Protein 7EPQ (pdb70)

Organism: Porphyromonas gingivalis (strain ATCC 33277 / DSM 20709 / CIP 103683 / JCM 12257 / NCTC 11834 / 2561) (NCBI:txid431947)

Radius of gyration: 23.93 Å; Cα contacts (8 Å, |Δi|>4): 1260; chains: 2; bounding box: 56×59×71 Å

Nearest PDB structures (foldseek):
  7epq-assembly1_A  TM=1.003E+00  e=8.100E-66  Porphyromonas gingivalis A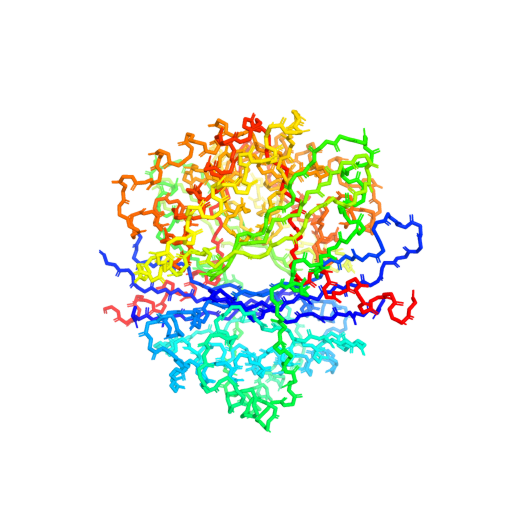TCC 33277
  7epq-assembly1_B  TM=1.002E+00  e=3.591E-61  Porphyromonas gingivalis ATCC 33277
  3mdq-assembly1_A  TM=8.499E-01  e=3.749E-24  Cytophaga hutchinsonii ATCC 33406
  3hi0-assembly1_B  TM=7.910E-01  e=6.590E-21  Agrobacterium fabrum str. C58
  3hi0-assembly1_A  TM=7.784E-01  e=2.455E-20  Agrobacterium fabrum str. C58

Structure (mmCIF, N/CA/C/O backbone):
data_7EPQ
#
_entry.id   7EPQ
#
_cell.length_a   64.430
_cell.length_b   86.610
_cell.length_c   122.920
_cell.angle_alpha   90.000
_cell.angle_beta   90.000
_cell.angle_gamma   90.000
#
_symmetry.space_group_name_H-M   'P 21 21 21'
#
loop_
_entity.id
_entity.type
_entity.pdbx_description
1 polymer 'Putative exopolyphosphatase'
2 non-polymer 'SULFATE ION'
3 non-polymer 'MAGNESIUM ION'
4 water water
#
loop_
_atom_site.group_PDB
_atom_site.id
_atom_site.type_symbol
_atom_site.label_atom_id
_atom_site.label_alt_id
_atom_site.label_comp_id
_atom_site.label_asym_id
_atom_site.label_entity_id
_atom_site.label_seq_id
_atom_site.pdbx_PDB_ins_code
_atom_site.Cartn_x
_atom_site.Cartn_y
_atom_site.Cartn_z
_atom_site.occupancy
_atom_site.B_iso_or_equiv
_atom_site.auth_seq_id
_atom_site.auth_comp_id
_atom_site.auth_asym_id
_atom_site.auth_atom_id
_atom_site.pdbx_PDB_model_num
ATOM 1 N N . LYS A 1 8 ? 27.897 44.271 45.363 1.00 58.12 3 LYS A N 1
ATOM 2 C CA . LYS A 1 8 ? 29.019 43.438 45.767 1.00 51.85 3 LYS A CA 1
ATOM 3 C C . LYS A 1 8 ? 29.461 42.510 44.650 1.00 44.49 3 LYS A C 1
ATOM 4 O O . LYS A 1 8 ? 30.398 41.742 44.851 1.00 49.31 3 LYS A O 1
ATOM 10 N N . VAL A 1 9 ? 28.792 42.546 43.492 1.00 36.50 4 VAL A N 1
ATOM 11 C CA . VAL A 1 9 ? 29.192 41.713 42.358 1.00 35.92 4 VAL A CA 1
ATOM 12 C C . VAL A 1 9 ? 30.236 42.453 41.529 1.00 33.98 4 VAL A C 1
ATOM 13 O O . VAL A 1 9 ? 30.010 43.586 41.087 1.00 37.05 4 VAL A O 1
ATOM 17 N N . HIS A 1 10 ? 31.373 41.807 41.298 1.00 35.57 5 HIS A N 1
ATOM 18 C CA . HIS A 1 10 ? 32.439 42.386 40.494 1.00 35.56 5 HIS A CA 1
ATOM 19 C C . HIS A 1 10 ? 32.764 41.502 39.301 1.00 30.73 5 HIS A C 1
ATOM 20 O O . HIS A 1 10 ? 32.799 40.270 39.412 1.00 31.69 5 HIS A O 1
ATOM 27 N N . TYR A 1 11 ? 33.016 42.156 38.168 1.00 29.16 6 TYR A N 1
ATOM 28 C CA . TYR A 1 11 ? 33.521 41.534 36.952 1.00 28.92 6 TYR A CA 1
ATOM 29 C C . TYR A 1 11 ? 34.846 42.187 36.584 1.00 29.55 6 TYR A C 1
ATOM 30 O O . TYR A 1 11 ? 35.078 43.366 36.885 1.00 30.33 6 TYR A O 1
ATOM 39 N N . ALA A 1 12 ? 35.708 41.430 35.919 1.00 24.47 7 ALA A N 1
ATOM 40 C CA . ALA A 1 12 ? 37.005 41.945 35.510 1.00 28.12 7 ALA A CA 1
ATOM 41 C C . ALA A 1 12 ? 37.277 41.644 34.043 1.00 27.76 7 ALA A C 1
ATOM 42 O O . ALA A 1 12 ? 36.792 40.657 33.487 1.00 29.16 7 ALA A O 1
ATOM 44 N N . ALA A 1 13 ? 38.076 42.517 33.429 1.00 24.69 8 ALA A N 1
ATOM 45 C CA . ALA A 1 13 ? 38.557 42.358 32.070 1.00 22.86 8 ALA A CA 1
ATOM 46 C C . ALA A 1 13 ? 40.062 42.565 32.051 1.00 26.22 8 ALA A C 1
ATOM 47 O O . ALA A 1 13 ? 40.583 43.476 32.709 1.00 26.92 8 ALA A O 1
ATOM 49 N N . ILE A 1 14 ? 40.765 41.737 31.286 1.00 27.68 9 ILE A N 1
ATOM 50 C CA . ILE A 1 14 ? 42.194 41.931 31.062 1.00 25.07 9 ILE A CA 1
ATOM 51 C C . ILE A 1 14 ? 42.383 42.172 29.577 1.00 28.03 9 ILE A C 1
ATOM 52 O O . ILE A 1 14 ? 42.007 41.328 28.754 1.00 28.32 9 ILE A O 1
ATOM 57 N N . ASP A 1 15 ? 42.927 43.338 29.236 1.00 24.84 10 ASP A N 1
ATOM 58 C CA . ASP A 1 15 ? 43.079 43.789 27.853 1.00 26.62 10 ASP A CA 1
ATOM 59 C C . ASP A 1 15 ? 44.567 43.753 27.539 1.00 27.79 10 ASP A C 1
ATOM 60 O O . ASP A 1 15 ? 45.335 44.595 28.015 1.00 27.79 10 ASP A O 1
ATOM 65 N N . VAL A 1 16 ? 44.967 42.764 26.749 1.00 25.69 11 VAL A N 1
ATOM 66 C CA . VAL A 1 16 ? 46.360 42.566 26.388 1.00 21.84 11 VAL A CA 1
ATOM 67 C C . VAL A 1 16 ? 46.572 43.207 25.030 1.00 28.06 11 VAL A C 1
ATOM 68 O O . VAL A 1 16 ? 46.492 42.528 23.999 1.00 28.34 11 VAL A O 1
ATOM 72 N N . GLY A 1 17 ? 46.827 44.512 25.015 1.00 28.90 12 GLY A N 1
ATOM 73 C CA . GLY A 1 17 ? 47.059 45.251 23.790 1.00 23.08 12 GLY A CA 1
ATOM 74 C C . GLY A 1 17 ? 48.518 45.245 23.398 1.00 30.86 12 GLY A C 1
ATOM 75 O O . GLY A 1 17 ? 49.318 44.430 23.866 1.00 28.42 12 GLY A O 1
ATOM 76 N N . SER A 1 18 ? 48.874 46.186 22.527 1.00 27.96 13 SER A N 1
ATOM 77 C CA . SER A 1 18 ? 50.202 46.204 21.939 1.00 28.08 13 SER A CA 1
ATOM 78 C C . SER A 1 18 ? 51.134 47.215 22.589 1.00 32.44 13 SER A C 1
ATOM 79 O O . SER A 1 18 ? 52.342 47.162 22.326 1.00 31.50 13 SER A O 1
ATOM 82 N N . ASN A 1 19 ? 50.604 48.130 23.418 1.00 31.78 14 ASN A N 1
ATOM 83 C CA . ASN A 1 19 ? 51.427 48.975 24.274 1.00 29.94 14 ASN A CA 1
ATOM 84 C C . ASN A 1 19 ? 51.160 48.545 25.719 1.00 30.95 14 ASN A C 1
ATOM 85 O O . ASN A 1 19 ? 51.801 47.602 26.209 1.00 33.43 14 ASN A O 1
ATOM 90 N N . ALA A 1 20 ? 50.228 49.167 26.421 1.00 29.03 15 ALA A N 1
ATOM 91 C CA . ALA A 1 20 ? 49.986 48.724 27.786 1.00 32.05 15 ALA A CA 1
ATOM 92 C C . ALA A 1 20 ? 49.057 47.503 27.830 1.00 28.49 15 ALA A C 1
ATOM 93 O O . ALA A 1 20 ? 48.301 47.216 26.897 1.00 29.59 15 ALA A O 1
ATOM 95 N N . VAL A 1 21 ? 49.137 46.778 28.944 1.00 27.71 16 VAL A N 1
ATOM 96 C CA . VAL A 1 21 ? 48.263 45.646 29.245 1.00 27.43 16 VAL A CA 1
ATOM 97 C C . VAL A 1 21 ? 47.447 46.031 30.486 1.00 27.18 16 VAL A C 1
ATOM 98 O O . VAL A 1 21 ? 48.013 46.390 31.527 1.00 26.06 16 VAL A O 1
ATOM 102 N N . ARG A 1 22 ? 46.125 45.982 30.370 1.00 23.11 17 ARG A N 1
ATOM 103 C CA . ARG A 1 22 ? 45.227 46.550 31.363 1.00 27.19 17 ARG A CA 1
ATOM 104 C C . ARG A 1 22 ? 44.425 45.495 32.103 1.00 23.46 17 ARG A C 1
ATOM 105 O O . ARG A 1 22 ? 44.045 44.466 31.546 1.00 23.64 17 ARG A O 1
ATOM 113 N N . LEU A 1 23 ? 44.141 45.802 33.358 1.00 24.56 18 LEU A N 1
ATOM 114 C CA . LEU A 1 23 ? 43.125 45.129 34.147 1.00 22.93 18 LEU A CA 1
ATOM 115 C C . LEU A 1 23 ? 42.049 46.147 34.483 1.00 25.34 18 LEU A C 1
ATOM 116 O O . LEU A 1 23 ? 42.361 47.262 34.927 1.00 28.41 18 LEU A O 1
ATOM 121 N N . LEU A 1 24 ? 40.788 45.775 34.272 1.00 25.13 19 LEU A N 1
ATOM 122 C CA . LEU A 1 24 ? 39.671 46.620 34.675 1.00 21.34 19 LEU A CA 1
ATOM 123 C C . LEU A 1 24 ? 38.685 45.808 35.496 1.00 29.38 19 LEU A C 1
ATOM 124 O O . LEU A 1 24 ? 38.256 44.726 35.072 1.00 26.44 19 LEU A O 1
ATOM 129 N N . ILE A 1 25 ? 38.305 46.342 36.653 1.00 24.52 20 ILE A N 1
ATOM 130 C CA . ILE A 1 25 ? 37.280 45.743 37.494 1.00 22.32 20 ILE A CA 1
ATOM 131 C C . ILE A 1 25 ? 36.159 46.754 37.685 1.00 28.28 20 ILE A C 1
ATOM 132 O O . ILE A 1 25 ? 36.403 47.948 37.910 1.00 26.28 20 ILE A O 1
ATOM 137 N N . LYS A 1 26 ? 34.929 46.264 37.577 1.00 26.89 21 LYS A N 1
ATOM 138 C CA . LYS A 1 26 ? 33.728 47.060 37.696 1.00 27.30 21 LYS A CA 1
ATOM 139 C C . LYS A 1 26 ? 32.797 46.366 38.674 1.00 32.56 21 LYS A C 1
ATOM 140 O O . LYS A 1 26 ? 32.843 45.140 38.828 1.00 33.95 21 LYS A O 1
ATOM 146 N N . CYS A 1 27 ? 31.964 47.156 39.355 1.00 26.62 22 CYS A N 1
ATOM 147 C CA . CYS A 1 27 ? 30.940 46.601 40.224 1.00 31.52 22 CYS A CA 1
ATOM 148 C C . CYS A 1 27 ? 29.570 46.784 39.587 1.00 33.51 22 CYS A C 1
ATOM 149 O O . CYS A 1 27 ? 29.336 47.739 38.838 1.00 32.29 22 CYS A O 1
ATOM 152 N N . VAL A 1 28 ? 28.669 45.848 39.882 1.00 37.90 23 VAL A N 1
ATOM 153 C CA . VAL A 1 28 ? 27.268 46.003 39.503 1.00 41.94 23 VAL A CA 1
ATOM 154 C C . VAL A 1 28 ? 26.607 46.951 40.492 1.00 40.14 23 VAL A C 1
ATOM 155 O O . VAL A 1 28 ? 26.656 46.728 41.708 1.00 37.51 23 VAL A O 1
ATOM 159 N N . ASN A 1 29 ? 25.993 48.013 39.974 1.00 36.70 24 ASN A N 1
ATOM 160 C CA . ASN A 1 29 ? 25.376 49.028 40.810 1.00 44.16 24 ASN A CA 1
ATOM 161 C C . ASN A 1 29 ? 23.956 48.618 41.217 1.00 53.52 24 ASN A C 1
ATOM 162 O O . ASN A 1 29 ? 23.427 47.590 40.788 1.00 52.24 24 ASN A O 1
ATOM 167 N N . SER A 1 30 ? 23.332 49.438 42.061 1.00 52.71 25 SER A N 1
ATOM 168 C CA . SER A 1 30 ? 21.919 49.278 42.377 1.00 63.29 25 SER A CA 1
ATOM 169 C C . SER A 1 30 ? 21.051 49.616 41.165 1.00 67.22 25 SER A C 1
ATOM 170 O O . SER A 1 30 ? 21.484 50.290 40.222 1.00 61.51 25 SER A O 1
ATOM 173 N N . GLU A 1 31 ? 19.793 49.162 41.222 1.00 73.97 26 GLU A N 1
ATOM 174 C CA . GLU A 1 31 ? 18.896 49.251 40.068 1.00 75.78 26 GLU A CA 1
ATOM 175 C C . GLU A 1 31 ? 18.616 50.700 39.675 1.00 76.87 26 GLU A C 1
ATOM 176 O O . GLU A 1 31 ? 18.679 51.056 38.491 1.00 77.89 26 GLU A O 1
ATOM 182 N N . GLY A 1 32 ? 18.304 51.552 40.655 1.00 69.23 27 GLY A N 1
ATOM 183 C CA . GLY A 1 32 ? 17.926 52.925 40.358 1.00 66.77 27 GLY A CA 1
ATOM 184 C C . GLY A 1 32 ? 19.007 53.745 39.681 1.00 78.43 27 GLY A C 1
ATOM 185 O O . GLY A 1 32 ? 18.697 54.771 39.061 1.00 69.85 27 GLY A O 1
ATOM 186 N N . MET A 1 33 ? 20.266 53.318 39.780 1.00 76.88 28 MET A N 1
ATOM 187 C CA . MET A 1 33 ? 21.378 54.071 39.220 1.00 69.66 28 MET A CA 1
ATOM 188 C C . MET A 1 33 ? 21.277 54.097 37.694 1.00 67.50 28 MET A C 1
ATOM 189 O O . MET A 1 33 ? 20.552 53.307 37.080 1.00 61.15 28 MET A O 1
ATOM 194 N N . GLU A 1 34 ? 22.016 55.023 37.075 1.00 65.57 29 GLU A N 1
ATOM 195 C CA . GLU A 1 34 ? 21.990 55.099 35.619 1.00 70.18 29 GLU A CA 1
ATOM 196 C C . GLU A 1 34 ? 22.785 53.963 34.990 1.00 71.53 29 GLU A C 1
ATOM 197 O O . GLU A 1 34 ? 22.192 52.962 34.564 1.00 70.97 29 GLU A O 1
ATOM 203 N N . GLU A 1 35 ? 24.111 54.101 34.908 1.00 62.13 30 GLU A N 1
ATOM 204 C CA . GLU A 1 35 ? 24.911 52.998 34.400 1.00 60.13 30 GLU A CA 1
ATOM 205 C C . GLU A 1 35 ? 24.717 51.777 35.294 1.00 47.55 30 GLU A C 1
ATOM 206 O O . GLU A 1 35 ? 24.717 51.902 36.524 1.00 48.59 30 GLU A O 1
ATOM 212 N N . PRO A 1 36 ? 24.510 50.593 34.716 1.00 49.72 31 PRO A N 1
ATOM 213 C CA . PRO A 1 36 ? 24.485 49.382 35.547 1.00 49.27 31 PRO A CA 1
ATOM 214 C C . PRO A 1 36 ? 25.831 49.067 36.179 1.00 41.94 31 PRO A C 1
ATOM 215 O O . PRO A 1 36 ? 25.873 48.305 37.155 1.00 38.93 31 PRO A O 1
ATOM 219 N N . LEU A 1 37 ? 26.926 49.641 35.671 1.00 38.44 32 LEU A N 1
ATOM 220 C CA . LEU A 1 37 ? 28.269 49.192 36.020 1.00 36.21 32 LEU A CA 1
ATOM 221 C C . LEU A 1 37 ? 29.182 50.376 36.299 1.00 36.47 32 LEU A C 1
ATOM 222 O O . LEU A 1 37 ? 29.222 51.334 35.518 1.00 37.87 32 LEU A O 1
ATOM 227 N N . SER A 1 38 ? 29.946 50.289 37.389 1.00 33.76 33 SER A N 1
ATOM 228 C CA . SER A 1 38 ? 30.898 51.334 37.741 1.00 31.92 33 SER A CA 1
ATOM 229 C C . SER A 1 38 ? 32.301 50.763 37.902 1.00 28.89 33 SER A C 1
ATOM 230 O O . SER A 1 38 ? 32.494 49.710 38.520 1.00 28.22 33 SER A O 1
ATOM 233 N N . LYS A 1 39 ? 33.274 51.492 37.362 1.00 32.24 34 LYS A N 1
ATOM 234 C CA . LYS A 1 39 ? 34.684 51.149 37.497 1.00 34.25 34 LYS A CA 1
ATOM 235 C C . LYS A 1 39 ? 35.143 51.270 38.950 1.00 32.06 34 LYS A C 1
ATOM 236 O O . LYS A 1 39 ? 34.894 52.282 39.610 1.00 30.22 34 LYS A O 1
ATOM 242 N N . VAL A 1 40 ? 35.804 50.234 39.466 1.00 27.38 35 VAL A N 1
ATOM 243 C CA . VAL A 1 40 ? 36.338 50.298 40.820 1.00 28.26 35 VAL A CA 1
ATOM 244 C C . VAL A 1 40 ? 37.855 50.233 40.847 1.00 32.11 35 VAL A C 1
ATOM 245 O O . VAL A 1 40 ? 38.457 50.682 41.832 1.00 32.26 35 VAL A O 1
ATOM 249 N N . LEU A 1 41 ? 38.496 49.691 39.811 1.00 32.81 36 LEU A N 1
ATOM 250 C CA . LEU A 1 41 ? 39.938 49.516 39.787 1.00 30.54 36 LEU A CA 1
ATOM 251 C C . LEU A 1 41 ? 40.387 49.470 38.336 1.00 31.91 36 LEU A C 1
ATOM 252 O O . LEU A 1 41 ? 39.734 48.821 37.516 1.00 28.59 36 LEU A O 1
ATOM 257 N N . ILE A 1 42 ? 41.488 50.165 38.022 1.00 24.41 37 ILE A N 1
ATOM 258 C CA . ILE A 1 42 ? 42.080 50.139 36.687 1.00 24.25 37 ILE A CA 1
ATOM 259 C C . ILE A 1 42 ? 43.602 50.088 36.827 1.00 29.75 37 ILE A C 1
ATOM 260 O O . ILE A 1 42 ? 44.199 50.867 37.581 1.00 28.76 37 ILE A O 1
ATOM 265 N N . MET A 1 43 ? 44.225 49.141 36.132 1.00 26.22 38 MET A N 1
ATOM 266 C CA . MET A 1 43 ? 45.675 49.010 36.074 1.00 28.37 38 MET A CA 1
ATOM 267 C C . MET A 1 43 ? 46.138 49.022 34.628 1.00 26.65 38 MET A C 1
ATOM 268 O O . MET A 1 43 ? 45.480 48.461 33.744 1.00 26.70 38 MET A O 1
ATOM 273 N N . ARG A 1 44 ? 47.293 49.629 34.413 1.00 27.03 39 ARG A N 1
ATOM 274 C CA . ARG A 1 44 ? 47.834 49.852 33.083 1.00 29.92 39 ARG A CA 1
ATOM 275 C C . ARG A 1 44 ? 49.343 49.641 33.161 1.00 32.13 39 ARG A C 1
ATOM 276 O O . ARG A 1 44 ? 50.047 50.469 33.743 1.00 35.80 39 ARG A O 1
ATOM 284 N N . VAL A 1 45 ? 49.848 48.546 32.601 1.00 31.53 40 VAL A N 1
ATOM 285 C CA . VAL A 1 45 ? 51.266 48.208 32.678 1.00 26.57 40 VAL A CA 1
ATOM 286 C C . VAL A 1 45 ? 51.830 48.117 31.264 1.00 31.00 40 VAL A C 1
ATOM 287 O O . VAL A 1 45 ? 51.357 47.306 30.463 1.00 30.52 40 VAL A O 1
ATOM 291 N N . PRO A 1 46 ? 52.850 48.914 30.918 1.00 30.74 41 PRO A N 1
ATOM 292 C CA . PRO A 1 46 ? 53.368 49.055 29.530 1.00 36.34 41 PRO A CA 1
ATOM 293 C C . PRO A 1 46 ? 54.320 47.959 29.062 1.00 30.81 41 PRO A C 1
ATOM 294 O O . PRO A 1 46 ? 55.506 48.191 28.807 1.00 41.12 41 PRO A O 1
ATOM 298 N N . ILE A 1 47 ? 53.807 46.742 28.882 1.00 31.84 42 ILE A N 1
ATOM 299 C CA . ILE A 1 47 ? 54.654 45.652 28.396 1.00 30.24 42 ILE A CA 1
ATOM 300 C C . ILE A 1 47 ? 55.181 45.927 26.989 1.00 29.46 42 ILE A C 1
ATOM 301 O O . ILE A 1 47 ? 56.304 45.529 26.652 1.00 34.39 42 ILE A O 1
ATOM 306 N N . ARG A 1 48 ? 54.405 46.640 26.171 1.00 27.03 43 ARG A N 1
ATOM 307 C CA . ARG A 1 48 ? 54.691 46.894 24.756 1.00 29.24 43 ARG A CA 1
ATOM 308 C C . ARG A 1 48 ? 55.106 45.611 24.022 1.00 27.78 43 ARG A C 1
ATOM 309 O O . ARG A 1 48 ? 56.202 45.495 23.476 1.00 30.68 43 ARG A O 1
ATOM 317 N N . LEU A 1 49 ? 54.181 44.652 23.999 1.00 27.45 44 LEU A N 1
ATOM 318 C CA . LEU A 1 49 ? 54.375 43.439 23.205 1.00 34.11 44 LEU A CA 1
ATOM 319 C C . LEU A 1 49 ? 54.585 43.742 21.725 1.00 29.53 44 LEU A C 1
ATOM 320 O O . LEU A 1 49 ? 55.252 42.971 21.030 1.00 29.86 44 LEU A O 1
ATOM 325 N N . GLY A 1 50 ? 53.995 44.829 21.219 1.00 32.46 45 GLY A N 1
ATOM 326 C CA . GLY A 1 50 ? 54.070 45.109 19.793 1.00 32.30 45 GLY A CA 1
ATOM 327 C C . GLY A 1 50 ? 55.470 45.453 19.340 1.00 30.21 45 GLY A C 1
ATOM 328 O O . GLY A 1 50 ? 55.825 45.227 18.184 1.00 32.43 45 GLY A O 1
ATOM 329 N N . GLU A 1 51 ? 56.274 46.009 20.240 1.00 32.22 46 GLU A N 1
ATOM 330 C CA . GLU A 1 51 ? 57.674 46.305 19.955 1.00 36.08 46 GLU A CA 1
ATOM 331 C C . GLU A 1 51 ? 58.420 45.041 19.542 1.00 38.15 46 GLU A C 1
ATOM 332 O O . GLU A 1 51 ? 59.270 45.074 18.646 1.00 39.08 46 GLU A O 1
ATOM 338 N N . ASP A 1 52 ? 58.107 43.912 20.184 1.00 34.09 47 ASP A N 1
ATOM 339 C CA . ASP A 1 52 ? 58.644 42.618 19.765 1.00 31.42 47 ASP A CA 1
ATOM 340 C C . ASP A 1 52 ? 57.922 42.103 18.529 1.00 33.19 47 ASP A C 1
ATOM 341 O O . ASP A 1 52 ? 58.547 41.758 17.523 1.00 30.83 47 ASP A O 1
ATOM 346 N N . SER A 1 53 ? 56.592 42.058 18.604 1.00 33.09 48 SER A N 1
ATOM 347 C CA . SER A 1 53 ? 55.785 41.419 17.576 1.00 34.14 48 SER A CA 1
ATOM 348 C C . SER A 1 53 ? 56.005 42.056 16.209 1.00 36.66 48 SER A C 1
ATOM 349 O O . SER A 1 53 ? 56.178 41.355 15.204 1.00 31.57 48 SER A O 1
ATOM 352 N N . PHE A 1 54 ? 56.000 43.389 16.150 1.00 30.25 49 PHE A N 1
ATOM 353 C CA . PHE A 1 54 ? 55.970 44.050 14.855 1.00 27.78 49 PHE A CA 1
ATOM 354 C C . PHE A 1 54 ? 57.353 44.159 14.237 1.00 36.33 49 PHE A C 1
ATOM 355 O O . PHE A 1 54 ? 57.459 44.400 13.027 1.00 35.79 49 PHE A O 1
ATOM 363 N N . THR A 1 55 ? 58.410 43.973 15.029 1.00 34.15 50 THR A N 1
ATOM 364 C CA . THR A 1 55 ? 59.775 44.011 14.523 1.00 31.20 50 THR A CA 1
ATOM 365 C C . THR A 1 55 ? 60.458 42.653 14.505 1.00 34.28 50 THR A C 1
ATOM 366 O O . THR A 1 55 ? 61.268 42.404 13.618 1.00 34.27 50 THR A O 1
ATOM 370 N N . LYS A 1 56 ? 60.162 41.770 15.458 1.00 35.67 51 LYS A N 1
ATOM 371 C CA . LYS A 1 56 ? 60.742 40.434 15.462 1.00 35.55 51 LYS A CA 1
ATOM 372 C C . LYS A 1 56 ? 59.830 39.383 14.839 1.00 39.14 51 LYS A C 1
ATOM 373 O O . LYS A 1 56 ? 60.325 38.347 14.379 1.00 41.77 51 LYS A O 1
ATOM 379 N N . GLY A 1 57 ? 58.522 39.612 14.828 1.00 36.26 52 GLY A N 1
ATOM 380 C CA . GLY A 1 57 ? 57.579 38.610 14.392 1.00 31.64 52 GLY A CA 1
ATOM 381 C C . GLY A 1 57 ? 57.076 37.685 15.482 1.00 35.28 52 GLY A C 1
ATOM 382 O O . GLY A 1 57 ? 56.201 36.856 15.202 1.00 37.48 52 GLY A O 1
ATOM 383 N N . TYR A 1 58 ? 57.598 37.802 16.707 1.00 33.43 53 TYR A N 1
ATOM 384 C CA . TYR A 1 58 ? 57.239 36.937 17.829 1.00 34.23 53 TYR A CA 1
ATOM 385 C C . TYR A 1 58 ? 57.412 37.724 19.129 1.00 37.13 53 TYR A C 1
ATOM 386 O O . TYR A 1 58 ? 57.985 38.817 19.149 1.00 33.80 53 TYR A O 1
ATOM 395 N N . ILE A 1 59 ? 56.894 37.165 20.219 1.00 36.68 54 ILE A N 1
ATOM 396 C CA . ILE A 1 59 ? 57.112 37.722 21.553 1.00 37.18 54 ILE A CA 1
ATOM 397 C C . ILE A 1 59 ? 58.414 37.144 22.109 1.00 32.80 54 ILE A C 1
ATOM 398 O O . ILE A 1 59 ? 58.549 35.925 22.246 1.00 31.47 54 ILE A O 1
ATOM 403 N N . GLY A 1 60 ? 59.363 38.012 22.439 1.00 30.42 55 GLY A N 1
ATOM 404 C CA . GLY A 1 60 ? 60.604 37.572 23.036 1.00 28.26 55 GLY A CA 1
ATOM 405 C C . GLY A 1 60 ? 60.427 37.051 24.458 1.00 34.53 55 GLY A C 1
ATOM 406 O O . GLY A 1 60 ? 59.378 37.186 25.092 1.00 30.80 55 GLY A O 1
ATOM 407 N N . GLU A 1 61 ? 61.500 36.448 24.981 1.00 36.65 56 GLU A N 1
ATOM 408 C CA . GLU A 1 61 ? 61.391 35.732 26.252 1.00 40.51 56 GLU A CA 1
ATOM 409 C C . GLU A 1 61 ? 61.181 36.693 27.424 1.00 33.95 56 GLU A C 1
ATOM 410 O O . GLU A 1 61 ? 60.431 36.388 28.357 1.00 29.79 56 GLU A O 1
ATOM 416 N N . GLU A 1 62 ? 61.825 37.856 27.381 1.00 25.86 57 GLU A N 1
ATOM 417 C CA . GLU A 1 62 ? 61.715 38.844 28.486 1.00 30.99 57 GLU A CA 1
ATOM 418 C C . GLU A 1 62 ? 60.259 39.305 28.637 1.00 30.53 57 GLU A C 1
ATOM 419 O O . GLU A 1 62 ? 59.768 39.302 29.762 1.00 30.18 57 GLU A O 1
ATOM 425 N N . LYS A 1 63 ? 59.600 39.639 27.525 1.00 29.76 58 LYS A N 1
ATOM 426 C CA . LYS A 1 63 ? 58.212 40.090 27.602 1.00 29.05 58 LYS A CA 1
ATOM 427 C C . LYS A 1 63 ? 57.259 38.943 27.925 1.00 27.73 58 LYS A C 1
ATOM 428 O O . LYS A 1 63 ? 56.271 39.140 28.643 1.00 27.16 58 LYS A O 1
ATOM 434 N N . ALA A 1 64 ? 57.546 37.737 27.429 1.00 31.78 59 ALA A N 1
ATOM 435 C CA . ALA A 1 64 ? 56.732 36.581 27.786 1.00 26.53 59 ALA A CA 1
ATOM 436 C C . ALA A 1 64 ? 56.785 36.339 29.287 1.00 24.51 59 ALA A C 1
ATOM 437 O O . ALA A 1 64 ? 55.753 36.152 29.932 1.00 26.14 59 ALA A O 1
ATOM 439 N N . ASP A 1 65 ? 57.988 36.375 29.864 1.00 26.35 60 ASP A N 1
ATOM 440 C CA . ASP A 1 65 ? 58.140 36.190 31.303 1.00 28.18 60 ASP A CA 1
ATOM 441 C C . ASP A 1 65 ? 57.476 37.328 32.082 1.00 30.50 60 ASP A C 1
ATOM 442 O O . ASP A 1 65 ? 56.775 37.086 33.068 1.00 30.93 60 ASP A O 1
ATOM 447 N N . ASN A 1 66 ? 57.652 38.574 31.634 1.00 31.44 61 ASN A N 1
ATOM 448 C CA . ASN A 1 66 ? 56.967 39.690 32.284 1.00 28.92 61 ASN A CA 1
ATOM 449 C C . ASN A 1 66 ? 55.452 39.528 32.208 1.00 23.84 61 ASN A C 1
ATOM 450 O O . ASN A 1 66 ? 54.747 39.820 33.175 1.00 27.44 61 ASN A O 1
ATOM 455 N N . MET A 1 67 ? 54.937 39.017 31.088 1.00 27.29 62 MET A N 1
ATOM 456 C CA . MET A 1 67 ? 53.501 38.756 30.970 1.00 24.57 62 MET A CA 1
ATOM 457 C C . MET A 1 67 ? 53.028 37.734 32.004 1.00 26.75 62 MET A C 1
ATOM 458 O O . MET A 1 67 ? 51.930 37.856 32.566 1.00 26.63 62 MET A O 1
ATOM 463 N N . VAL A 1 68 ? 53.830 36.704 32.255 1.00 25.15 63 VAL A N 1
ATOM 464 C CA . VAL A 1 68 ? 53.489 35.764 33.318 1.00 27.18 63 VAL A CA 1
ATOM 465 C C . VAL A 1 68 ? 53.434 36.483 34.662 1.00 22.86 63 VAL A C 1
ATOM 466 O O . VAL A 1 68 ? 52.459 36.353 35.413 1.00 25.32 63 VAL A O 1
ATOM 470 N N . ARG A 1 69 ? 54.472 37.266 34.978 1.00 25.16 64 ARG A N 1
ATOM 471 C CA . ARG A 1 69 ? 54.469 38.011 36.235 1.00 27.29 64 ARG A CA 1
ATOM 472 C C . ARG A 1 69 ? 53.234 38.903 36.326 1.00 25.24 64 ARG A C 1
ATOM 473 O O . ARG A 1 69 ? 52.535 38.921 37.346 1.00 25.67 64 ARG A O 1
ATOM 481 N N . LEU A 1 70 ? 52.935 39.626 35.245 1.00 24.66 65 LEU A N 1
ATOM 482 C CA . LEU A 1 70 ? 51.788 40.522 35.240 1.00 24.61 65 LEU A CA 1
ATOM 483 C C . LEU A 1 70 ? 50.499 39.752 35.452 1.00 28.16 65 LEU A C 1
ATOM 484 O O . LEU A 1 70 ? 49.625 40.184 36.218 1.00 26.31 65 LEU A O 1
ATOM 489 N N . MET A 1 71 ? 50.359 38.605 34.783 1.00 24.27 66 MET A N 1
ATOM 490 C CA . MET A 1 71 ? 49.115 37.858 34.923 1.00 26.07 66 MET A CA 1
ATOM 491 C C . MET A 1 71 ? 48.959 37.328 36.335 1.00 23.29 66 MET A C 1
ATOM 492 O O . MET A 1 71 ? 47.840 37.258 36.842 1.00 29.45 66 MET A O 1
ATOM 497 N N . ARG A 1 72 ? 50.065 37.005 37.009 1.00 28.01 67 ARG A N 1
ATOM 498 C CA . ARG A 1 72 ? 49.970 36.660 38.423 1.00 28.92 67 ARG A CA 1
ATOM 499 C C . ARG A 1 72 ? 49.461 37.845 39.223 1.00 27.59 67 ARG A C 1
ATOM 500 O O . ARG A 1 72 ? 48.547 37.711 40.049 1.00 25.31 67 ARG A O 1
ATOM 508 N N . ALA A 1 73 ? 50.052 39.022 38.993 1.00 26.31 68 ALA A N 1
ATOM 509 C CA . ALA A 1 73 ? 49.627 40.205 39.733 1.00 24.36 68 ALA A CA 1
ATOM 510 C C . ALA A 1 73 ? 48.140 40.471 39.517 1.00 23.35 68 ALA A C 1
ATOM 511 O O . ALA A 1 73 ? 47.384 40.646 40.479 1.00 26.89 68 ALA A O 1
ATOM 513 N N . TYR A 1 74 ? 47.695 40.465 38.261 1.00 24.03 69 TYR A N 1
ATOM 514 C CA . TYR A 1 74 ? 46.277 40.698 37.978 1.00 28.75 69 TYR A CA 1
ATOM 515 C C . TYR A 1 74 ? 45.408 39.592 38.557 1.00 28.83 69 TYR A C 1
ATOM 516 O O . TYR A 1 74 ? 44.241 39.823 38.907 1.00 26.26 69 TYR A O 1
ATOM 525 N N . ASN A 1 75 ? 45.948 38.379 38.660 1.00 28.23 70 ASN A N 1
ATOM 526 C CA . ASN A 1 75 ? 45.178 37.317 39.284 1.00 27.91 70 ASN A CA 1
ATOM 527 C C . ASN A 1 75 ? 44.950 37.607 40.765 1.00 28.02 70 ASN A C 1
ATOM 528 O O . ASN A 1 75 ? 43.829 37.453 41.267 1.00 31.20 70 ASN A O 1
ATOM 533 N N . GLU A 1 76 ? 46.006 38.027 41.480 1.00 25.64 71 GLU A N 1
ATOM 534 C CA . GLU A 1 76 ? 45.855 38.406 42.888 1.00 26.20 71 GLU A CA 1
ATOM 535 C C . GLU A 1 76 ? 44.803 39.498 43.052 1.00 26.91 71 GLU A C 1
ATOM 536 O O . GLU A 1 76 ? 43.981 39.450 43.972 1.00 29.18 71 GLU A O 1
ATOM 542 N N . MET A 1 77 ? 44.823 40.496 42.171 1.00 24.85 72 MET A N 1
ATOM 543 C CA . MET A 1 77 ? 43.859 41.582 42.261 1.00 22.81 72 MET A CA 1
ATOM 544 C C . MET A 1 77 ? 42.440 41.083 42.002 1.00 30.05 72 MET A C 1
ATOM 545 O O . MET A 1 77 ? 41.495 41.496 42.683 1.00 27.02 72 MET A O 1
ATOM 550 N N . MET A 1 78 ? 42.270 40.168 41.047 1.00 28.89 73 MET A N 1
ATOM 551 C CA . MET A 1 78 ? 40.941 39.611 40.818 1.00 30.81 73 MET A CA 1
ATOM 552 C C . MET A 1 78 ? 40.480 38.793 42.018 1.00 30.56 73 MET A C 1
ATOM 553 O O . MET A 1 78 ? 39.294 38.808 42.369 1.00 27.21 73 MET A O 1
ATOM 558 N N . GLN A 1 79 ? 41.413 38.083 42.666 1.00 28.08 74 GLN A N 1
ATOM 559 C CA . GLN A 1 79 ? 41.087 37.357 43.892 1.00 33.70 74 GLN A CA 1
ATOM 560 C C . GLN A 1 79 ? 40.681 38.312 45.015 1.00 35.48 74 GLN A C 1
ATOM 561 O O . GLN A 1 79 ? 39.732 38.034 45.753 1.00 31.31 74 GLN A O 1
ATOM 567 N N . ILE A 1 80 ? 41.401 39.435 45.172 1.00 31.72 75 ILE A N 1
ATOM 568 C CA . ILE A 1 80 ? 41.059 40.409 46.211 1.00 28.06 75 ILE A CA 1
ATOM 569 C C . ILE A 1 80 ? 39.612 40.870 46.066 1.00 32.90 75 ILE A C 1
ATOM 570 O O . ILE A 1 80 ? 38.878 40.990 47.054 1.00 30.48 75 ILE A O 1
ATOM 575 N N . TYR A 1 81 ? 39.177 41.131 44.836 1.00 28.87 76 TYR A N 1
ATOM 576 C CA . TYR A 1 81 ? 37.816 41.591 44.603 1.00 29.80 76 TYR A CA 1
ATOM 577 C C . TYR A 1 81 ? 36.813 40.453 44.432 1.00 29.29 76 TYR A C 1
ATOM 578 O O . TYR A 1 81 ? 35.638 40.726 44.167 1.00 33.59 76 TYR A O 1
ATOM 587 N N . ARG A 1 82 ? 37.244 39.202 44.578 1.00 31.89 77 ARG A N 1
ATOM 588 C CA . ARG A 1 82 ? 36.360 38.032 44.521 1.00 37.73 77 ARG A CA 1
ATOM 589 C C . ARG A 1 82 ? 35.460 38.101 43.284 1.00 33.00 77 ARG A C 1
ATOM 590 O O . ARG A 1 82 ? 34.248 37.894 43.350 1.00 36.52 77 ARG A O 1
ATOM 598 N N . VAL A 1 83 ? 36.081 38.405 42.133 1.00 31.20 78 VAL A N 1
ATOM 599 C CA . VAL A 1 83 ? 35.299 38.683 40.931 1.00 32.84 78 VAL A CA 1
ATOM 600 C C . VAL A 1 83 ? 34.495 37.454 40.537 1.00 30.49 78 VAL A C 1
ATOM 601 O O . VAL A 1 83 ? 34.956 36.312 40.646 1.00 29.82 78 VAL A O 1
ATOM 605 N N . LYS A 1 84 ? 33.274 37.696 40.064 1.00 34.89 79 LYS A N 1
ATOM 606 C CA . LYS A 1 84 ? 32.393 36.598 39.691 1.00 37.69 79 LYS A CA 1
ATOM 607 C C . LYS A 1 84 ? 32.858 35.936 38.404 1.00 37.48 79 LYS A C 1
ATOM 608 O O . LYS A 1 84 ? 32.780 34.709 38.267 1.00 39.33 79 LYS A O 1
ATOM 614 N N . ASP A 1 85 ? 33.355 36.726 37.457 1.00 33.74 80 ASP A N 1
ATOM 615 C CA . ASP A 1 85 ? 33.735 36.206 36.152 1.00 33.35 80 ASP A CA 1
ATOM 616 C C . ASP A 1 85 ? 34.713 37.193 35.539 1.00 29.87 80 ASP A C 1
ATOM 617 O O . ASP A 1 85 ? 34.778 38.356 35.938 1.00 28.91 80 ASP A O 1
ATOM 622 N N . TYR A 1 86 ? 35.478 36.718 34.567 1.00 25.95 81 TYR A N 1
ATOM 623 C CA . TYR A 1 86 ? 36.389 37.590 33.848 1.00 28.76 81 TYR A CA 1
ATOM 624 C C . TYR A 1 86 ? 36.617 37.013 32.457 1.00 30.14 81 TYR A C 1
ATOM 625 O O . TYR A 1 86 ? 36.276 35.866 32.166 1.00 34.07 81 TYR A O 1
ATOM 634 N N . ARG A 1 87 ? 37.176 37.843 31.594 1.00 26.05 82 ARG A N 1
ATOM 635 C CA . ARG A 1 87 ? 37.709 37.439 30.309 1.00 28.49 82 ARG A CA 1
ATOM 636 C C . ARG A 1 87 ? 38.969 38.248 30.065 1.00 27.21 82 ARG A C 1
ATOM 637 O O . ARG A 1 87 ? 39.045 39.421 30.444 1.00 27.39 82 ARG A O 1
ATOM 645 N N . ALA A 1 88 ? 39.957 37.603 29.461 1.00 23.60 83 ALA A N 1
ATOM 646 C CA . ALA A 1 88 ? 41.202 38.229 29.046 1.00 28.47 83 ALA A CA 1
ATOM 647 C C . ALA A 1 88 ? 41.316 38.095 27.534 1.00 36.64 83 ALA A C 1
ATOM 648 O O . ALA A 1 88 ? 41.305 36.972 27.011 1.00 31.33 83 ALA A O 1
ATOM 650 N N . CYS A 1 89 ? 41.441 39.229 26.837 1.00 33.76 84 CYS A N 1
ATOM 651 C CA . CYS A 1 89 ? 41.582 39.248 25.386 1.00 32.20 84 CYS A CA 1
ATOM 652 C C . CYS A 1 89 ? 42.904 39.886 24.983 1.00 27.77 84 CYS A C 1
ATOM 653 O O . CYS A 1 89 ? 43.371 40.840 25.616 1.00 32.79 84 CYS A O 1
ATOM 656 N N . ALA A 1 90 ? 43.509 39.351 23.926 1.00 32.21 85 ALA A N 1
ATOM 657 C CA . ALA A 1 90 ? 44.698 39.932 23.324 1.00 27.40 85 ALA A CA 1
ATOM 658 C C . ALA A 1 90 ? 44.392 40.275 21.876 1.00 30.87 85 ALA A C 1
ATOM 659 O O . ALA A 1 90 ? 43.568 39.617 21.227 1.00 34.07 85 ALA A O 1
ATOM 661 N N . THR A 1 91 ? 45.054 41.317 21.377 1.00 26.67 86 THR A N 1
ATOM 662 C CA . THR A 1 91 ? 44.731 41.853 20.062 1.00 32.46 86 THR A CA 1
ATOM 663 C C . THR A 1 91 ? 45.969 41.851 19.161 1.00 35.27 86 THR A C 1
ATOM 664 O O . THR A 1 91 ? 46.653 40.823 19.084 1.00 32.83 86 THR A O 1
ATOM 668 N N . SER A 1 92 ? 46.278 42.986 18.507 1.00 29.76 87 SER A N 1
ATOM 669 C CA . SER A 1 92 ? 47.206 42.994 17.365 1.00 30.85 87 SER A CA 1
ATOM 670 C C . SER A 1 92 ? 48.524 42.305 17.662 1.00 30.33 87 SER A C 1
ATOM 671 O O . SER A 1 92 ? 48.983 41.476 16.876 1.00 31.44 87 SER A O 1
ATOM 674 N N . ALA A 1 93 ? 49.181 42.671 18.760 1.00 31.21 88 ALA A N 1
ATOM 675 C CA . ALA A 1 93 ? 50.548 42.196 18.959 1.00 32.26 88 ALA A CA 1
ATOM 676 C C . ALA A 1 93 ? 50.597 40.677 19.161 1.00 36.79 88 ALA A C 1
ATOM 677 O O . ALA A 1 93 ? 51.575 40.026 18.775 1.00 33.05 88 ALA A O 1
ATOM 679 N N . MET A 1 94 ? 49.566 40.099 19.772 1.00 31.25 89 MET A N 1
ATOM 680 C CA . MET A 1 94 ? 49.450 38.649 19.880 1.00 38.57 89 MET A CA 1
ATOM 681 C C . MET A 1 94 ? 48.954 38.000 18.594 1.00 34.67 89 MET A C 1
ATOM 682 O O . MET A 1 94 ? 49.434 36.927 18.227 1.00 35.09 89 MET A O 1
ATOM 687 N N . ARG A 1 95 ? 47.997 38.627 17.909 1.00 32.25 90 ARG A N 1
ATOM 688 C CA . ARG A 1 95 ? 47.618 38.174 16.572 1.00 33.47 90 ARG A CA 1
ATOM 689 C C . ARG A 1 95 ? 48.833 37.988 15.674 1.00 39.09 90 ARG A C 1
ATOM 690 O O . ARG A 1 95 ? 48.957 36.970 14.986 1.00 39.08 90 ARG A O 1
ATOM 698 N N . ASP A 1 96 ? 49.737 38.973 15.664 1.00 27.99 91 ASP A N 1
ATOM 699 C CA . ASP A 1 96 ? 50.851 39.023 14.722 1.00 35.05 91 ASP A CA 1
ATOM 700 C C . ASP A 1 96 ? 52.076 38.259 15.186 1.00 31.46 91 ASP A C 1
ATOM 701 O O . ASP A 1 96 ? 53.024 38.121 14.409 1.00 44.48 91 ASP A O 1
ATOM 706 N N . ALA A 1 97 ? 52.108 37.796 16.431 1.00 34.30 92 ALA A N 1
ATOM 707 C CA . ALA A 1 97 ? 53.257 37.045 16.920 1.00 42.73 92 ALA A CA 1
ATOM 708 C C . ALA A 1 97 ? 53.159 35.587 16.485 1.00 41.90 92 ALA A C 1
ATOM 709 O O . ALA A 1 97 ? 52.105 34.956 16.613 1.00 42.21 92 ALA A O 1
ATOM 711 N N . SER A 1 98 ? 54.275 35.048 15.986 1.00 41.85 93 SER A N 1
ATOM 712 C CA . SER A 1 98 ? 54.283 33.662 15.536 1.00 40.11 93 SER A CA 1
ATOM 713 C C . SER A 1 98 ? 54.190 32.684 16.709 1.00 45.56 93 SER A C 1
ATOM 714 O O . SER A 1 98 ? 53.575 31.619 16.576 1.00 44.48 93 SER A O 1
ATOM 717 N N . ASN A 1 99 ? 54.756 33.032 17.870 1.00 43.45 94 ASN A N 1
ATOM 718 C CA . ASN A 1 99 ? 54.707 32.176 19.054 1.00 42.16 94 ASN A CA 1
ATOM 719 C C . ASN A 1 99 ? 53.553 32.533 20.001 1.00 39.75 94 ASN A C 1
ATOM 720 O O . ASN A 1 99 ? 53.622 32.247 21.201 1.00 44.38 94 ASN A O 1
ATOM 725 N N . ALA A 1 100 ? 52.478 33.121 19.480 1.00 38.14 95 ALA A N 1
ATOM 726 C CA . ALA A 1 100 ? 51.369 33.546 20.331 1.00 38.90 95 ALA A CA 1
ATOM 727 C C . ALA A 1 100 ? 50.794 32.384 21.141 1.00 46.18 95 ALA A C 1
ATOM 728 O O . ALA A 1 100 ? 50.567 32.511 22.352 1.00 41.64 95 ALA A O 1
ATOM 730 N N . GLU A 1 101 ? 50.543 31.247 20.501 1.00 47.82 96 GLU A N 1
ATOM 731 C CA . GLU A 1 101 ? 49.911 30.116 21.226 1.00 49.24 96 GLU A CA 1
ATOM 732 C C . GLU A 1 101 ? 50.842 29.624 22.341 1.00 40.95 96 GLU A C 1
ATOM 733 O O . GLU A 1 101 ? 50.354 29.384 23.434 1.00 43.14 96 GLU A O 1
ATOM 739 N N . ALA A 1 102 ? 52.134 29.505 22.063 1.00 33.81 97 ALA A N 1
ATOM 740 C CA . ALA A 1 102 ? 53.055 29.072 23.106 1.00 40.99 97 ALA A CA 1
ATOM 741 C C . ALA A 1 102 ? 53.056 30.037 24.289 1.00 46.98 97 ALA A C 1
ATOM 742 O O . ALA A 1 102 ? 53.041 29.606 25.451 1.00 43.52 97 ALA A O 1
ATOM 744 N N . VAL A 1 103 ? 53.091 31.347 24.011 1.00 41.91 98 VAL A N 1
ATOM 745 C CA . VAL A 1 103 ? 53.108 32.349 25.075 1.00 35.34 98 VAL A CA 1
ATOM 746 C C . VAL A 1 103 ? 51.848 32.249 25.927 1.00 35.20 98 VAL A C 1
ATOM 747 O O . VAL A 1 103 ? 51.903 32.318 27.160 1.00 33.09 98 VAL A O 1
ATOM 751 N N . ILE A 1 104 ? 50.693 32.080 25.284 1.00 35.94 99 ILE A N 1
ATOM 752 C CA . ILE A 1 104 ? 49.441 31.992 26.022 1.00 32.43 99 ILE A CA 1
ATOM 753 C C . ILE A 1 104 ? 49.391 30.720 26.862 1.00 40.85 99 ILE A C 1
ATOM 754 O O . ILE A 1 104 ? 48.903 30.724 28.002 1.00 40.36 99 ILE A O 1
ATOM 759 N N . ALA A 1 105 ? 49.892 29.613 26.316 1.00 39.43 100 ALA A N 1
ATOM 760 C CA . ALA A 1 105 ? 49.861 28.356 27.047 1.00 38.12 100 ALA A CA 1
ATOM 761 C C . ALA A 1 105 ? 50.780 28.409 28.258 1.00 35.76 100 ALA A C 1
ATOM 762 O O . ALA A 1 105 ? 50.434 27.885 29.326 1.00 42.89 100 ALA A O 1
ATOM 764 N N . GLN A 1 106 ? 51.954 29.032 28.118 1.00 33.10 101 GLN A N 1
ATOM 765 C CA . GLN A 1 106 ? 52.807 29.229 29.289 1.00 33.74 101 GLN A CA 1
ATOM 766 C C . GLN A 1 106 ? 52.073 30.027 30.369 1.00 41.25 101 GLN A C 1
ATOM 767 O O . GLN A 1 106 ? 52.172 29.710 31.561 1.00 38.34 101 GLN A O 1
ATOM 773 N N . ILE A 1 107 ? 51.265 31.016 29.964 1.00 36.77 102 ILE A N 1
ATOM 774 C CA . ILE A 1 107 ? 50.577 31.860 30.937 1.00 35.85 102 ILE A CA 1
ATOM 775 C C . ILE A 1 107 ? 49.501 31.076 31.689 1.00 33.79 102 ILE A C 1
ATOM 776 O O . ILE A 1 107 ? 49.412 31.178 32.916 1.00 32.86 102 ILE A O 1
ATOM 781 N N . ARG A 1 108 ? 48.658 30.293 30.986 1.00 39.70 103 ARG A N 1
ATOM 782 C CA . ARG A 1 108 ? 47.783 29.370 31.722 1.00 40.90 103 ARG A CA 1
ATOM 783 C C . ARG A 1 108 ? 48.553 28.490 32.668 1.00 37.51 103 ARG A C 1
ATOM 784 O O . ARG A 1 108 ? 48.199 28.379 33.844 1.00 49.20 103 ARG A O 1
ATOM 792 N N . GLU A 1 109 ? 49.562 27.792 32.154 1.00 38.82 104 GLU A N 1
ATOM 793 C CA . GLU A 1 109 ? 50.232 26.813 32.996 1.00 49.43 104 GLU A CA 1
ATOM 794 C C . GLU A 1 109 ? 50.730 27.474 34.270 1.00 42.98 104 GLU A C 1
ATOM 795 O O . GLU A 1 109 ? 50.492 26.968 35.366 1.00 41.54 104 GLU A O 1
ATOM 801 N N . LYS A 1 110 ? 51.323 28.662 34.147 1.00 41.32 105 LYS A N 1
ATOM 802 C CA . LYS A 1 110 ? 51.988 29.309 35.269 1.00 35.85 105 LYS A CA 1
ATOM 803 C C . LYS A 1 110 ? 51.069 30.167 36.133 1.00 35.74 105 LYS A C 1
ATOM 804 O O . LYS A 1 110 ? 51.434 30.464 37.276 1.00 37.24 105 LYS A O 1
ATOM 810 N N . THR A 1 111 ? 49.895 30.575 35.643 1.00 32.99 106 THR A N 1
ATOM 811 C CA . THR A 1 111 ? 49.065 31.529 36.385 1.00 33.63 106 THR A CA 1
ATOM 812 C C . THR A 1 111 ? 47.587 31.181 36.450 1.00 31.19 106 THR A C 1
ATOM 813 O O . THR A 1 111 ? 46.879 31.756 37.284 1.00 31.16 106 THR A O 1
ATOM 817 N N . GLY A 1 112 ? 47.084 30.298 35.594 1.00 33.24 107 GLY A N 1
ATOM 818 C CA . GLY A 1 112 ? 45.671 30.007 35.548 1.00 31.90 107 GLY A CA 1
ATOM 819 C C . GLY A 1 112 ? 44.867 30.926 34.659 1.00 27.43 107 GLY A C 1
ATOM 820 O O . GLY A 1 112 ? 43.710 30.614 34.350 1.00 33.78 107 GLY A O 1
ATOM 821 N N . ILE A 1 113 ? 45.438 32.050 34.236 1.00 35.58 108 ILE A N 1
ATOM 822 C CA . ILE A 1 113 ? 44.715 33.011 33.408 1.00 33.30 108 ILE A CA 1
ATOM 823 C C . ILE A 1 113 ? 44.672 32.496 31.977 1.00 25.91 108 ILE A C 1
ATOM 824 O O . ILE A 1 113 ? 45.709 32.172 31.396 1.00 30.41 108 ILE A O 1
ATOM 829 N N . HIS A 1 114 ? 43.475 32.433 31.400 1.00 33.60 109 HIS A N 1
ATOM 830 C CA . HIS A 1 114 ? 43.293 32.061 29.999 1.00 36.34 109 HIS A CA 1
ATOM 831 C C . HIS A 1 114 ? 43.067 33.315 29.153 1.00 33.93 109 HIS A C 1
ATOM 832 O O . HIS A 1 114 ? 42.079 34.030 29.354 1.00 30.66 109 HIS A O 1
ATOM 839 N N . ILE A 1 115 ? 43.968 33.566 28.197 1.00 28.21 110 ILE A N 1
ATOM 840 C CA . ILE A 1 115 ? 43.842 34.683 27.257 1.00 36.65 110 ILE A CA 1
ATOM 841 C C . ILE A 1 115 ? 43.293 34.173 25.926 1.00 37.81 110 ILE A C 1
ATOM 842 O O . ILE A 1 115 ? 43.842 33.232 25.343 1.00 32.29 110 ILE A O 1
ATOM 847 N N . ASP A 1 116 ? 42.221 34.802 25.443 1.00 33.09 111 ASP A N 1
ATOM 848 C CA . ASP A 1 116 ? 41.701 34.584 24.091 1.00 34.22 111 ASP A CA 1
ATOM 849 C C . ASP A 1 116 ? 42.319 35.579 23.115 1.00 35.00 111 ASP A C 1
ATOM 850 O O . ASP A 1 116 ? 42.335 36.786 23.386 1.00 31.67 111 ASP A O 1
ATOM 855 N N . ILE A 1 117 ? 42.815 35.080 21.985 1.00 32.77 112 ILE A N 1
ATOM 856 C CA . ILE A 1 117 ? 43.194 35.932 20.863 1.00 33.25 112 ILE A CA 1
ATOM 857 C C . ILE A 1 117 ? 41.959 36.168 20.015 1.00 35.62 112 ILE A C 1
ATOM 858 O O . ILE A 1 117 ? 41.290 35.214 19.597 1.00 39.71 112 ILE A O 1
ATOM 863 N N . ILE A 1 118 ? 41.654 37.432 19.766 1.00 33.10 113 ILE A N 1
ATOM 864 C CA . ILE A 1 118 ? 40.463 37.819 19.027 1.00 36.41 113 ILE A CA 1
ATOM 865 C C . ILE A 1 118 ? 40.894 38.536 17.755 1.00 39.90 113 ILE A C 1
ATOM 866 O O . ILE A 1 118 ? 41.945 39.189 17.717 1.00 31.10 113 ILE A O 1
ATOM 871 N N . ASP A 1 119 ? 40.095 38.383 16.697 1.00 34.79 114 ASP A N 1
ATOM 872 C CA . ASP A 1 119 ? 40.477 39.010 15.443 1.00 37.87 114 ASP A CA 1
ATOM 873 C C . ASP A 1 119 ? 40.016 40.467 15.431 1.00 32.76 114 ASP A C 1
ATOM 874 O O . ASP A 1 119 ? 39.341 40.936 16.349 1.00 32.17 114 ASP A O 1
ATOM 879 N N . GLY A 1 120 ? 40.393 41.181 14.366 1.00 30.29 115 GLY A N 1
ATOM 880 C CA . GLY A 1 120 ? 40.034 42.591 14.257 1.00 33.33 115 GLY A CA 1
ATOM 881 C C . GLY A 1 120 ? 38.537 42.838 14.334 1.00 38.81 115 GLY A C 1
ATOM 882 O O . GLY A 1 120 ? 38.084 43.779 14.997 1.00 34.75 115 GLY A O 1
ATOM 883 N N . ASP A 1 121 ? 37.747 41.990 13.671 1.00 34.48 116 ASP A N 1
ATOM 884 C CA . ASP A 1 121 ? 36.297 42.173 13.671 1.00 32.37 116 ASP A CA 1
ATOM 885 C C . ASP A 1 121 ? 35.712 42.044 15.075 1.00 33.22 116 ASP A C 1
ATOM 886 O O . ASP A 1 121 ? 34.896 42.871 15.497 1.00 32.73 116 ASP A O 1
ATOM 891 N N . GLU A 1 122 ? 36.090 40.994 15.806 1.00 29.34 117 GLU A N 1
ATOM 892 C CA . GLU A 1 122 ? 35.598 40.860 17.171 1.00 36.15 117 GLU A CA 1
ATOM 893 C C . GLU A 1 122 ? 36.071 42.032 18.020 1.00 32.56 117 GLU A C 1
ATOM 894 O O . GLU A 1 122 ? 35.296 42.605 18.796 1.00 30.57 117 GLU A O 1
ATOM 900 N N . GLU A 1 123 ? 37.333 42.427 17.842 1.00 29.99 118 GLU A N 1
ATOM 901 C CA . GLU A 1 123 ? 37.876 43.584 18.543 1.00 28.21 118 GLU A CA 1
ATOM 902 C C . GLU A 1 123 ? 37.027 44.834 18.308 1.00 30.12 118 GLU A C 1
ATOM 903 O O . GLU A 1 123 ? 36.652 45.533 19.261 1.00 26.33 118 GLU A O 1
ATOM 909 N N . ALA A 1 124 ? 36.687 45.116 17.044 1.00 30.72 119 ALA A N 1
ATOM 910 C CA . ALA A 1 124 ? 35.939 46.335 16.736 1.00 34.05 119 ALA A CA 1
ATOM 911 C C . ALA A 1 124 ? 34.580 46.374 17.432 1.00 34.50 119 ALA A C 1
ATOM 912 O O . ALA A 1 124 ? 34.101 47.450 17.802 1.00 32.46 119 ALA A O 1
ATOM 914 N N . ARG A 1 125 ? 33.956 45.224 17.650 1.00 32.36 120 ARG A N 1
ATOM 915 C CA . ARG A 1 125 ? 32.640 45.183 18.272 1.00 26.77 120 ARG A CA 1
ATOM 916 C C . ARG A 1 125 ? 32.695 44.929 19.770 1.00 30.79 120 ARG A C 1
ATOM 917 O O . ARG A 1 125 ? 31.644 44.931 20.426 1.00 31.26 120 ARG A O 1
ATOM 925 N N . LEU A 1 126 ? 33.890 44.735 20.332 1.00 27.43 121 LEU A N 1
ATOM 926 C CA . LEU A 1 126 ? 34.049 44.510 21.769 1.00 28.22 121 LEU A CA 1
ATOM 927 C C . LEU A 1 126 ? 34.091 45.860 22.497 1.00 33.16 121 LEU A C 1
ATOM 928 O O . LEU A 1 126 ? 35.117 46.291 23.027 1.00 35.00 121 LEU A O 1
ATOM 933 N N . VAL A 1 127 ? 32.930 46.529 22.526 1.00 29.77 122 VAL A N 1
ATOM 934 C CA . VAL A 1 127 ? 32.787 47.886 23.045 1.00 31.58 122 VAL A CA 1
ATOM 935 C C . VAL A 1 127 ? 31.615 47.943 24.024 1.00 36.40 122 VAL A C 1
ATOM 936 O O . VAL A 1 127 ? 30.809 47.013 24.136 1.00 35.69 122 VAL A O 1
ATOM 940 N N . SER A 1 128 ? 31.517 49.074 24.720 1.00 29.84 123 SER A N 1
ATOM 941 C CA . SER A 1 128 ? 30.405 49.338 25.632 1.00 33.78 123 SER A CA 1
ATOM 942 C C . SER A 1 128 ? 29.256 49.919 24.823 1.00 38.27 123 SER A C 1
ATOM 943 O O . SER A 1 128 ? 29.086 51.137 24.718 1.00 37.00 123 SER A O 1
ATOM 946 N N . ASP A 1 129 ? 28.448 49.033 24.239 1.00 41.60 124 ASP A N 1
ATOM 947 C CA . ASP A 1 129 ? 27.328 49.503 23.435 1.00 38.38 124 ASP A CA 1
ATOM 948 C C . ASP A 1 129 ? 26.401 50.386 24.251 1.00 38.14 124 ASP A C 1
ATOM 949 O O . ASP A 1 129 ? 25.782 51.308 23.705 1.00 39.96 124 ASP A O 1
ATOM 954 N N . ASN A 1 130 ? 26.341 50.149 25.566 1.00 40.19 125 ASN A N 1
ATOM 955 C CA . ASN A 1 130 ? 25.505 50.952 26.451 1.00 44.70 125 ASN A CA 1
ATOM 956 C C . ASN A 1 130 ? 25.933 52.416 26.470 1.00 43.82 125 ASN A C 1
ATOM 957 O O . ASN A 1 130 ? 25.089 53.319 26.516 1.00 45.27 125 ASN A O 1
ATOM 962 N N . HIS A 1 131 ? 27.239 52.674 26.467 1.00 41.35 126 HIS A N 1
ATOM 963 C CA . HIS A 1 131 ? 27.707 54.057 26.436 1.00 41.39 126 HIS A CA 1
ATOM 964 C C . HIS A 1 131 ? 27.529 54.677 25.056 1.00 43.27 126 HIS A C 1
ATOM 965 O O . HIS A 1 131 ? 27.075 55.824 24.943 1.00 45.24 126 HIS A O 1
ATOM 972 N N . ILE A 1 132 ? 27.891 53.936 24.002 1.00 36.23 127 ILE A N 1
ATOM 973 C CA . ILE A 1 132 ? 27.705 54.423 22.637 1.00 40.72 127 ILE A CA 1
ATOM 974 C C . ILE A 1 132 ? 26.229 54.707 22.359 1.00 41.95 127 ILE A C 1
ATOM 975 O O . ILE A 1 132 ? 25.891 55.754 21.788 1.00 38.94 127 ILE A O 1
ATOM 980 N N . GLU A 1 133 ? 25.324 53.808 22.749 1.00 37.78 128 GLU A N 1
ATOM 981 C CA . GLU A 1 133 ? 23.875 53.961 22.433 1.00 45.08 128 GLU A CA 1
ATOM 982 C C . GLU A 1 133 ? 23.388 55.318 22.921 1.00 48.14 128 GLU A C 1
ATOM 983 O O . GLU A 1 133 ? 22.679 56.010 22.195 1.00 48.13 128 GLU A O 1
ATOM 989 N N . GLN A 1 134 ? 23.839 55.698 24.094 1.00 46.55 129 GLN A N 1
ATOM 990 C CA . GLN A 1 134 ? 23.354 56.960 24.726 1.00 50.66 129 GLN A CA 1
ATOM 991 C C . GLN A 1 134 ? 23.985 58.182 24.060 1.00 50.77 129 GLN A C 1
ATOM 992 O O . GLN A 1 134 ? 23.326 59.224 23.971 1.00 53.42 129 GLN A O 1
ATOM 998 N N . ILE A 1 135 ? 25.209 58.028 23.579 1.00 45.64 130 ILE A N 1
ATOM 999 C CA . ILE A 1 135 ? 25.898 59.138 22.908 1.00 44.04 130 ILE A CA 1
ATOM 1000 C C . ILE A 1 135 ? 25.306 59.398 21.519 1.00 42.43 130 ILE A C 1
ATOM 1001 O O . ILE A 1 135 ? 25.223 60.548 21.056 1.00 35.94 130 ILE A O 1
ATOM 1006 N N . ILE A 1 136 ? 24.888 58.346 20.818 1.00 38.88 131 ILE A N 1
ATOM 1007 C CA . ILE A 1 136 ? 24.485 58.497 19.427 1.00 42.32 131 ILE A CA 1
ATOM 1008 C C . ILE A 1 136 ? 22.970 58.591 19.268 1.00 46.10 131 ILE A C 1
ATOM 1009 O O . ILE A 1 136 ? 22.473 58.590 18.140 1.00 42.74 131 ILE A O 1
ATOM 1014 N N . SER A 1 137 ? 22.224 58.694 20.371 1.00 41.97 132 SER A N 1
ATOM 1015 C CA . SER A 1 137 ? 20.768 58.619 20.303 1.00 46.87 132 SER A CA 1
ATOM 1016 C C . SER A 1 137 ? 20.121 59.806 19.594 1.00 46.68 132 SER A C 1
ATOM 1017 O O . SER A 1 137 ? 18.928 59.738 19.293 1.00 55.63 132 SER A O 1
ATOM 1020 N N . ASP A 1 138 ? 20.854 60.884 19.316 1.00 49.17 133 ASP A N 1
ATOM 1021 C CA . ASP A 1 138 ? 20.274 61.983 18.552 1.00 47.75 133 ASP A CA 1
ATOM 1022 C C . ASP A 1 138 ? 20.197 61.680 17.057 1.00 53.26 133 ASP A C 1
ATOM 1023 O O . ASP A 1 138 ? 19.898 62.588 16.273 1.00 51.42 133 ASP A O 1
ATOM 1028 N N . GLY A 1 139 ? 20.478 60.434 16.658 1.00 48.82 134 GLY A N 1
ATOM 1029 C CA . GLY A 1 139 ? 20.410 59.999 15.276 1.00 50.85 134 GLY A CA 1
ATOM 1030 C C . GLY A 1 139 ? 21.510 60.504 14.365 1.00 46.96 134 GLY A C 1
ATOM 1031 O O . GLY A 1 139 ? 21.508 60.160 13.178 1.00 50.37 134 GLY A O 1
ATOM 1032 N N . GLY A 1 140 ? 22.447 61.299 14.870 1.00 43.51 135 GLY A N 1
ATOM 1033 C CA . GLY A 1 140 ? 23.483 61.880 14.047 1.00 39.66 135 GLY A CA 1
ATOM 1034 C C . GLY A 1 140 ? 24.492 60.851 13.563 1.00 39.62 135 GLY A C 1
ATOM 1035 O O . GLY A 1 140 ? 24.355 59.640 13.747 1.00 39.90 135 GLY A O 1
ATOM 1036 N N . ASN A 1 141 ? 25.528 61.365 12.905 1.00 39.80 136 ASN A N 1
ATOM 1037 C CA . ASN A 1 141 ? 26.579 60.539 12.321 1.00 41.88 136 ASN A CA 1
ATOM 1038 C C . ASN A 1 141 ? 27.810 60.583 13.219 1.00 43.46 136 ASN A C 1
ATOM 1039 O O . ASN A 1 141 ? 28.365 61.663 13.473 1.00 37.39 136 ASN A O 1
ATOM 1044 N N . TYR A 1 142 ? 28.236 59.409 13.684 1.00 40.32 137 TYR A N 1
ATOM 1045 C CA . TYR A 1 142 ? 29.375 59.279 14.582 1.00 39.79 137 TYR A CA 1
ATOM 1046 C C . TYR A 1 142 ? 30.358 58.252 14.039 1.00 37.65 137 TYR A C 1
ATOM 1047 O O . TYR A 1 142 ? 29.955 57.254 13.436 1.00 35.81 137 TYR A O 1
ATOM 1056 N N . ILE A 1 143 ? 31.646 58.505 14.259 1.00 34.40 138 ILE A N 1
ATOM 1057 C CA . ILE A 1 143 ? 32.706 57.526 14.034 1.00 37.07 138 ILE A CA 1
ATOM 1058 C C . ILE A 1 143 ? 33.326 57.214 15.387 1.00 34.03 138 ILE A C 1
ATOM 1059 O O . ILE A 1 143 ? 33.990 58.073 15.990 1.00 30.09 138 ILE A O 1
ATOM 1064 N N . TYR A 1 144 ? 33.082 55.999 15.879 1.00 30.51 139 TYR A N 1
ATOM 1065 C CA . TYR A 1 144 ? 33.769 55.487 17.060 1.00 29.07 139 TYR A CA 1
ATOM 1066 C C . TYR A 1 144 ? 35.128 54.972 16.616 1.00 29.56 139 TYR A C 1
ATOM 1067 O O . TYR A 1 144 ? 35.202 54.056 15.794 1.00 31.25 139 TYR A O 1
ATOM 1076 N N . LEU A 1 145 ? 36.195 55.598 17.112 1.00 26.43 140 LEU A N 1
ATOM 1077 C CA . LEU A 1 145 ? 37.565 55.330 16.677 1.00 24.81 140 LEU A CA 1
ATOM 1078 C C . LEU A 1 145 ? 38.403 54.906 17.877 1.00 33.24 140 LEU A C 1
ATOM 1079 O O . LEU A 1 145 ? 38.639 55.710 18.791 1.00 30.82 140 LEU A O 1
ATOM 1084 N N . ASP A 1 146 ? 38.860 53.646 17.870 1.00 29.66 141 ASP A N 1
ATOM 1085 C CA . ASP A 1 146 ? 39.764 53.118 18.890 1.00 28.01 141 ASP A CA 1
ATOM 1086 C C . ASP A 1 146 ? 41.166 53.034 18.293 1.00 29.72 141 ASP A C 1
ATOM 1087 O O . ASP A 1 146 ? 41.430 52.177 17.444 1.00 30.59 141 ASP A O 1
ATOM 1092 N N . VAL A 1 147 ? 42.060 53.920 18.729 1.00 27.93 142 VAL A N 1
ATOM 1093 C CA . VAL A 1 147 ? 43.458 53.892 18.298 1.00 25.02 142 VAL A CA 1
ATOM 1094 C C . VAL A 1 147 ? 44.273 53.097 19.313 1.00 31.03 142 VAL A C 1
ATOM 1095 O O . VAL A 1 147 ? 44.382 53.494 20.478 1.00 29.36 142 VAL A O 1
ATOM 1099 N N . GLY A 1 148 ? 44.839 51.969 18.881 1.00 25.96 143 GLY A N 1
ATOM 1100 C CA . GLY A 1 148 ? 45.703 51.174 19.718 1.00 28.02 143 GLY A CA 1
ATOM 1101 C C . GLY A 1 148 ? 47.152 51.245 19.281 1.00 26.17 143 GLY A C 1
ATOM 1102 O O . GLY A 1 148 ? 47.539 52.059 18.441 1.00 28.12 143 GLY A O 1
ATOM 1103 N N . GLY A 1 149 ? 47.962 50.351 19.865 1.00 24.96 144 GLY A N 1
ATOM 1104 C CA . GLY A 1 149 ? 49.365 50.264 19.492 1.00 29.59 144 GLY A CA 1
ATOM 1105 C C . GLY A 1 149 ? 49.640 49.546 18.182 1.00 27.45 144 GLY A C 1
ATOM 1106 O O . GLY A 1 149 ? 50.696 49.764 17.578 1.00 27.38 144 GLY A O 1
ATOM 1107 N N . GLY A 1 150 ? 48.721 48.696 17.723 1.00 27.86 145 GLY A N 1
ATOM 1108 C CA . GLY A 1 150 ? 48.969 47.952 16.496 1.00 27.47 145 GLY A CA 1
ATOM 1109 C C . GLY A 1 150 ? 47.885 48.099 15.441 1.00 31.26 145 GLY A C 1
ATOM 1110 O O . GLY A 1 150 ? 48.131 47.884 14.247 1.00 29.70 145 GLY A O 1
ATOM 1111 N N . SER A 1 151 ? 46.677 48.467 15.863 1.00 24.51 146 SER A N 1
ATOM 1112 C CA . SER A 1 151 ? 45.582 48.605 14.924 1.00 30.36 146 SER A CA 1
ATOM 1113 C C . SER A 1 151 ? 44.668 49.739 15.372 1.00 29.50 146 SER A C 1
ATOM 1114 O O . SER A 1 151 ? 44.761 50.242 16.493 1.00 31.65 146 SER A O 1
ATOM 1117 N N . THR A 1 152 ? 43.789 50.146 14.464 1.00 32.63 147 THR A N 1
ATOM 1118 C CA . THR A 1 152 ? 42.791 51.173 14.715 1.00 26.23 147 THR A CA 1
ATOM 1119 C C . THR A 1 152 ? 41.446 50.671 14.208 1.00 31.92 147 THR A C 1
ATOM 1120 O O . THR A 1 152 ? 41.327 50.250 13.050 1.00 29.98 147 THR A O 1
ATOM 1124 N N . GLU A 1 153 ? 40.441 50.704 15.074 1.00 30.80 148 GLU A N 1
ATOM 1125 C CA . GLU A 1 153 ? 39.111 50.228 14.734 1.00 28.03 148 GLU A CA 1
ATOM 1126 C C . GLU A 1 153 ? 38.204 51.422 14.494 1.00 29.41 148 GLU A C 1
ATOM 1127 O O . GLU A 1 153 ? 38.143 52.345 15.313 1.00 32.26 148 GLU A O 1
ATOM 1133 N N . LEU A 1 154 ? 37.507 51.405 13.368 1.00 25.50 149 LEU A N 1
ATOM 1134 C CA . LEU A 1 154 ? 36.585 52.470 13.011 1.00 31.99 149 LEU A CA 1
ATOM 1135 C C . LEU A 1 154 ? 35.199 51.868 12.885 1.00 33.43 149 LEU A C 1
ATOM 1136 O O . LEU A 1 154 ? 35.012 50.901 12.139 1.00 33.77 149 LEU A O 1
ATOM 1141 N N . THR A 1 155 ? 34.236 52.428 13.619 1.00 31.82 150 THR A N 1
ATOM 1142 C CA . THR A 1 155 ? 32.842 52.015 13.519 1.00 33.43 150 THR A CA 1
ATOM 1143 C C . THR A 1 155 ? 31.966 53.231 13.250 1.00 38.01 150 THR A C 1
ATOM 1144 O O . THR A 1 155 ? 32.008 54.209 14.003 1.00 35.37 150 THR A O 1
ATOM 1148 N N . LEU A 1 156 ? 31.164 53.157 12.191 1.00 33.04 151 LEU A N 1
ATOM 1149 C CA . LEU A 1 156 ? 30.337 54.270 11.746 1.00 42.00 151 LEU A CA 1
ATOM 1150 C C . LEU A 1 156 ? 28.919 54.100 12.276 1.00 35.44 151 LEU A C 1
ATOM 1151 O O . LEU A 1 156 ? 28.320 53.029 12.151 1.00 41.02 151 LEU A O 1
ATOM 1156 N N . PHE A 1 157 ? 28.401 55.146 12.890 1.00 39.14 152 PHE A N 1
ATOM 1157 C CA . PHE A 1 157 ? 27.048 55.145 13.416 1.00 40.61 152 PHE A CA 1
ATOM 1158 C C . PHE A 1 157 ? 26.257 56.238 12.726 1.00 44.44 152 PHE A C 1
ATOM 1159 O O . PHE A 1 157 ? 26.748 57.357 12.545 1.00 37.82 152 PHE A O 1
ATOM 1167 N N . SER A 1 158 ? 25.037 55.892 12.332 1.00 46.82 153 SER A N 1
ATOM 1168 C CA . SER A 1 158 ? 24.123 56.847 11.728 1.00 54.16 153 SER A CA 1
ATOM 1169 C C . SER A 1 158 ? 22.711 56.432 12.100 1.00 49.51 153 SER A C 1
ATOM 1170 O O . SER A 1 158 ? 22.341 55.268 11.912 1.00 51.97 153 SER A O 1
ATOM 1173 N N . ASP A 1 159 ? 21.948 57.372 12.667 1.00 53.35 154 ASP A N 1
ATOM 1174 C CA . ASP A 1 159 ? 20.533 57.153 12.964 1.00 51.76 154 ASP A CA 1
ATOM 1175 C C . ASP A 1 159 ? 20.351 56.036 13.993 1.00 58.44 154 ASP A C 1
ATOM 1176 O O . ASP A 1 159 ? 19.448 55.200 13.879 1.00 54.45 154 ASP A O 1
ATOM 1181 N N . THR A 1 160 ? 21.222 56.030 15.012 1.00 52.22 155 THR A N 1
ATOM 1182 C CA . THR A 1 160 ? 21.290 55.048 16.098 1.00 46.82 155 THR A CA 1
ATOM 1183 C C . THR A 1 160 ? 21.671 53.652 15.622 1.00 47.36 155 THR A C 1
ATOM 1184 O O . THR A 1 160 ? 21.612 52.703 16.411 1.00 49.69 155 THR A O 1
ATOM 1188 N N . HIS A 1 161 ? 22.058 53.491 14.364 1.00 53.28 156 HIS A N 1
ATOM 1189 C CA . HIS A 1 161 ? 22.316 52.178 13.795 1.00 53.37 156 HIS A CA 1
ATOM 1190 C C . HIS A 1 161 ? 23.760 52.086 13.321 1.00 48.15 156 HIS A C 1
ATOM 1191 O O . HIS A 1 161 ? 24.347 53.064 12.839 1.00 48.02 156 HIS A O 1
ATOM 1198 N N . ILE A 1 162 ? 24.316 50.890 13.456 1.00 47.57 157 ILE A N 1
ATOM 1199 C CA . ILE A 1 162 ? 25.678 50.607 13.025 1.00 46.83 157 ILE A CA 1
ATOM 1200 C C . ILE A 1 162 ? 25.692 50.455 11.503 1.00 52.89 157 ILE A C 1
ATOM 1201 O O . ILE A 1 162 ? 24.822 49.794 10.923 1.00 49.96 157 ILE A O 1
ATOM 1206 N N . LYS A 1 163 ? 26.645 51.120 10.841 1.00 49.20 158 LYS A N 1
ATOM 1207 C CA . LYS A 1 163 ? 26.707 51.177 9.378 1.00 48.14 158 LYS A CA 1
ATOM 1208 C C . LYS A 1 163 ? 27.933 50.497 8.775 1.00 54.61 158 LYS A C 1
ATOM 1209 O O . LYS A 1 163 ? 27.823 49.849 7.730 1.00 54.27 158 LYS A O 1
ATOM 1215 N N . HIS A 1 164 ? 29.107 50.650 9.384 1.00 47.09 159 HIS A N 1
ATOM 1216 C CA . HIS A 1 164 ? 30.343 50.065 8.875 1.00 46.74 159 HIS A CA 1
ATOM 1217 C C . HIS A 1 164 ? 31.295 49.893 10.051 1.00 42.19 159 HIS A C 1
ATOM 1218 O O . HIS A 1 164 ? 31.400 50.772 10.908 1.00 40.28 159 HIS A O 1
ATOM 1225 N N . SER A 1 165 ? 31.985 48.762 10.095 1.00 45.37 160 SER A N 1
ATOM 1226 C CA . SER A 1 165 ? 32.896 48.478 11.194 1.00 38.60 160 SER A CA 1
ATOM 1227 C C . SER A 1 165 ? 34.108 47.755 10.626 1.00 35.93 160 SER A C 1
ATOM 1228 O O . SER A 1 165 ? 33.963 46.714 9.981 1.00 35.66 160 SER A O 1
ATOM 1231 N N . GLN A 1 166 ? 35.298 48.296 10.860 1.00 30.40 161 GLN A N 1
ATOM 1232 C CA . GLN A 1 166 ? 36.484 47.725 10.253 1.00 33.13 161 GLN A CA 1
ATOM 1233 C C . GLN A 1 166 ? 37.686 47.997 11.135 1.00 30.84 161 GLN A C 1
ATOM 1234 O O . GLN A 1 166 ? 37.781 49.046 11.773 1.00 32.86 161 GLN A O 1
ATOM 1240 N N . SER A 1 167 ? 38.619 47.050 11.126 1.00 38.25 162 SER A N 1
ATOM 1241 C CA . SER A 1 167 ? 39.900 47.162 11.804 1.00 32.15 162 SER A CA 1
ATOM 1242 C C . SER A 1 167 ? 41.003 47.398 10.779 1.00 30.91 162 SER A C 1
ATOM 1243 O O . SER A 1 167 ? 41.022 46.755 9.724 1.00 29.16 162 SER A O 1
ATOM 1246 N N . PHE A 1 168 ? 41.909 48.338 11.084 1.00 26.45 163 PHE A N 1
ATOM 1247 C CA . PHE A 1 168 ? 43.022 48.711 10.214 1.00 24.63 163 PHE A CA 1
ATOM 1248 C C . PHE A 1 168 ? 44.338 48.561 10.969 1.00 31.51 163 PHE A C 1
ATOM 1249 O O . PHE A 1 168 ? 44.446 48.964 12.131 1.00 27.88 163 PHE A O 1
ATOM 1257 N N . ASP A 1 169 ? 45.350 48.013 10.298 1.00 30.32 164 ASP A N 1
ATOM 1258 C CA . ASP A 1 169 ? 46.630 47.711 10.939 1.00 29.77 164 ASP A CA 1
ATOM 1259 C C . ASP A 1 169 ? 47.532 48.947 10.941 1.00 30.02 164 ASP A C 1
ATOM 1260 O O . ASP A 1 169 ? 48.669 48.945 10.463 1.00 31.14 164 ASP A O 1
ATOM 1265 N N . ILE A 1 170 ? 46.981 50.025 11.495 1.00 31.30 165 ILE A N 1
ATOM 1266 C CA . ILE A 1 170 ? 47.713 51.248 11.800 1.00 28.09 165 ILE A CA 1
ATOM 1267 C C . ILE A 1 170 ? 47.579 51.487 13.298 1.00 31.03 165 ILE A C 1
ATOM 1268 O O . ILE A 1 170 ? 46.465 51.664 13.806 1.00 28.03 165 ILE A O 1
ATOM 1273 N N . GLY A 1 171 ? 48.707 51.482 14.007 1.00 29.46 166 GLY A N 1
ATOM 1274 C CA . GLY A 1 171 ? 48.701 51.747 15.427 1.00 26.54 166 GLY A CA 1
ATOM 1275 C C . GLY A 1 171 ? 49.948 52.517 15.808 1.00 28.51 166 GLY A C 1
ATOM 1276 O O . GLY A 1 171 ? 50.884 52.665 15.009 1.00 27.56 166 GLY A O 1
ATOM 1277 N N . THR A 1 172 ? 49.961 52.976 17.061 1.00 28.08 167 THR A N 1
ATOM 1278 C CA . THR A 1 172 ? 51.032 53.860 17.518 1.00 24.73 167 THR A CA 1
ATOM 1279 C C . THR A 1 172 ? 52.389 53.164 17.508 1.00 28.68 167 THR A C 1
ATOM 1280 O O . THR A 1 172 ? 53.374 53.720 17.009 1.00 30.80 167 THR A O 1
ATOM 1284 N N . VAL A 1 173 ? 52.470 51.950 18.068 1.00 25.89 168 VAL A N 1
ATOM 1285 C CA . VAL A 1 173 ? 53.764 51.284 18.166 1.00 27.58 168 VAL A CA 1
ATOM 1286 C C . VAL A 1 173 ? 54.193 50.757 16.798 1.00 27.99 168 VAL A C 1
ATOM 1287 O O . VAL A 1 173 ? 55.374 50.837 16.425 1.00 26.92 168 VAL A O 1
ATOM 1291 N N . ARG A 1 174 ? 53.238 50.264 16.007 1.00 29.15 169 ARG A N 1
ATOM 1292 C CA . ARG A 1 174 ? 53.558 49.844 14.642 1.00 30.83 169 ARG A CA 1
ATOM 1293 C C . ARG A 1 174 ? 54.095 51.008 13.812 1.00 27.58 169 ARG A C 1
ATOM 1294 O O . ARG A 1 174 ? 54.981 50.818 12.971 1.00 28.19 169 ARG A O 1
ATOM 1302 N N . LEU A 1 175 ? 53.570 52.220 14.031 1.00 29.18 170 LEU A N 1
ATOM 1303 C CA . LEU A 1 175 ? 54.073 53.391 13.307 1.00 27.94 170 LEU A CA 1
ATOM 1304 C C . LEU A 1 175 ? 55.458 53.795 13.801 1.00 27.56 170 LEU A C 1
ATOM 1305 O O . LEU A 1 175 ? 56.332 54.122 12.994 1.00 29.63 170 LEU A O 1
ATOM 1310 N N . LEU A 1 176 ? 55.671 53.799 15.124 1.00 27.95 171 LEU A N 1
ATOM 1311 C CA . LEU A 1 176 ? 56.988 54.140 15.661 1.00 31.69 171 LEU A CA 1
ATOM 1312 C C . LEU A 1 176 ? 58.040 53.171 15.166 1.00 34.01 171 LEU A C 1
ATOM 1313 O O . LEU A 1 176 ? 59.168 53.572 14.863 1.00 34.75 171 LEU A O 1
ATOM 1318 N N . SER A 1 177 ? 57.695 51.884 15.102 1.00 29.90 172 SER A N 1
ATOM 1319 C CA . SER A 1 177 ? 58.598 50.877 14.567 1.00 28.09 172 SER A CA 1
ATOM 1320 C C . SER A 1 177 ? 58.761 50.977 13.062 1.00 27.15 172 SER A C 1
ATOM 1321 O O . SER A 1 177 ? 59.584 50.244 12.499 1.00 35.04 172 SER A O 1
ATOM 1324 N N . GLU A 1 178 ? 57.993 51.848 12.407 1.00 28.06 173 GLU A N 1
ATOM 1325 C CA . GLU A 1 178 ? 58.026 52.009 10.955 1.00 33.86 173 GLU A CA 1
ATOM 1326 C C . GLU A 1 178 ? 57.711 50.696 10.243 1.00 31.44 173 GLU A C 1
ATOM 1327 O O . GLU A 1 178 ? 58.356 50.329 9.261 1.00 37.67 173 GLU A O 1
ATOM 1333 N N . LYS A 1 179 ? 56.690 49.993 10.738 1.00 29.25 174 LYS A N 1
ATOM 1334 C CA . LYS A 1 179 ? 56.296 48.692 10.216 1.00 30.93 174 LYS A CA 1
ATOM 1335 C C . LYS A 1 179 ? 54.896 48.677 9.622 1.00 30.96 174 LYS A C 1
ATOM 1336 O O . LYS A 1 179 ? 54.367 47.588 9.368 1.00 29.21 174 LYS A O 1
ATOM 1342 N N . VAL A 1 180 ? 54.267 49.836 9.412 1.00 30.66 175 VAL A N 1
ATOM 1343 C CA . VAL A 1 180 ? 52.989 49.854 8.706 1.00 27.03 175 VAL A CA 1
ATOM 1344 C C . VAL A 1 180 ? 53.242 49.518 7.239 1.00 30.85 175 VAL A C 1
ATOM 1345 O O . VAL A 1 180 ? 54.127 50.094 6.594 1.00 29.99 175 VAL A O 1
ATOM 1349 N N . ARG A 1 181 ? 52.480 48.567 6.712 1.00 31.27 176 ARG A N 1
ATOM 1350 C CA . ARG A 1 181 ? 52.831 47.891 5.474 1.00 26.43 176 ARG A CA 1
ATOM 1351 C C . ARG A 1 181 ? 52.255 48.617 4.261 1.00 26.99 176 ARG A C 1
ATOM 1352 O O . ARG A 1 181 ? 51.302 49.390 4.385 1.00 28.36 176 ARG A O 1
ATOM 1360 N N . PRO A 1 182 ? 52.810 48.380 3.067 1.00 32.58 177 PRO A N 1
ATOM 1361 C CA . PRO A 1 182 ? 52.344 49.103 1.874 1.00 28.85 177 PRO A CA 1
ATOM 1362 C C . PRO A 1 182 ? 50.844 48.967 1.670 1.00 26.97 177 PRO A C 1
ATOM 1363 O O . PRO A 1 182 ? 50.263 47.907 1.903 1.00 25.14 177 PRO A O 1
ATOM 1367 N N . TYR A 1 183 ? 50.223 50.069 1.245 1.00 28.66 178 TYR A N 1
ATOM 1368 C CA . TYR A 1 183 ? 48.811 50.196 0.892 1.00 30.10 178 TYR A CA 1
ATOM 1369 C C . TYR A 1 183 ? 47.883 50.219 2.098 1.00 27.86 178 TYR A C 1
ATOM 1370 O O . TYR A 1 183 ? 46.666 50.396 1.914 1.00 27.17 178 TYR A O 1
ATOM 1379 N N . VAL A 1 184 ? 48.397 50.045 3.320 1.00 26.29 179 VAL A N 1
ATOM 1380 C CA . VAL A 1 184 ? 47.524 50.032 4.495 1.00 25.82 179 VAL A CA 1
ATOM 1381 C C . VAL A 1 184 ? 46.996 51.436 4.790 1.00 26.67 179 VAL A C 1
ATOM 1382 O O . VAL A 1 184 ? 45.789 51.628 4.960 1.00 26.79 179 VAL A O 1
ATOM 1386 N N . ARG A 1 185 ? 47.888 52.434 4.850 1.00 27.91 180 ARG A N 1
ATOM 1387 C CA . ARG A 1 185 ? 47.458 53.826 5.015 1.00 37.15 180 ARG A CA 1
ATOM 1388 C C . ARG A 1 185 ? 46.478 54.242 3.914 1.00 35.44 180 ARG A C 1
ATOM 1389 O O . ARG A 1 185 ? 45.451 54.884 4.179 1.00 32.97 180 ARG A O 1
ATOM 1397 N N . GLU A 1 186 ? 46.794 53.887 2.663 1.00 34.53 181 GLU A N 1
ATOM 1398 C CA . GLU A 1 186 ? 45.977 54.299 1.526 1.00 30.85 181 GLU A CA 1
ATOM 1399 C C . GLU A 1 186 ? 44.568 53.727 1.633 1.00 31.56 181 GLU A C 1
ATOM 1400 O O . GLU A 1 186 ? 43.576 54.444 1.457 1.00 33.45 181 GLU A O 1
ATOM 1406 N N . ALA A 1 187 ? 44.467 52.434 1.940 1.00 31.85 182 ALA A N 1
ATOM 1407 C CA . ALA A 1 187 ? 43.168 51.801 2.142 1.00 31.32 182 ALA A CA 1
ATOM 1408 C C . ALA A 1 187 ? 42.387 52.490 3.248 1.00 29.91 182 ALA A C 1
ATOM 1409 O O . ALA A 1 187 ? 41.167 52.680 3.138 1.00 29.34 182 ALA A O 1
ATOM 1411 N N . PHE A 1 188 ? 43.071 52.833 4.339 1.00 28.71 183 PHE A N 1
ATOM 1412 C CA . PHE A 1 188 ? 42.447 53.553 5.447 1.00 30.16 183 PHE A CA 1
ATOM 1413 C C . PHE A 1 188 ? 41.929 54.920 4.997 1.00 27.97 183 PHE A C 1
ATOM 1414 O O . PHE A 1 188 ? 40.777 55.277 5.259 1.00 27.61 183 PHE A O 1
ATOM 1422 N N . ARG A 1 189 ? 42.773 55.702 4.314 1.00 27.16 184 ARG A N 1
ATOM 1423 C CA . ARG A 1 189 ? 42.314 56.976 3.759 1.00 34.04 184 ARG A CA 1
ATOM 1424 C C . ARG A 1 189 ? 41.127 56.774 2.826 1.00 36.04 184 ARG A C 1
ATOM 1425 O O . ARG A 1 189 ? 40.118 57.486 2.931 1.00 30.89 184 ARG A O 1
ATOM 1433 N N . SER A 1 190 ? 41.221 55.792 1.918 1.00 30.86 185 SER A N 1
ATOM 1434 C CA . SER A 1 190 ? 40.130 55.574 0.967 1.00 31.43 185 SER A CA 1
ATOM 1435 C C . SER A 1 190 ? 38.827 55.279 1.690 1.00 33.37 185 SER A C 1
ATOM 1436 O O . SER A 1 190 ? 37.755 55.721 1.261 1.00 38.63 185 SER A O 1
ATOM 1439 N N . GLU A 1 191 ? 38.898 54.552 2.799 1.00 31.47 186 GLU A N 1
ATOM 1440 C CA . GLU A 1 191 ? 37.667 54.204 3.544 1.00 31.22 186 GLU A CA 1
ATOM 1441 C C . GLU A 1 191 ? 37.074 55.481 4.155 1.00 35.74 186 GLU A C 1
ATOM 1442 O O . GLU A 1 191 ? 35.851 55.645 4.110 1.00 34.48 186 GLU A O 1
ATOM 1448 N N . LEU A 1 192 ? 37.931 56.362 4.659 1.00 32.72 187 LEU A N 1
ATOM 1449 C CA . LEU A 1 192 ? 37.432 57.582 5.286 1.00 34.92 187 LEU A CA 1
ATOM 1450 C C . LEU A 1 192 ? 36.762 58.486 4.258 1.00 37.18 187 LEU A C 1
ATOM 1451 O O . LEU A 1 192 ? 35.709 59.070 4.535 1.00 35.63 187 LEU A O 1
ATOM 1456 N N . MET A 1 193 ? 37.353 58.599 3.061 1.00 37.65 188 MET A N 1
ATOM 1457 C CA . MET A 1 193 ? 36.772 59.441 2.014 1.00 39.62 188 MET A CA 1
ATOM 1458 C C . MET A 1 193 ? 35.419 58.912 1.549 1.00 44.88 188 MET A C 1
ATOM 1459 O O . MET A 1 193 ? 34.476 59.691 1.369 1.00 47.48 188 MET A O 1
ATOM 1464 N N . ALA A 1 194 ? 35.297 57.593 1.363 1.00 37.18 189 ALA A N 1
ATOM 1465 C CA . ALA A 1 194 ? 33.995 57.022 1.039 1.00 39.89 189 ALA A CA 1
ATOM 1466 C C . ALA A 1 194 ? 32.973 57.315 2.126 1.00 43.99 189 ALA A C 1
ATOM 1467 O O . ALA A 1 194 ? 31.771 57.419 1.841 1.00 42.20 189 ALA A O 1
ATOM 1469 N N . ILE A 1 195 ? 33.424 57.438 3.378 1.00 44.09 190 ILE A N 1
ATOM 1470 C CA . ILE A 1 195 ? 32.500 57.785 4.454 1.00 42.02 190 ILE A CA 1
ATOM 1471 C C . ILE A 1 195 ? 32.092 59.250 4.354 1.00 40.27 190 ILE A C 1
ATOM 1472 O O . ILE A 1 195 ? 30.919 59.595 4.547 1.00 42.97 190 ILE A O 1
ATOM 1477 N N . THR A 1 196 ? 33.056 60.134 4.064 1.00 36.32 191 THR A N 1
ATOM 1478 C CA . THR A 1 196 ? 32.775 61.564 3.966 1.00 47.03 191 THR A CA 1
ATOM 1479 C C . THR A 1 196 ? 31.881 61.886 2.775 1.00 46.51 191 THR A C 1
ATOM 1480 O O . THR A 1 196 ? 31.046 62.792 2.858 1.00 44.05 191 THR A O 1
ATOM 1484 N N . LYS A 1 197 ? 32.045 61.159 1.667 1.00 52.33 192 LYS A N 1
ATOM 1485 C CA . LYS A 1 197 ? 31.205 61.365 0.491 1.00 46.67 192 LYS A CA 1
ATOM 1486 C C . LYS A 1 197 ? 29.742 61.101 0.803 1.00 43.81 192 LYS A C 1
ATOM 1487 O O . LYS A 1 197 ? 28.852 61.682 0.173 1.00 45.90 192 LYS A O 1
ATOM 1493 N N . GLU A 1 198 ? 29.474 60.261 1.792 1.00 44.24 193 GLU A N 1
ATOM 1494 C CA . GLU A 1 198 ? 28.128 59.801 2.073 1.00 43.30 193 GLU A CA 1
ATOM 1495 C C . GLU A 1 198 ? 27.609 60.227 3.443 1.00 49.74 193 GLU A C 1
ATOM 1496 O O . GLU A 1 198 ? 26.397 60.136 3.677 1.00 44.50 193 GLU A O 1
ATOM 1502 N N . TYR A 1 199 ? 28.464 60.719 4.345 1.00 41.47 194 TYR A N 1
ATOM 1503 C CA . TYR A 1 199 ? 27.988 61.107 5.669 1.00 47.07 194 TYR A CA 1
ATOM 1504 C C . TYR A 1 199 ? 28.586 62.442 6.080 1.00 45.12 194 TYR A C 1
ATOM 1505 O O . TYR A 1 199 ? 29.809 62.620 6.100 1.00 46.36 194 TYR A O 1
ATOM 1514 N N . THR A 1 200 ? 27.707 63.370 6.416 1.00 48.14 195 THR A N 1
ATOM 1515 C CA . THR A 1 200 ? 28.052 64.733 6.776 1.00 45.70 195 THR A CA 1
ATOM 1516 C C . THR A 1 200 ? 27.872 64.927 8.275 1.00 43.96 195 THR A C 1
ATOM 1517 O O . THR A 1 200 ? 27.194 64.139 8.940 1.00 48.17 195 THR A O 1
ATOM 1521 N N . ASP A 1 201 ? 28.496 65.992 8.798 1.00 47.34 196 ASP A N 1
ATOM 1522 C CA . ASP A 1 201 ? 28.353 66.404 10.200 1.00 50.52 196 ASP A CA 1
ATOM 1523 C C . ASP A 1 201 ? 28.762 65.283 11.168 1.00 44.33 196 ASP A C 1
ATOM 1524 O O . ASP A 1 201 ? 28.071 64.986 12.147 1.00 40.46 196 ASP A O 1
ATOM 1529 N N . ILE A 1 202 ? 29.911 64.675 10.892 1.00 42.68 197 ILE A N 1
ATOM 1530 C CA . ILE A 1 202 ? 30.400 63.545 11.677 1.00 43.25 197 ILE A CA 1
ATOM 1531 C C . ILE A 1 202 ? 31.006 64.042 12.986 1.00 37.25 197 ILE A C 1
ATOM 1532 O O . ILE A 1 202 ? 31.833 64.963 12.995 1.00 40.24 197 ILE A O 1
ATOM 1537 N N . THR A 1 203 ? 30.618 63.416 14.090 1.00 34.42 198 THR A N 1
ATOM 1538 C CA . THR A 1 203 ? 31.317 63.560 15.360 1.00 40.90 198 THR A CA 1
ATOM 1539 C C . THR A 1 203 ? 32.153 62.314 15.648 1.00 39.00 198 THR A C 1
ATOM 1540 O O . THR A 1 203 ? 31.681 61.187 15.483 1.00 36.70 198 THR A O 1
ATOM 1544 N N . ILE A 1 204 ? 33.393 62.526 16.086 1.00 35.94 199 ILE A N 1
ATOM 1545 C CA . ILE A 1 204 ? 34.292 61.445 16.469 1.00 36.41 199 ILE A CA 1
ATOM 1546 C C . ILE A 1 204 ? 34.082 61.105 17.942 1.00 34.91 199 ILE A C 1
ATOM 1547 O O . ILE A 1 204 ? 34.079 61.990 18.814 1.00 33.82 199 ILE A O 1
ATOM 1552 N N . ILE A 1 205 ? 33.860 59.826 18.211 1.00 33.46 200 ILE A N 1
ATOM 1553 C CA . ILE A 1 205 ? 33.899 59.262 19.556 1.00 30.54 200 ILE A CA 1
ATOM 1554 C C . ILE A 1 205 ? 35.252 58.578 19.665 1.00 32.95 200 ILE A C 1
ATOM 1555 O O . ILE A 1 205 ? 35.467 57.519 19.072 1.00 32.32 200 ILE A O 1
ATOM 1560 N N . GLY A 1 206 ? 36.185 59.199 20.399 1.00 32.83 201 GLY A N 1
ATOM 1561 C CA . GLY A 1 206 ? 37.559 58.730 20.459 1.00 28.83 201 GLY A CA 1
ATOM 1562 C C . GLY A 1 206 ? 37.834 57.953 21.732 1.00 31.74 201 GLY A C 1
ATOM 1563 O O . GLY A 1 206 ? 37.467 58.377 22.831 1.00 33.38 201 GLY A O 1
ATOM 1564 N N . THR A 1 207 ? 38.478 56.813 21.575 1.00 29.00 202 THR A N 1
ATOM 1565 C CA . THR A 1 207 ? 38.814 55.982 22.711 1.00 30.38 202 THR A CA 1
ATOM 1566 C C . THR A 1 207 ? 40.267 55.555 22.590 1.00 31.51 202 THR A C 1
ATOM 1567 O O . THR A 1 207 ? 40.840 55.544 21.496 1.00 30.12 202 THR A O 1
ATOM 1571 N N . GLY A 1 208 ? 40.860 55.234 23.733 1.00 37.18 203 GLY A N 1
ATOM 1572 C CA . GLY A 1 208 ? 42.247 54.805 23.810 1.00 39.21 203 GLY A CA 1
ATOM 1573 C C . GLY A 1 208 ? 42.989 55.630 24.850 1.00 43.38 203 GLY A C 1
ATOM 1574 O O . GLY A 1 208 ? 42.627 56.772 25.148 1.00 39.79 203 GLY A O 1
ATOM 1575 N N . GLY A 1 209 ? 44.056 55.041 25.407 1.00 40.48 204 GLY A N 1
ATOM 1576 C CA . GLY A 1 209 ? 44.835 55.738 26.417 1.00 39.05 204 GLY A CA 1
ATOM 1577 C C . GLY A 1 209 ? 45.457 57.031 25.919 1.00 43.87 204 GLY A C 1
ATOM 1578 O O . GLY A 1 209 ? 45.671 57.970 26.702 1.00 39.52 204 GLY A O 1
ATOM 1579 N N . ASN A 1 210 ? 45.750 57.112 24.618 1.00 39.50 205 ASN A N 1
ATOM 1580 C CA . ASN A 1 210 ? 46.360 58.332 24.097 1.00 40.27 205 ASN A CA 1
ATOM 1581 C C . ASN A 1 210 ? 45.349 59.470 24.023 1.00 39.78 205 ASN A C 1
ATOM 1582 O O . ASN A 1 210 ? 45.657 60.604 24.415 1.00 35.70 205 ASN A O 1
ATOM 1587 N N . ILE A 1 211 ? 44.133 59.193 23.541 1.00 33.17 206 ILE A N 1
ATOM 1588 C CA . ILE A 1 211 ? 43.161 60.275 23.398 1.00 38.45 206 ILE A CA 1
ATOM 1589 C C . ILE A 1 211 ? 42.763 60.840 24.758 1.00 36.06 206 ILE A C 1
ATOM 1590 O O . ILE A 1 211 ? 42.522 62.045 24.887 1.00 31.50 206 ILE A O 1
ATOM 1595 N N . ASN A 1 212 ? 42.742 60.007 25.798 1.00 35.50 207 ASN A N 1
ATOM 1596 C CA . ASN A 1 212 ? 42.377 60.490 27.124 1.00 37.49 207 ASN A CA 1
ATOM 1597 C C . ASN A 1 212 ? 43.427 61.446 27.671 1.00 35.47 207 ASN A C 1
ATOM 1598 O O . ASN A 1 212 ? 43.090 62.456 28.302 1.00 37.66 207 ASN A O 1
ATOM 1603 N N . ARG A 1 213 ? 44.703 61.158 27.417 1.00 33.55 208 ARG A N 1
ATOM 1604 C CA . ARG A 1 213 ? 45.751 62.077 27.833 1.00 34.83 208 ARG A CA 1
ATOM 1605 C C . ARG A 1 213 ? 45.737 63.343 26.978 1.00 34.68 208 ARG A C 1
ATOM 1606 O O . ARG A 1 213 ? 45.928 64.451 27.493 1.00 33.94 208 ARG A O 1
ATOM 1614 N N . LEU A 1 214 ? 45.494 63.198 25.675 1.00 34.93 209 LEU A N 1
ATOM 1615 C CA . LEU A 1 214 ? 45.402 64.358 24.787 1.00 34.73 209 LEU A CA 1
ATOM 1616 C C . LEU A 1 214 ? 44.284 65.308 25.219 1.00 30.38 209 LEU A C 1
ATOM 1617 O O . LEU A 1 214 ? 44.485 66.525 25.299 1.00 32.22 209 LEU A O 1
ATOM 1622 N N . VAL A 1 215 ? 43.100 64.765 25.505 1.00 32.98 210 VAL A N 1
ATOM 1623 C CA . VAL A 1 215 ? 41.972 65.573 25.968 1.00 28.02 210 VAL A CA 1
ATOM 1624 C C . VAL A 1 215 ? 42.363 66.404 27.193 1.00 36.08 210 VAL A C 1
ATOM 1625 O O . VAL A 1 215 ? 41.973 67.574 27.331 1.00 34.89 210 VAL A O 1
ATOM 1629 N N . ARG A 1 216 ? 43.149 65.816 28.099 1.00 35.68 211 ARG A N 1
ATOM 1630 C CA . ARG A 1 216 ? 43.573 66.546 29.289 1.00 36.23 211 ARG A CA 1
ATOM 1631 C C . ARG A 1 216 ? 44.629 67.601 28.961 1.00 35.96 211 ARG A C 1
ATOM 1632 O O . ARG A 1 216 ? 44.553 68.730 29.456 1.00 33.29 211 ARG A O 1
ATOM 1640 N N . LEU A 1 217 ? 45.612 67.261 28.117 1.00 36.25 212 LEU A N 1
ATOM 1641 C CA . LEU A 1 217 ? 46.627 68.239 27.730 1.00 35.41 212 LEU A CA 1
ATOM 1642 C C . LEU A 1 217 ? 46.022 69.416 26.981 1.00 37.72 212 LEU A C 1
ATOM 1643 O O . LEU A 1 217 ? 46.554 70.529 27.049 1.00 41.86 212 LEU A O 1
ATOM 1648 N N . SER A 1 218 ? 44.905 69.206 26.285 1.00 36.07 213 SER A N 1
ATOM 1649 C CA . SER A 1 218 ? 44.302 70.264 25.485 1.00 40.45 213 SER A CA 1
ATOM 1650 C C . SER A 1 218 ? 43.294 71.086 26.271 1.00 37.32 213 SER A C 1
ATOM 1651 O O . SER A 1 218 ? 42.616 71.933 25.680 1.00 37.75 213 SER A O 1
ATOM 1654 N N . GLY A 1 219 ? 43.166 70.837 27.573 1.00 33.52 214 GLY A N 1
ATOM 1655 C CA . GLY A 1 219 ? 42.278 71.606 28.414 1.00 34.60 214 GLY A CA 1
ATOM 1656 C C . GLY A 1 219 ? 40.822 71.212 28.359 1.00 37.53 214 GLY A C 1
ATOM 1657 O O . GLY A 1 219 ? 39.960 72.033 28.688 1.00 37.83 214 GLY A O 1
ATOM 1658 N N . SER A 1 220 ? 40.514 69.975 27.976 1.00 39.68 215 SER A N 1
ATOM 1659 C CA . SER A 1 220 ? 39.136 69.539 27.793 1.00 35.52 215 SER A CA 1
ATOM 1660 C C . SER A 1 220 ? 38.745 68.453 28.789 1.00 41.57 215 SER A C 1
ATOM 1661 O O . SER A 1 220 ? 37.852 67.648 28.511 1.00 39.80 215 SER A O 1
ATOM 1664 N N . ASP A 1 221 ? 39.398 68.417 29.951 1.00 43.07 216 ASP A N 1
ATOM 1665 C CA . ASP A 1 221 ? 39.137 67.353 30.914 1.00 43.68 216 ASP A CA 1
ATOM 1666 C C . ASP A 1 221 ? 37.673 67.350 31.340 1.00 43.39 216 ASP A C 1
ATOM 1667 O O . ASP A 1 221 ? 37.019 68.394 31.439 1.00 42.21 216 ASP A O 1
ATOM 1672 N N . ARG A 1 222 ? 37.163 66.143 31.578 1.00 47.26 217 ARG A N 1
ATOM 1673 C CA . ARG A 1 222 ? 35.753 65.946 31.897 1.00 50.21 217 ARG A CA 1
ATOM 1674 C C . ARG A 1 222 ? 35.326 66.797 33.085 1.00 52.45 217 ARG A C 1
ATOM 1675 O O . ARG A 1 222 ? 34.453 67.668 32.972 1.00 53.12 217 ARG A O 1
ATOM 1683 N N . GLY A 1 223 ? 35.948 66.555 34.234 1.00 53.08 218 GLY A N 1
ATOM 1684 C CA . GLY A 1 223 ? 35.597 67.301 35.425 1.00 46.13 218 GLY A CA 1
ATOM 1685 C C . GLY A 1 223 ? 34.246 66.845 35.923 1.00 40.71 218 GLY A C 1
ATOM 1686 O O . GLY A 1 223 ? 33.975 65.644 36.044 1.00 43.26 218 GLY A O 1
ATOM 1687 N N . SER A 1 224 ? 33.372 67.806 36.191 1.00 38.80 219 SER A N 1
ATOM 1688 C CA . SER A 1 224 ? 32.049 67.493 36.708 1.00 49.02 219 SER A CA 1
ATOM 1689 C C . SER A 1 224 ? 31.037 67.198 35.605 1.00 44.39 219 SER A C 1
ATOM 1690 O O . SER A 1 224 ? 29.886 66.872 35.915 1.00 46.72 219 SER A O 1
ATOM 1693 N N . SER A 1 225 ? 31.452 67.272 34.336 1.00 44.69 220 SER A N 1
ATOM 1694 C CA . SER A 1 225 ? 30.604 66.979 33.189 1.00 47.63 220 SER A CA 1
ATOM 1695 C C . SER A 1 225 ? 30.445 65.476 32.971 1.00 48.45 220 SER A C 1
ATOM 1696 O O . SER A 1 225 ? 31.264 64.665 33.409 1.00 47.24 220 SER A O 1
ATOM 1699 N N . ARG A 1 226 ? 29.371 65.111 32.261 1.00 49.48 221 ARG A N 1
ATOM 1700 C CA . ARG A 1 226 ? 29.163 63.711 31.904 1.00 49.95 221 ARG A CA 1
ATOM 1701 C C . ARG A 1 226 ? 30.242 63.215 30.948 1.00 54.66 221 ARG A C 1
ATOM 1702 O O . ARG A 1 226 ? 30.807 62.132 31.148 1.00 56.84 221 ARG A O 1
ATOM 1710 N N . TYR A 1 227 ? 30.555 63.998 29.915 1.00 49.65 222 TYR A N 1
ATOM 1711 C CA . TYR A 1 227 ? 31.513 63.604 28.886 1.00 52.77 222 TYR A CA 1
ATOM 1712 C C . TYR A 1 227 ? 32.570 64.682 28.705 1.00 46.23 222 TYR A C 1
ATOM 1713 O O . TYR A 1 227 ? 32.263 65.876 28.761 1.00 42.96 222 TYR A O 1
ATOM 1722 N N . SER A 1 228 ? 33.810 64.272 28.444 1.00 42.44 223 SER A N 1
ATOM 1723 C CA . SER A 1 228 ? 34.820 65.227 28.020 1.00 34.41 223 SER A CA 1
ATOM 1724 C C . SER A 1 228 ? 34.691 65.408 26.512 1.00 40.22 223 SER A C 1
ATOM 1725 O O . SER A 1 228 ? 34.530 64.435 25.766 1.00 40.60 223 SER A O 1
ATOM 1728 N N . ILE A 1 229 ? 34.704 66.660 26.070 1.00 43.85 224 ILE A N 1
ATOM 1729 C CA . ILE A 1 229 ? 34.465 67.001 24.676 1.00 36.92 224 ILE A CA 1
ATOM 1730 C C . ILE A 1 229 ? 35.599 67.905 24.221 1.00 38.34 224 ILE A C 1
ATOM 1731 O O . ILE A 1 229 ? 35.829 68.971 24.806 1.00 35.49 224 ILE A O 1
ATOM 1736 N N . MET A 1 230 ? 36.335 67.461 23.214 1.00 34.89 225 MET A N 1
ATOM 1737 C CA . MET A 1 230 ? 37.496 68.197 22.756 1.00 35.27 225 MET A CA 1
ATOM 1738 C C . MET A 1 230 ? 37.252 68.661 21.326 1.00 39.44 225 MET A 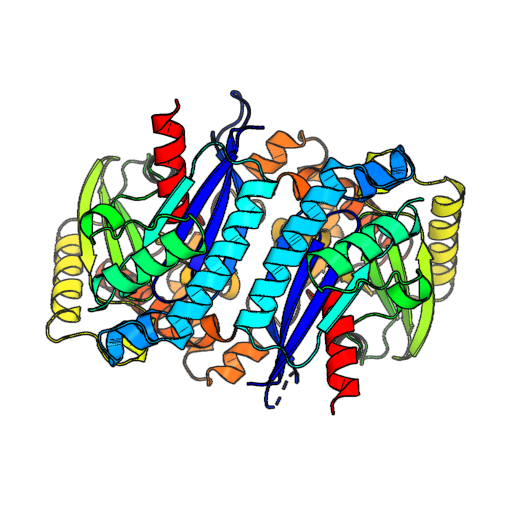C 1
ATOM 1739 O O . MET A 1 230 ? 36.936 67.830 20.454 1.00 35.88 225 MET A O 1
ATOM 1744 N N . PRO A 1 231 ? 37.323 69.961 21.046 1.00 42.83 226 PRO A N 1
ATOM 1745 C CA . PRO A 1 231 ? 37.349 70.405 19.649 1.00 37.20 226 PRO A CA 1
ATOM 1746 C C . PRO A 1 231 ? 38.610 69.920 18.957 1.00 35.75 226 PRO A C 1
ATOM 1747 O O . PRO A 1 231 ? 39.704 69.926 19.536 1.00 37.00 226 PRO A O 1
ATOM 1751 N N . VAL A 1 232 ? 38.443 69.511 17.695 1.00 33.90 227 VAL A N 1
ATOM 1752 C CA . VAL A 1 232 ? 39.570 69.078 16.869 1.00 37.82 227 VAL A CA 1
ATOM 1753 C C . VAL A 1 232 ? 40.631 70.165 16.797 1.00 35.66 227 VAL A C 1
ATOM 1754 O O . VAL A 1 232 ? 41.833 69.872 16.780 1.00 36.00 227 VAL A O 1
ATOM 1758 N N . GLU A 1 233 ? 40.222 71.431 16.805 1.00 37.36 228 GLU A N 1
ATOM 1759 C CA . GLU A 1 233 ? 41.201 72.549 16.803 1.00 37.13 228 GLU A CA 1
ATOM 1760 C C . GLU A 1 233 ? 42.013 72.533 18.099 1.00 36.65 228 GLU A C 1
ATOM 1761 O O . GLU A 1 233 ? 43.211 72.820 18.040 1.00 37.40 228 GLU A O 1
ATOM 1767 N N . ALA A 1 234 ? 41.382 72.192 19.220 1.00 34.97 229 ALA A N 1
ATOM 1768 C CA . ALA A 1 234 ? 42.148 72.069 20.458 1.00 36.35 229 ALA A CA 1
ATOM 1769 C C . ALA A 1 234 ? 43.168 70.939 20.362 1.00 35.00 229 ALA A C 1
ATOM 1770 O O . ALA A 1 234 ? 44.318 71.083 20.804 1.00 38.20 229 ALA A O 1
ATOM 1772 N N . LEU A 1 235 ? 42.771 69.805 19.783 1.00 35.04 230 LEU A N 1
ATOM 1773 C CA . LEU A 1 235 ? 43.730 68.729 19.568 1.00 30.70 230 LEU A CA 1
ATOM 1774 C C . LEU A 1 235 ? 44.874 69.179 18.668 1.00 33.97 230 LEU A C 1
ATOM 1775 O O . LEU A 1 235 ? 46.044 68.873 18.932 1.00 32.44 230 LEU A O 1
ATOM 1780 N N . HIS A 1 236 ? 44.557 69.913 17.598 1.00 37.48 231 HIS A N 1
ATOM 1781 C CA . HIS A 1 236 ? 45.602 70.346 16.676 1.00 39.16 231 HIS A CA 1
ATOM 1782 C C . HIS A 1 236 ? 46.610 71.255 17.368 1.00 35.95 231 HIS A C 1
ATOM 1783 O O . HIS A 1 236 ? 47.826 71.088 17.213 1.00 35.85 231 HIS A O 1
ATOM 1790 N N . LYS A 1 237 ? 46.121 72.223 18.143 1.00 38.13 232 LYS A N 1
ATOM 1791 C CA . LYS A 1 237 ? 47.026 73.089 18.890 1.00 42.90 232 LYS A CA 1
ATOM 1792 C C . LYS A 1 237 ? 47.902 72.271 19.835 1.00 35.14 232 LYS A C 1
ATOM 1793 O O . LYS A 1 237 ? 49.116 72.486 19.920 1.00 40.23 232 LYS A O 1
ATOM 1799 N N . THR A 1 238 ? 47.301 71.325 20.557 1.00 36.02 233 THR A N 1
ATOM 1800 C CA . THR A 1 238 ? 48.092 70.463 21.430 1.00 37.78 233 THR A CA 1
ATOM 1801 C C . THR A 1 238 ? 49.143 69.691 20.639 1.00 36.76 233 THR A C 1
ATOM 1802 O O . THR A 1 238 ? 50.301 69.588 21.066 1.00 36.13 233 THR A O 1
ATOM 1806 N N . TYR A 1 239 ? 48.768 69.162 19.472 1.00 35.55 234 TYR A N 1
ATOM 1807 C CA . TYR A 1 239 ? 49.739 68.451 18.643 1.00 37.92 234 TYR A CA 1
ATOM 1808 C C . TYR A 1 239 ? 50.943 69.334 18.309 1.00 33.30 234 TYR A C 1
ATOM 1809 O O . TYR A 1 239 ? 52.096 68.893 18.407 1.00 35.22 234 TYR A O 1
ATOM 1818 N N . ASP A 1 240 ? 50.695 70.591 17.922 1.00 36.40 235 ASP A N 1
ATOM 1819 C CA . ASP A 1 240 ? 51.795 71.477 17.530 1.00 41.22 235 ASP A CA 1
ATOM 1820 C C . ASP A 1 240 ? 52.708 71.792 18.707 1.00 36.87 235 ASP A C 1
ATOM 1821 O O . ASP A 1 240 ? 53.913 71.985 18.532 1.00 40.40 235 ASP A O 1
ATOM 1826 N N . LEU A 1 241 ? 52.149 71.819 19.908 1.00 35.73 236 LEU A N 1
ATOM 1827 C CA . LEU A 1 241 ? 52.940 71.964 21.119 1.00 35.53 236 LEU A CA 1
ATOM 1828 C C . LEU A 1 241 ? 53.847 70.755 21.359 1.00 40.50 236 LEU A C 1
ATOM 1829 O O . LEU A 1 241 ? 54.985 70.909 21.824 1.00 43.58 236 LEU A O 1
ATOM 1834 N N . LEU A 1 242 ? 53.366 69.540 21.066 1.00 41.00 237 LEU A N 1
ATOM 1835 C CA . LEU A 1 242 ? 54.087 68.329 21.466 1.00 37.91 237 LEU A CA 1
ATOM 1836 C C . LEU A 1 242 ? 55.083 67.841 20.418 1.00 42.60 237 LEU A C 1
ATOM 1837 O O . LEU A 1 242 ? 56.151 67.325 20.771 1.00 42.60 237 LEU A O 1
ATOM 1842 N N . LYS A 1 243 ? 54.738 67.972 19.139 1.00 40.61 238 LYS A N 1
ATOM 1843 C CA . LYS A 1 243 ? 55.545 67.425 18.048 1.00 37.71 238 LYS A CA 1
ATOM 1844 C C . LYS A 1 243 ? 57.013 67.857 18.055 1.00 52.29 238 LYS A C 1
ATOM 1845 O O . LYS A 1 243 ? 57.883 66.977 17.946 1.00 47.93 238 LYS A O 1
ATOM 1851 N N . PRO A 1 244 ? 57.366 69.141 18.187 1.00 52.70 239 PRO A N 1
ATOM 1852 C CA . PRO A 1 244 ? 58.737 69.570 17.873 1.00 49.89 239 PRO A CA 1
ATOM 1853 C C . PRO A 1 244 ? 59.760 69.409 18.989 1.00 53.03 239 PRO A C 1
ATOM 1854 O O . PRO A 1 244 ? 60.932 69.730 18.763 1.00 52.76 239 PRO A O 1
ATOM 1858 N N . ILE A 1 245 ? 59.366 68.937 20.169 1.00 54.68 240 ILE A N 1
ATOM 1859 C CA . ILE A 1 245 ? 60.298 68.633 21.246 1.00 56.76 240 ILE A CA 1
ATOM 1860 C C . ILE A 1 245 ? 60.533 67.130 21.291 1.00 54.51 240 ILE A C 1
ATOM 1861 O O . ILE A 1 245 ? 59.716 66.331 20.830 1.00 53.56 240 ILE A O 1
ATOM 1866 N N . SER A 1 246 ? 61.664 66.734 21.870 1.00 57.58 241 SER A N 1
ATOM 1867 C CA . SER A 1 246 ? 61.996 65.320 21.946 1.00 56.61 241 SER A CA 1
ATOM 1868 C C . SER A 1 246 ? 61.136 64.637 23.003 1.00 52.36 241 SER A C 1
ATOM 1869 O O . SER A 1 246 ? 60.473 65.282 23.820 1.00 54.89 241 SER A O 1
ATOM 1872 N N . THR A 1 247 ? 61.166 63.305 22.990 1.00 54.95 242 THR A N 1
ATOM 1873 C CA . THR A 1 247 ? 60.238 62.551 23.828 1.00 56.61 242 THR A CA 1
ATOM 1874 C C . THR A 1 247 ? 60.533 62.735 25.311 1.00 53.40 242 THR A C 1
ATOM 1875 O O . THR A 1 247 ? 59.600 62.848 26.113 1.00 51.14 242 THR A O 1
ATOM 1879 N N . GLU A 1 248 ? 61.811 62.754 25.713 1.00 59.07 243 GLU A N 1
ATOM 1880 C CA . GLU A 1 248 ? 62.069 62.850 27.151 1.00 55.46 243 GLU A CA 1
ATOM 1881 C C . GLU A 1 248 ? 61.794 64.265 27.650 1.00 49.77 243 GLU A C 1
ATOM 1882 O O . GLU A 1 248 ? 61.516 64.460 28.837 1.00 54.76 243 GLU A O 1
ATOM 1888 N N . GLU A 1 249 ? 61.870 65.265 26.764 1.00 51.89 244 GLU A N 1
ATOM 1889 C CA . GLU A 1 249 ? 61.388 66.599 27.116 1.00 53.44 244 GLU A CA 1
ATOM 1890 C C . GLU A 1 249 ? 59.867 66.624 27.211 1.00 54.59 244 GLU A C 1
ATOM 1891 O O . GLU A 1 249 ? 59.308 67.332 28.056 1.00 49.30 244 GLU A O 1
ATOM 1897 N N . ARG A 1 250 ? 59.178 65.881 26.336 1.00 52.82 245 ARG A N 1
ATOM 1898 C CA . ARG A 1 250 ? 57.727 65.765 26.461 1.00 50.48 245 ARG A CA 1
ATOM 1899 C C . ARG A 1 250 ? 57.354 65.131 27.790 1.00 47.55 245 ARG A C 1
ATOM 1900 O O . ARG A 1 250 ? 56.428 65.589 28.473 1.00 46.98 245 ARG A O 1
ATOM 1908 N N . MET A 1 251 ? 58.069 64.068 28.169 1.00 46.98 246 MET A N 1
ATOM 1909 C CA . MET A 1 251 ? 57.879 63.435 29.468 1.00 52.84 246 MET A CA 1
ATOM 1910 C C . MET A 1 251 ? 57.863 64.455 30.586 1.00 53.09 246 MET A C 1
ATOM 1911 O O . MET A 1 251 ? 56.860 64.627 31.286 1.00 56.96 246 MET A O 1
ATOM 1916 N N . VAL A 1 252 ? 58.994 65.139 30.751 1.00 53.77 247 VAL A N 1
ATOM 1917 C CA . VAL A 1 252 ? 59.210 65.970 31.927 1.00 57.83 247 VAL A CA 1
ATOM 1918 C C . VAL A 1 252 ? 58.331 67.211 31.874 1.00 53.30 247 VAL A C 1
ATOM 1919 O O . VAL A 1 252 ? 57.632 67.534 32.843 1.00 55.97 247 VAL A O 1
ATOM 1923 N N . ARG A 1 253 ? 58.343 67.918 30.739 1.00 49.16 248 ARG A N 1
ATOM 1924 C CA . ARG A 1 253 ? 57.590 69.169 30.636 1.00 54.18 248 ARG A CA 1
ATOM 1925 C C . ARG A 1 253 ? 56.081 68.956 30.790 1.00 58.98 248 ARG A C 1
ATOM 1926 O O . ARG A 1 253 ? 55.389 69.817 31.348 1.00 59.62 248 ARG A O 1
ATOM 1934 N N . PHE A 1 254 ? 55.549 67.820 30.335 1.00 45.45 249 PHE A N 1
ATOM 1935 C CA . PHE A 1 254 ? 54.105 67.626 30.319 1.00 45.27 249 PHE A CA 1
ATOM 1936 C C . PHE A 1 254 ? 53.625 66.468 31.181 1.00 49.25 249 PHE A C 1
ATOM 1937 O O . PHE A 1 254 ? 52.449 66.091 31.078 1.00 43.93 249 PHE A O 1
ATOM 1945 N N . HIS A 1 255 ? 54.491 65.899 32.025 1.00 49.34 250 HIS A N 1
ATOM 1946 C CA . HIS A 1 255 ? 54.097 64.876 32.996 1.00 48.65 250 HIS A CA 1
ATOM 1947 C C . HIS A 1 255 ? 53.492 63.659 32.297 1.00 49.60 250 HIS A C 1
ATOM 1948 O O . HIS A 1 255 ? 52.375 63.227 32.591 1.00 50.43 250 HIS A O 1
ATOM 1955 N N . LEU A 1 256 ? 54.231 63.127 31.329 1.00 48.59 251 LEU A N 1
ATOM 1956 C CA . LEU A 1 256 ? 53.817 61.946 30.587 1.00 44.14 251 LEU A CA 1
ATOM 1957 C C . LEU A 1 256 ? 54.715 60.777 30.965 1.00 35.33 251 LEU A C 1
ATOM 1958 O O . LEU A 1 256 ? 55.933 60.925 31.072 1.00 40.69 251 LEU A O 1
ATOM 1963 N N . LYS A 1 257 ? 54.110 59.617 31.173 1.00 37.36 252 LYS A N 1
ATOM 1964 C CA . LYS A 1 257 ? 54.905 58.434 31.420 1.00 34.90 252 LYS A CA 1
ATOM 1965 C C . LYS A 1 257 ? 55.740 58.121 30.178 1.00 35.95 252 LYS A C 1
ATOM 1966 O O . LYS A 1 257 ? 55.329 58.432 29.056 1.00 37.07 252 LYS A O 1
ATOM 1972 N N . PRO A 1 258 ? 56.926 57.530 30.349 1.00 38.15 253 PRO A N 1
ATOM 1973 C CA . PRO A 1 258 ? 57.769 57.241 29.175 1.00 38.44 253 PRO A CA 1
ATOM 1974 C C . PRO A 1 258 ? 57.039 56.455 28.100 1.00 33.91 253 PRO A C 1
ATOM 1975 O O . PRO A 1 258 ? 57.190 56.763 26.915 1.00 32.50 253 PRO A O 1
ATOM 1979 N N . ASP A 1 259 ? 56.213 55.477 28.482 1.00 27.52 254 ASP A N 1
ATOM 1980 C CA . ASP A 1 259 ? 55.522 54.677 27.481 1.00 35.11 254 ASP A CA 1
ATOM 1981 C C . ASP A 1 259 ? 54.362 55.411 26.828 1.00 36.54 254 ASP A C 1
ATOM 1982 O O . ASP A 1 259 ? 53.701 54.833 25.956 1.00 39.23 254 ASP A O 1
ATOM 1987 N N . ARG A 1 260 ? 54.062 56.627 27.267 1.00 31.65 255 ARG A N 1
ATOM 1988 C CA . ARG A 1 260 ? 53.035 57.452 26.656 1.00 30.79 255 ARG A CA 1
ATOM 1989 C C . ARG A 1 260 ? 53.620 58.571 25.811 1.00 29.88 255 ARG A C 1
ATOM 1990 O O . ARG A 1 260 ? 53.019 58.967 24.807 1.00 35.21 255 ARG A O 1
ATOM 1998 N N . ALA A 1 261 ? 54.794 59.071 26.190 1.00 31.33 256 ALA A N 1
ATOM 1999 C CA . ALA A 1 261 ? 55.321 60.297 25.602 1.00 32.03 256 ALA A CA 1
ATOM 2000 C C . ALA A 1 261 ? 55.734 60.120 24.143 1.00 36.25 256 ALA A C 1
ATOM 2001 O O . ALA A 1 261 ? 55.729 61.096 23.383 1.00 35.06 256 ALA A O 1
ATOM 2003 N N . ASP A 1 262 ? 56.125 58.905 23.734 1.00 33.84 257 ASP A N 1
ATOM 2004 C CA . ASP A 1 262 ? 56.439 58.691 22.326 1.00 28.56 257 ASP A CA 1
ATOM 2005 C C . ASP A 1 262 ? 55.184 58.384 21.505 1.00 29.41 257 ASP A C 1
ATOM 2006 O O . ASP A 1 262 ? 54.955 59.024 20.472 1.00 30.12 257 ASP A O 1
ATOM 2011 N N . VAL A 1 263 ? 54.339 57.445 21.959 1.00 28.06 258 VAL A N 1
ATOM 2012 C CA . VAL A 1 263 ? 53.178 57.016 21.167 1.00 31.78 258 VAL A CA 1
ATOM 2013 C C . VAL A 1 263 ? 52.091 58.078 21.056 1.00 29.52 258 VAL A C 1
ATOM 2014 O O . VAL A 1 263 ? 51.206 57.961 20.197 1.00 27.61 258 VAL A O 1
ATOM 2018 N N . ILE A 1 264 ? 52.097 59.096 21.915 1.00 28.88 259 ILE A N 1
ATOM 2019 C CA . ILE A 1 264 ? 51.035 60.099 21.842 1.00 29.85 259 ILE A CA 1
ATOM 2020 C C . ILE A 1 264 ? 51.072 60.832 20.504 1.00 27.10 259 ILE A C 1
ATOM 2021 O O . ILE A 1 264 ? 50.030 61.270 20.004 1.00 26.00 259 ILE A O 1
ATOM 2026 N N . ILE A 1 265 ? 52.247 60.938 19.885 1.00 25.01 260 ILE A N 1
ATOM 2027 C CA . ILE A 1 265 ? 52.405 61.684 18.637 1.00 30.05 260 ILE A CA 1
ATOM 2028 C C . ILE A 1 265 ? 51.676 60.951 17.513 1.00 29.01 260 ILE A C 1
ATOM 2029 O O . ILE A 1 265 ? 50.747 61.527 16.939 1.00 30.23 260 ILE A O 1
ATOM 2034 N N . PRO A 1 266 ? 52.008 59.694 17.175 1.00 30.96 261 PRO A N 1
ATOM 2035 C CA . PRO A 1 266 ? 51.243 59.026 16.103 1.00 25.44 261 PRO A CA 1
ATOM 2036 C C . PRO A 1 266 ? 49.774 58.877 16.423 1.00 26.05 261 PRO A C 1
ATOM 2037 O O . PRO A 1 266 ? 48.947 58.875 15.503 1.00 25.15 261 PRO A O 1
ATOM 2041 N N . ALA A 1 267 ? 49.422 58.762 17.705 1.00 23.53 262 ALA A N 1
ATOM 2042 C CA . ALA A 1 267 ? 48.014 58.734 18.088 1.00 25.68 262 ALA A CA 1
ATOM 2043 C C . ALA A 1 267 ? 47.306 60.020 17.697 1.00 29.88 262 ALA A C 1
ATOM 2044 O O . ALA A 1 267 ? 46.216 59.994 17.116 1.00 28.44 262 ALA A O 1
ATOM 2046 N N . ALA A 1 268 ? 47.896 61.160 18.047 1.00 26.57 263 ALA A N 1
ATOM 2047 C CA . ALA A 1 268 ? 47.333 62.431 17.622 1.00 33.40 263 ALA A CA 1
ATOM 2048 C C . ALA A 1 268 ? 47.259 62.502 16.100 1.00 33.23 263 ALA A C 1
ATOM 2049 O O . ALA A 1 268 ? 46.257 62.964 15.537 1.00 31.28 263 ALA A O 1
ATOM 2051 N N . GLU A 1 269 ? 48.296 62.013 15.414 1.00 27.93 264 GLU A N 1
ATOM 2052 C CA . GLU A 1 269 ? 48.295 62.073 13.957 1.00 28.63 264 GLU A CA 1
ATOM 2053 C C . GLU A 1 269 ? 47.172 61.238 13.361 1.00 30.73 264 GLU A C 1
ATOM 2054 O O . GLU A 1 269 ? 46.553 61.649 12.373 1.00 33.74 264 GLU A O 1
ATOM 2060 N N . ILE A 1 270 ? 46.872 60.076 13.947 1.00 27.86 265 ILE A N 1
ATOM 2061 C CA . ILE A 1 270 ? 45.760 59.280 13.432 1.00 28.73 265 ILE A CA 1
ATOM 2062 C C . ILE A 1 270 ? 44.440 60.031 13.604 1.00 32.43 265 ILE A C 1
ATOM 2063 O O . ILE A 1 270 ? 43.657 60.161 12.656 1.00 32.95 265 ILE A O 1
ATOM 2068 N N . PHE A 1 271 ? 44.161 60.514 14.826 1.00 27.01 266 PHE A N 1
ATOM 2069 C CA . PHE A 1 271 ? 42.919 61.245 15.067 1.00 32.10 266 PHE A CA 1
ATOM 2070 C C . PHE A 1 271 ? 42.815 62.447 14.140 1.00 33.24 266 PHE A C 1
ATOM 2071 O O . PHE A 1 271 ? 41.758 62.695 13.546 1.00 31.74 266 PHE A O 1
ATOM 2079 N N . LEU A 1 272 ? 43.920 63.167 13.960 1.00 28.34 267 LEU A N 1
ATOM 2080 C CA . LEU A 1 272 ? 43.881 64.359 13.128 1.00 30.12 267 LEU A CA 1
ATOM 2081 C C . LEU A 1 272 ? 43.618 64.014 11.666 1.00 35.38 267 LEU A C 1
ATOM 2082 O O . LEU A 1 272 ? 42.879 64.733 10.981 1.00 33.11 267 LEU A O 1
ATOM 2087 N N . GLU A 1 273 ? 44.190 62.912 11.168 1.00 32.60 268 GLU A N 1
ATOM 2088 C CA . GLU A 1 273 ? 43.874 62.493 9.803 1.00 35.41 268 GLU A CA 1
ATOM 2089 C C . GLU A 1 273 ? 42.384 62.176 9.663 1.00 35.76 268 GLU A C 1
ATOM 2090 O O . GLU A 1 273 ? 41.706 62.666 8.747 1.00 30.05 268 GLU A O 1
ATOM 2096 N N . VAL A 1 274 ? 41.850 61.372 10.581 1.00 31.75 269 VAL A N 1
ATOM 2097 C CA . VAL A 1 274 ? 40.429 61.042 10.532 1.00 32.06 269 VAL A CA 1
ATOM 2098 C C . VAL A 1 274 ? 39.587 62.312 10.548 1.00 37.12 269 VAL A C 1
ATOM 2099 O O . VAL A 1 274 ? 38.633 62.452 9.775 1.00 34.62 269 VAL A O 1
ATOM 2103 N N . ALA A 1 275 ? 39.943 63.262 11.420 1.00 34.89 270 ALA A N 1
ATOM 2104 C CA . ALA A 1 275 ? 39.185 64.509 11.538 1.00 40.02 270 ALA A CA 1
ATOM 2105 C C . ALA A 1 275 ? 39.284 65.347 10.267 1.00 36.63 270 ALA A C 1
ATOM 2106 O O . ALA A 1 275 ? 38.278 65.893 9.800 1.00 38.59 270 ALA A O 1
ATOM 2108 N N . ASP A 1 276 ? 40.474 65.417 9.676 1.00 31.59 271 ASP A N 1
ATOM 2109 C CA . ASP A 1 276 ? 40.701 66.220 8.447 1.00 38.58 271 ASP A CA 1
ATOM 2110 C C . ASP A 1 276 ? 39.848 65.690 7.294 1.00 43.86 271 ASP A C 1
ATOM 2111 O O . ASP A 1 276 ? 39.134 66.489 6.675 1.00 46.40 271 ASP A O 1
ATOM 2116 N N . ILE A 1 277 ? 39.921 64.392 7.038 1.00 39.18 272 ILE A N 1
ATOM 2117 C CA . ILE A 1 277 ? 39.187 63.821 5.915 1.00 37.52 272 ILE A CA 1
ATOM 2118 C C . ILE A 1 277 ? 37.686 63.978 6.116 1.00 38.08 272 ILE A C 1
ATOM 2119 O O . ILE A 1 277 ? 36.959 64.379 5.202 1.00 40.84 272 ILE A O 1
ATOM 2124 N N . THR A 1 278 ? 37.195 63.673 7.311 1.00 35.11 273 THR A N 1
ATOM 2125 C CA . THR A 1 278 ? 35.756 63.718 7.526 1.00 35.48 273 THR A CA 1
ATOM 2126 C C . THR A 1 278 ? 35.240 65.118 7.824 1.00 40.97 273 THR A C 1
ATOM 2127 O O . THR A 1 278 ? 34.022 65.305 7.917 1.00 43.86 273 THR A O 1
ATOM 2131 N N . GLY A 1 279 ? 36.125 66.095 7.993 1.00 36.88 274 GLY A N 1
ATOM 2132 C CA . GLY A 1 279 ? 35.692 67.398 8.451 1.00 39.23 274 GLY A CA 1
ATOM 2133 C C . GLY A 1 279 ? 35.095 67.434 9.843 1.00 46.45 274 GLY A C 1
ATOM 2134 O O . GLY A 1 279 ? 34.481 68.441 10.205 1.00 44.73 274 GLY A O 1
ATOM 2135 N N . ALA A 1 280 ? 35.242 66.371 10.639 1.00 40.42 275 ALA A N 1
ATOM 2136 C CA . ALA A 1 280 ? 34.699 66.386 11.993 1.00 43.16 275 ALA A CA 1
ATOM 2137 C C . ALA A 1 280 ? 35.315 67.523 12.808 1.00 37.04 275 ALA A C 1
ATOM 2138 O O . ALA A 1 280 ? 36.521 67.771 12.742 1.00 41.43 275 ALA A O 1
ATOM 2140 N N . LYS A 1 281 ? 34.486 68.231 13.579 1.00 42.74 276 LYS A N 1
ATOM 2141 C CA . LYS A 1 281 ? 35.024 69.308 14.404 1.00 39.10 276 LYS A CA 1
ATOM 2142 C C . LYS A 1 281 ? 35.208 68.907 15.854 1.00 33.29 276 LYS A C 1
ATOM 2143 O O . LYS A 1 281 ? 35.932 69.592 16.580 1.00 33.96 276 LYS A O 1
ATOM 2149 N N . THR A 1 282 ? 34.538 67.851 16.298 1.00 33.65 277 THR A N 1
ATOM 2150 C CA . THR A 1 282 ? 34.432 67.509 17.708 1.00 36.99 277 THR A CA 1
ATOM 2151 C C . THR A 1 282 ? 34.868 66.065 17.932 1.00 38.02 277 THR A C 1
ATOM 2152 O O . THR A 1 282 ? 34.508 65.173 17.162 1.00 35.26 277 THR A O 1
ATOM 2156 N N . ILE A 1 283 ? 35.639 65.838 18.991 1.00 37.94 278 ILE A N 1
ATOM 2157 C CA . ILE A 1 283 ? 35.926 64.499 19.494 1.00 32.48 278 ILE A CA 1
ATOM 2158 C C . ILE A 1 283 ? 35.293 64.368 20.870 1.00 36.37 278 ILE A C 1
ATOM 2159 O O . ILE A 1 283 ? 35.610 65.142 21.784 1.00 34.77 278 ILE A O 1
ATOM 2164 N N . ILE A 1 284 ? 34.395 63.398 21.024 1.00 36.59 279 ILE A N 1
ATOM 2165 C CA . ILE A 1 284 ? 33.844 63.045 22.326 1.00 31.00 279 ILE A CA 1
ATOM 2166 C C . ILE A 1 284 ? 34.647 61.869 22.865 1.00 34.07 279 ILE A C 1
ATOM 2167 O O . ILE A 1 284 ? 34.790 60.846 22.180 1.00 34.68 279 ILE A O 1
ATOM 2172 N N . ALA A 1 285 ? 35.175 62.003 24.088 1.00 31.64 280 ALA A N 1
ATOM 2173 C CA . ALA A 1 285 ? 36.033 60.982 24.695 1.00 30.03 280 ALA A CA 1
ATOM 2174 C C . ALA A 1 285 ? 35.337 60.418 25.926 1.00 28.80 280 ALA A C 1
ATOM 2175 O O . ALA A 1 285 ? 35.483 60.956 27.030 1.00 33.75 280 ALA A O 1
ATOM 2177 N N . PRO A 1 286 ? 34.571 59.329 25.783 1.00 28.65 281 PRO A N 1
ATOM 2178 C CA . PRO A 1 286 ? 33.785 58.822 26.917 1.00 28.05 281 PRO A CA 1
ATOM 2179 C C . PRO A 1 286 ? 34.594 58.040 27.931 1.00 31.60 281 PRO A C 1
ATOM 2180 O O . PRO A 1 286 ? 34.031 57.627 28.952 1.00 31.84 281 PRO A O 1
ATOM 2184 N N . ILE A 1 287 ? 35.878 57.789 27.666 1.00 29.15 282 ILE A N 1
ATOM 2185 C CA . ILE A 1 287 ? 36.766 57.113 28.612 1.00 34.43 282 ILE A CA 1
ATOM 2186 C C . ILE A 1 287 ? 36.251 55.694 28.854 1.00 32.91 282 ILE A C 1
ATOM 2187 O O . ILE A 1 287 ? 36.198 55.223 29.997 1.00 34.02 282 ILE A O 1
ATOM 2192 N N . VAL A 1 288 ? 35.816 55.019 27.789 1.00 31.67 283 VAL A N 1
ATOM 2193 C CA . VAL A 1 288 ? 35.599 53.576 27.812 1.00 29.27 283 VAL A 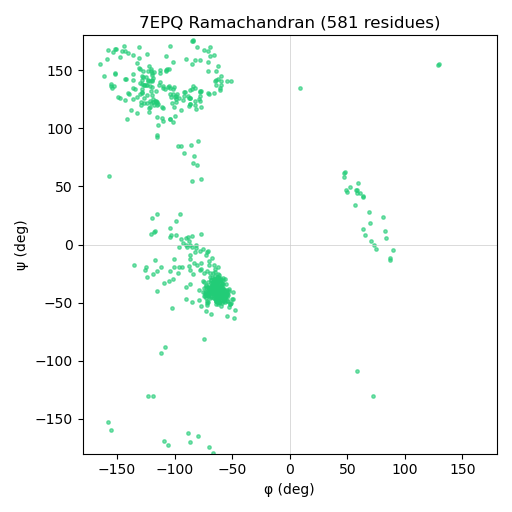CA 1
ATOM 2194 C C . VAL A 1 288 ? 36.431 52.990 26.682 1.00 32.25 283 VAL A C 1
ATOM 2195 O O . VAL A 1 288 ? 36.876 53.699 25.780 1.00 34.82 283 VAL A O 1
ATOM 2199 N N . GLY A 1 289 ? 36.636 51.691 26.730 1.00 30.96 284 GLY A N 1
ATOM 2200 C CA . GLY A 1 289 ? 37.396 51.017 25.699 1.00 25.14 284 GLY A CA 1
ATOM 2201 C C . GLY A 1 289 ? 37.061 49.555 25.649 1.00 28.59 284 GLY A C 1
ATOM 2202 O O . GLY A 1 289 ? 35.962 49.140 26.028 1.00 31.43 284 GLY A O 1
ATOM 2203 N N . LEU A 1 290 ? 38.031 48.768 25.189 1.00 26.79 285 LEU A N 1
ATOM 2204 C CA . LEU A 1 290 ? 37.813 47.345 24.960 1.00 30.69 285 LEU A CA 1
ATOM 2205 C C . LEU A 1 290 ? 37.522 46.606 26.262 1.00 29.74 285 LEU A C 1
ATOM 2206 O O . LEU A 1 290 ? 36.625 45.756 26.312 1.00 33.24 285 LEU A O 1
ATOM 2211 N N . ALA A 1 291 ? 38.262 46.926 27.327 1.00 27.13 286 ALA A N 1
ATOM 2212 C CA . ALA A 1 291 ? 37.991 46.335 28.635 1.00 29.28 286 ALA A CA 1
ATOM 2213 C C . ALA A 1 291 ? 36.543 46.536 29.061 1.00 30.33 286 ALA A C 1
ATOM 2214 O O . ALA A 1 291 ? 35.909 45.620 29.595 1.00 30.26 286 ALA A O 1
ATOM 2216 N N . ASP A 1 292 ? 36.001 47.734 28.835 1.00 30.12 287 ASP A N 1
ATOM 2217 C CA . ASP A 1 292 ? 34.608 47.993 29.196 1.00 30.44 287 ASP A CA 1
ATOM 2218 C C . ASP A 1 292 ? 33.652 47.130 28.385 1.00 34.05 287 ASP A C 1
ATOM 2219 O O . ASP A 1 292 ? 32.588 46.731 28.880 1.00 25.19 287 ASP A O 1
ATOM 2224 N N . GLY A 1 293 ? 34.004 46.863 27.123 1.00 28.50 288 GLY A N 1
ATOM 2225 C CA . GLY A 1 293 ? 33.173 46.009 26.296 1.00 29.80 288 GLY A CA 1
ATOM 2226 C C . GLY A 1 293 ? 33.180 44.566 26.764 1.00 32.96 288 GLY A C 1
ATOM 2227 O O . GLY A 1 293 ? 32.153 43.886 26.703 1.00 31.82 288 GLY A O 1
ATOM 2228 N N . ILE A 1 294 ? 34.338 44.080 27.233 1.00 31.01 289 ILE A N 1
ATOM 2229 C CA . ILE A 1 294 ? 34.402 42.755 27.847 1.00 28.12 289 ILE A CA 1
ATOM 2230 C C . ILE A 1 294 ? 33.472 42.681 29.049 1.00 33.84 289 ILE A C 1
ATOM 2231 O O . ILE A 1 294 ? 32.750 41.695 29.237 1.00 32.87 289 ILE A O 1
ATOM 2236 N N . ILE A 1 295 ? 33.459 43.727 29.878 1.00 33.04 290 ILE A N 1
ATOM 2237 C CA . ILE A 1 295 ? 32.684 43.627 31.107 1.00 33.01 290 ILE A CA 1
ATOM 2238 C C . ILE A 1 295 ? 31.195 43.733 30.813 1.00 33.09 290 ILE A C 1
ATOM 2239 O O . ILE A 1 295 ? 30.379 43.087 31.482 1.00 34.64 290 ILE A O 1
ATOM 2244 N N . GLU A 1 296 ? 30.819 44.508 29.793 1.00 31.80 291 GLU A N 1
ATOM 2245 C CA . GLU A 1 296 ? 29.428 44.548 29.362 1.00 34.45 291 GLU A CA 1
ATOM 2246 C C . GLU A 1 296 ? 28.947 43.176 28.895 1.00 38.87 291 GLU A C 1
ATOM 2247 O O . GLU A 1 296 ? 27.837 42.752 29.242 1.00 38.40 291 GLU A O 1
ATOM 2253 N N . ASP A 1 297 ? 29.763 42.470 28.105 1.00 33.14 292 ASP A N 1
ATOM 2254 C CA . ASP A 1 297 ? 29.420 41.105 27.711 1.00 36.40 292 ASP A CA 1
ATOM 2255 C C . ASP A 1 297 ? 29.204 40.217 28.928 1.00 37.70 292 ASP A C 1
ATOM 2256 O O . ASP A 1 297 ? 28.185 39.518 29.024 1.00 36.15 292 ASP A O 1
ATOM 2261 N N . LEU A 1 298 ? 30.144 40.257 29.885 1.00 34.57 293 LEU A N 1
ATOM 2262 C CA . LEU A 1 298 ? 30.041 39.440 31.093 1.00 34.30 293 LEU A CA 1
ATOM 2263 C C . LEU A 1 298 ? 28.778 39.762 31.875 1.00 35.18 293 LEU A C 1
ATOM 2264 O O . LEU A 1 298 ? 28.076 38.858 32.337 1.00 36.49 293 LEU A O 1
ATOM 2269 N N . TYR A 1 299 ? 28.487 41.051 32.045 1.00 32.09 294 TYR A N 1
ATOM 2270 C CA . TYR A 1 299 ? 27.271 41.463 32.733 1.00 35.82 294 TYR A CA 1
ATOM 2271 C C . TYR A 1 299 ? 26.025 40.926 32.032 1.00 41.35 294 TYR A C 1
ATOM 2272 O O . TYR A 1 299 ? 25.109 40.416 32.687 1.00 42.62 294 TYR A O 1
ATOM 2281 N N . ILE A 1 300 ? 25.981 41.016 30.700 1.00 43.06 295 ILE A N 1
ATOM 2282 C CA . ILE A 1 300 ? 24.826 40.519 29.951 1.00 43.71 295 ILE A CA 1
ATOM 2283 C C . ILE A 1 300 ? 24.686 39.007 30.122 1.00 43.49 295 ILE A C 1
ATOM 2284 O O . ILE A 1 300 ? 23.588 38.493 30.367 1.00 44.02 295 ILE A O 1
ATOM 2289 N N . ARG A 1 301 ? 25.800 38.276 29.993 1.00 41.15 296 ARG A N 1
ATOM 2290 C CA . ARG A 1 301 ? 25.775 36.824 30.140 1.00 39.03 296 ARG A CA 1
ATOM 2291 C C . ARG A 1 301 ? 25.091 36.404 31.434 1.00 46.42 296 ARG A C 1
ATOM 2292 O O . ARG A 1 301 ? 24.206 35.542 31.434 1.00 45.67 296 ARG A O 1
ATOM 2300 N N . HIS A 1 302 ? 25.496 36.990 32.554 1.00 43.55 297 HIS A N 1
ATOM 2301 C CA . HIS A 1 302 ? 24.979 36.575 33.846 1.00 43.61 297 HIS A CA 1
ATOM 2302 C C . HIS A 1 302 ? 23.708 37.317 34.228 1.00 49.06 297 HIS A C 1
ATOM 2303 O O . HIS A 1 302 ? 23.214 37.134 35.345 1.00 49.90 297 HIS A O 1
ATOM 2310 N N . GLN A 1 303 ? 23.173 38.129 33.317 1.00 54.35 298 GLN A N 1
ATOM 2311 C CA . GLN A 1 303 ? 21.965 38.923 33.520 1.00 53.51 298 GLN A CA 1
ATOM 2312 C C . GLN A 1 303 ? 22.179 40.008 34.564 1.00 58.28 298 GLN A C 1
ATOM 2313 O O . GLN A 1 303 ? 21.744 41.149 34.379 1.00 67.12 298 GLN A O 1
ATOM 2319 N N . LYS B 1 8 ? 66.319 53.226 32.754 1.00 49.38 3 LYS B N 1
ATOM 2320 C CA . LYS B 1 8 ? 67.133 52.020 32.894 1.00 45.95 3 LYS B CA 1
ATOM 2321 C C . LYS B 1 8 ? 67.329 51.640 34.376 1.00 37.77 3 LYS B C 1
ATOM 2322 O O . LYS B 1 8 ? 67.386 50.457 34.707 1.00 48.19 3 LYS B O 1
ATOM 2328 N N . VAL B 1 9 ? 67.433 52.624 35.269 1.00 34.45 4 VAL B N 1
ATOM 2329 C CA . VAL B 1 9 ? 67.361 52.379 36.714 1.00 39.26 4 VAL B CA 1
ATOM 2330 C C . VAL B 1 9 ? 65.968 52.762 37.221 1.00 30.30 4 VAL B C 1
ATOM 2331 O O . VAL B 1 9 ? 65.492 53.877 36.970 1.00 32.86 4 VAL B O 1
ATOM 2335 N N . HIS B 1 10 ? 65.328 51.859 37.962 1.00 29.74 5 HIS B N 1
ATOM 2336 C CA . HIS B 1 10 ? 64.009 52.105 38.536 1.00 29.46 5 HIS B CA 1
ATOM 2337 C C . HIS B 1 10 ? 64.028 51.924 40.049 1.00 29.58 5 HIS B C 1
ATOM 2338 O O . HIS B 1 10 ? 64.679 51.011 40.576 1.00 27.90 5 HIS B O 1
ATOM 2345 N N . TYR B 1 11 ? 63.292 52.788 40.740 1.00 26.55 6 TYR B N 1
ATOM 2346 C CA . TYR B 1 11 ? 63.053 52.662 42.171 1.00 25.82 6 TYR B CA 1
ATOM 2347 C C . TYR B 1 11 ? 61.562 52.527 42.425 1.00 27.83 6 TYR B C 1
ATOM 2348 O O . TYR B 1 11 ? 60.737 53.106 41.705 1.00 24.64 6 TYR B O 1
ATOM 2357 N N . ALA B 1 12 ? 61.217 51.784 43.470 1.00 25.38 7 ALA B N 1
ATOM 2358 C CA . ALA B 1 12 ? 59.812 51.582 43.806 1.00 24.99 7 ALA B CA 1
ATOM 2359 C C . ALA B 1 12 ? 59.524 52.022 45.239 1.00 27.08 7 ALA B C 1
ATOM 2360 O O . ALA B 1 12 ? 60.391 51.979 46.120 1.00 25.40 7 ALA B O 1
ATOM 2362 N N . ALA B 1 13 ? 58.298 52.474 45.454 1.00 23.30 8 ALA B N 1
ATOM 2363 C CA . ALA B 1 13 ? 57.800 52.769 46.784 1.00 23.66 8 ALA B CA 1
ATOM 2364 C C . ALA B 1 13 ? 56.483 52.040 46.958 1.00 21.93 8 ALA B C 1
ATOM 2365 O O . ALA B 1 13 ? 55.674 51.993 46.027 1.00 22.51 8 ALA B O 1
ATOM 2367 N N . ILE B 1 14 ? 56.276 51.453 48.132 1.00 19.94 9 ILE B N 1
ATOM 2368 C CA . ILE B 1 14 ? 54.976 50.902 48.507 1.00 20.13 9 ILE B CA 1
ATOM 2369 C C . ILE B 1 14 ? 54.464 51.706 49.696 1.00 23.70 9 ILE B C 1
ATOM 2370 O O . ILE B 1 14 ? 55.158 51.826 50.713 1.00 23.87 9 ILE B O 1
ATOM 2375 N N . ASP B 1 15 ? 53.268 52.297 49.547 1.00 24.73 10 ASP B N 1
ATOM 2376 C CA . ASP B 1 15 ? 52.700 53.226 50.522 1.00 21.34 10 ASP B CA 1
ATOM 2377 C C . ASP B 1 15 ? 51.458 52.549 51.083 1.00 24.96 10 ASP B C 1
ATOM 2378 O O . ASP B 1 15 ? 50.425 52.467 50.404 1.00 20.58 10 ASP B O 1
ATOM 2383 N N . VAL B 1 16 ? 51.587 52.018 52.297 1.00 22.49 11 VAL B N 1
ATOM 2384 C CA . VAL B 1 16 ? 50.512 51.220 52.912 1.00 19.53 11 VAL B CA 1
ATOM 2385 C C . VAL B 1 16 ? 49.710 52.197 53.761 1.00 23.96 11 VAL B C 1
ATOM 2386 O O . VAL B 1 16 ? 49.913 52.350 54.963 1.00 17.71 11 VAL B O 1
ATOM 2390 N N . GLY B 1 17 ? 48.765 52.886 53.112 1.00 23.62 12 GLY B N 1
ATOM 2391 C CA . GLY B 1 17 ? 47.969 53.899 53.767 1.00 21.39 12 GLY B CA 1
ATOM 2392 C C . GLY B 1 17 ? 46.746 53.316 54.453 1.00 24.96 12 GLY B C 1
ATOM 2393 O O . GLY B 1 17 ? 46.583 52.099 54.595 1.00 22.69 12 GLY B O 1
ATOM 2394 N N . SER B 1 18 ? 45.868 54.222 54.891 1.00 24.58 13 SER B N 1
ATOM 2395 C CA . SER B 1 18 ? 44.665 53.842 55.615 1.00 23.15 13 SER B CA 1
ATOM 2396 C C . SER B 1 18 ? 43.445 53.684 54.711 1.00 29.38 13 SER B C 1
ATOM 2397 O O . SER B 1 18 ? 42.475 53.016 55.109 1.00 26.48 13 SER B O 1
ATOM 2400 N N . ASN B 1 19 ? 43.474 54.265 53.503 1.00 27.47 14 ASN B N 1
ATOM 2401 C CA . ASN B 1 19 ? 42.458 53.996 52.495 1.00 29.76 14 ASN B CA 1
ATOM 2402 C C . ASN B 1 19 ? 43.083 53.164 51.400 1.00 26.65 14 ASN B C 1
ATOM 2403 O O . ASN B 1 19 ? 43.035 51.923 51.456 1.00 29.77 14 ASN B O 1
ATOM 2408 N N . ALA B 1 20 ? 43.694 53.756 50.381 1.00 31.14 15 ALA B N 1
ATOM 2409 C CA . ALA B 1 20 ? 44.331 52.957 49.339 1.00 31.03 15 ALA B CA 1
ATOM 2410 C C . ALA B 1 20 ? 45.760 52.552 49.721 1.00 28.34 15 ALA B C 1
ATOM 2411 O O . ALA B 1 20 ? 46.434 53.216 50.510 1.00 30.44 15 ALA B O 1
ATOM 2413 N N . VAL B 1 21 ? 46.215 51.450 49.130 1.00 24.26 16 VAL B N 1
ATOM 2414 C CA . VAL B 1 21 ? 47.581 50.956 49.267 1.00 21.96 16 VAL B CA 1
ATOM 2415 C C . VAL B 1 21 ? 48.231 51.044 47.885 1.00 26.70 16 VAL B C 1
ATOM 2416 O O . VAL B 1 21 ? 47.759 50.415 46.925 1.00 19.39 16 VAL B O 1
ATOM 2420 N N . ARG B 1 22 ? 49.316 51.810 47.787 1.00 25.23 17 ARG B N 1
ATOM 2421 C CA . ARG B 1 22 ? 49.854 52.227 46.505 1.00 20.25 17 ARG B CA 1
ATOM 2422 C C . ARG B 1 22 ? 51.214 51.612 46.213 1.00 21.99 17 ARG B C 1
ATOM 2423 O O . ARG B 1 22 ? 52.015 51.341 47.114 1.00 20.93 17 ARG B O 1
ATOM 2431 N N . LEU B 1 23 ? 51.468 51.419 44.924 1.00 22.36 18 LEU B N 1
ATOM 2432 C CA . LEU B 1 23 ? 52.796 51.137 44.403 1.00 24.19 18 LEU B CA 1
ATOM 2433 C C . LEU B 1 23 ? 53.150 52.238 43.419 1.00 22.29 18 LEU B C 1
ATOM 2434 O O . LEU B 1 23 ? 52.351 52.566 42.540 1.00 22.38 18 LEU B O 1
ATOM 2439 N N . LEU B 1 24 ? 54.347 52.784 43.556 1.00 19.16 19 LEU B N 1
ATOM 2440 C CA . LEU B 1 24 ? 54.848 53.826 42.675 1.00 25.24 19 LEU B CA 1
ATOM 2441 C C . LEU B 1 24 ? 56.232 53.410 42.195 1.00 24.68 19 LEU B C 1
ATOM 2442 O O . LEU B 1 24 ? 57.092 53.042 43.003 1.00 23.65 19 LEU B O 1
ATOM 2447 N N . ILE B 1 25 ? 56.444 53.450 40.886 1.00 24.81 20 ILE B N 1
ATOM 2448 C CA . ILE B 1 25 ? 57.741 53.124 40.308 1.00 27.19 20 ILE B CA 1
ATOM 2449 C C . ILE B 1 25 ? 58.184 54.317 39.485 1.00 26.71 20 ILE B C 1
ATOM 2450 O O . ILE B 1 25 ? 57.416 54.818 38.654 1.00 23.67 20 ILE B O 1
ATOM 2455 N N . LYS B 1 26 ? 59.406 54.788 39.731 1.00 26.39 21 LYS B N 1
ATOM 2456 C CA . LYS B 1 26 ? 59.996 55.843 38.920 1.00 28.41 21 LYS B CA 1
ATOM 2457 C C . LYS B 1 26 ? 61.306 55.364 38.315 1.00 28.22 21 LYS B C 1
ATOM 2458 O O . LYS B 1 26 ? 61.972 54.486 38.860 1.00 31.03 21 LYS B O 1
ATOM 2464 N N . CYS B 1 27 ? 61.663 55.953 37.178 1.00 30.65 22 CYS B N 1
ATOM 2465 C CA . CYS B 1 27 ? 62.932 55.719 36.505 1.00 32.07 22 CYS B CA 1
ATOM 2466 C C . CYS B 1 27 ? 63.857 56.916 36.712 1.00 30.94 22 CYS B C 1
ATOM 2467 O O . CYS B 1 27 ? 63.405 58.052 36.868 1.00 29.88 22 CYS B O 1
ATOM 2470 N N . VAL B 1 28 ? 65.159 56.662 36.716 1.00 34.63 23 VAL B N 1
ATOM 2471 C CA . VAL B 1 28 ? 66.122 57.759 36.760 1.00 37.80 23 VAL B CA 1
ATOM 2472 C C . VAL B 1 28 ? 66.310 58.291 35.345 1.00 37.19 23 VAL B C 1
ATOM 2473 O O . VAL B 1 28 ? 66.718 57.551 34.442 1.00 35.63 23 VAL B O 1
ATOM 2477 N N . ASN B 1 29 ? 66.006 59.572 35.154 1.00 41.01 24 ASN B N 1
ATOM 2478 C CA . ASN B 1 29 ? 66.207 60.256 33.884 1.00 45.48 24 ASN B CA 1
ATOM 2479 C C . ASN B 1 29 ? 67.674 60.657 33.735 1.00 46.48 24 ASN B C 1
ATOM 2480 O O . ASN B 1 29 ? 68.550 60.184 34.463 1.00 41.03 24 ASN B O 1
ATOM 2485 N N . SER B 1 30 ? 67.955 61.551 32.781 1.00 63.15 25 SER B N 1
ATOM 2486 C CA . SER B 1 30 ? 69.238 62.262 32.726 1.00 55.27 25 SER B CA 1
ATOM 2487 C C . SER B 1 30 ? 69.113 63.570 31.954 1.00 64.84 25 SER B C 1
ATOM 2488 O O . SER B 1 30 ? 69.804 64.550 32.253 1.00 78.18 25 SER B O 1
ATOM 2491 N N . GLU B 1 35 ? 63.760 67.346 35.937 1.00 59.41 30 GLU B N 1
ATOM 2492 C CA . GLU B 1 35 ? 63.521 66.264 36.888 1.00 53.56 30 GLU B CA 1
ATOM 2493 C C . GLU B 1 35 ? 64.547 65.155 36.737 1.00 50.92 30 GLU B C 1
ATOM 2494 O O . GLU B 1 35 ? 64.853 64.724 35.625 1.00 52.12 30 GLU B O 1
ATOM 2500 N N . PRO B 1 36 ? 65.081 64.685 37.866 1.00 45.08 31 PRO B N 1
ATOM 2501 C CA . PRO B 1 36 ? 65.912 63.473 37.832 1.00 42.66 31 PRO B CA 1
ATOM 2502 C C . PRO B 1 36 ? 65.115 62.170 37.807 1.00 40.29 31 PRO B C 1
ATOM 2503 O O . PRO B 1 36 ? 65.679 61.127 37.448 1.00 36.96 31 PRO B O 1
ATOM 2507 N N . LEU B 1 37 ? 63.829 62.191 38.162 1.00 39.87 32 LEU B N 1
ATOM 2508 C CA . LEU B 1 37 ? 63.026 60.983 38.329 1.00 37.69 32 LEU B CA 1
ATOM 2509 C C . LEU B 1 37 ? 61.682 61.174 37.645 1.00 38.91 32 LEU B C 1
ATOM 2510 O O . LEU B 1 37 ? 61.035 62.208 37.832 1.00 39.24 32 LEU B O 1
ATOM 2515 N N . SER B 1 38 ? 61.247 60.175 36.880 1.00 33.62 33 SER B N 1
ATOM 2516 C CA . SER B 1 38 ? 59.951 60.234 36.214 1.00 36.05 33 SER B CA 1
ATOM 2517 C C . SER B 1 38 ? 59.083 59.047 36.610 1.00 29.88 33 SER B C 1
ATOM 2518 O O . SER B 1 38 ? 59.573 57.918 36.755 1.00 26.76 33 SER B O 1
ATOM 2521 N N . LYS B 1 39 ? 57.794 59.320 36.793 1.00 26.73 34 LYS B N 1
ATOM 2522 C CA . LYS B 1 39 ? 56.829 58.279 37.127 1.00 32.10 34 LYS B CA 1
ATOM 2523 C C . LYS B 1 39 ? 56.594 57.369 35.928 1.00 29.17 34 LYS B C 1
ATOM 2524 O O . LYS B 1 39 ? 56.339 57.846 34.818 1.00 33.42 34 LYS B O 1
ATOM 2530 N N . VAL B 1 40 ? 56.668 56.056 36.143 1.00 25.72 35 VAL B N 1
ATOM 2531 C CA . VAL B 1 40 ? 56.469 55.124 35.036 1.00 24.12 35 VAL B CA 1
ATOM 2532 C C . VAL B 1 40 ? 55.269 54.240 35.345 1.00 29.73 35 VAL B C 1
ATOM 2533 O O . VAL B 1 40 ? 54.604 53.738 34.438 1.00 30.06 35 VAL B O 1
ATOM 2537 N N . LEU B 1 41 ? 54.972 54.065 36.624 1.00 30.47 36 LEU B N 1
ATOM 2538 C CA . LEU B 1 41 ? 53.923 53.152 37.037 1.00 30.84 36 LEU B CA 1
ATOM 2539 C C . LEU B 1 41 ? 53.339 53.607 38.365 1.00 30.08 36 LEU B C 1
ATOM 2540 O O . LEU B 1 41 ? 54.079 53.975 39.284 1.00 26.97 36 LEU B O 1
ATOM 2545 N N . ILE B 1 42 ? 52.013 53.568 38.460 1.00 24.57 37 ILE B N 1
ATOM 2546 C CA . ILE B 1 42 ? 51.302 53.858 39.702 1.00 27.09 37 ILE B CA 1
ATOM 2547 C C . ILE B 1 42 ? 50.146 52.879 39.799 1.00 27.66 37 ILE B C 1
ATOM 2548 O O . ILE B 1 42 ? 49.423 52.667 38.825 1.00 26.14 37 ILE B O 1
ATOM 2553 N N . MET B 1 43 ? 50.018 52.237 40.944 1.00 25.66 38 MET B N 1
ATOM 2554 C CA . MET B 1 43 ? 48.920 51.332 41.216 1.00 26.00 38 MET B CA 1
ATOM 2555 C C . MET B 1 43 ? 48.298 51.737 42.538 1.00 27.53 38 MET B C 1
ATOM 2556 O O . MET B 1 43 ? 49.002 52.114 43.480 1.00 21.30 38 MET B O 1
ATOM 2561 N N . ARG B 1 44 ? 46.976 51.659 42.600 1.00 24.97 39 ARG B N 1
ATOM 2562 C CA . ARG B 1 44 ? 46.227 52.110 43.758 1.00 30.82 39 ARG B CA 1
ATOM 2563 C C . ARG B 1 44 ? 45.141 51.091 44.051 1.00 27.60 39 ARG B C 1
ATOM 2564 O O . ARG B 1 44 ? 44.253 50.910 43.224 1.00 28.84 39 ARG B O 1
ATOM 2572 N N . VAL B 1 45 ? 45.196 50.429 45.211 1.00 30.80 40 VAL B N 1
ATOM 2573 C CA . VAL B 1 45 ? 44.215 49.411 45.576 1.00 31.63 40 VAL B CA 1
ATOM 2574 C C . VAL B 1 45 ? 43.607 49.708 46.942 1.00 28.94 40 VAL B C 1
ATOM 2575 O O . VAL B 1 45 ? 44.336 49.793 47.936 1.00 28.54 40 VAL B O 1
ATOM 2579 N N . PRO B 1 46 ? 42.275 49.866 47.052 1.00 29.33 41 PRO B N 1
ATOM 2580 C CA . PRO B 1 46 ? 41.634 50.296 48.323 1.00 30.76 41 PRO B CA 1
ATOM 2581 C C . PRO B 1 46 ? 41.363 49.206 49.356 1.00 34.06 41 PRO B C 1
ATOM 2582 O O . PRO B 1 46 ? 40.234 48.760 49.599 1.00 38.02 41 PRO B O 1
ATOM 2586 N N . ILE B 1 47 ? 42.426 48.793 50.034 1.00 28.46 42 ILE B N 1
ATOM 2587 C CA . ILE B 1 47 ? 42.262 47.854 51.129 1.00 26.99 42 ILE B CA 1
ATOM 2588 C C . ILE B 1 47 ? 41.450 48.473 52.258 1.00 31.21 42 ILE B C 1
ATOM 2589 O O . ILE B 1 47 ? 40.710 47.770 52.953 1.00 25.79 42 ILE B O 1
ATOM 2594 N N . ARG B 1 48 ? 41.572 49.785 52.457 1.00 21.49 43 ARG B N 1
ATOM 2595 C CA . ARG B 1 48 ? 40.972 50.508 53.578 1.00 27.33 43 ARG B CA 1
ATOM 2596 C C . ARG B 1 48 ? 41.233 49.813 54.915 1.00 26.93 43 ARG B C 1
ATOM 2597 O O . ARG B 1 48 ? 40.313 49.424 55.642 1.00 29.70 43 ARG B O 1
ATOM 2605 N N . LEU B 1 49 ? 42.518 49.719 55.258 1.00 23.00 44 LEU B N 1
ATOM 2606 C CA . LEU B 1 49 ? 42.905 49.158 56.547 1.00 23.36 44 LEU B CA 1
ATOM 2607 C C . LEU B 1 49 ? 42.305 49.929 57.713 1.00 28.02 44 LEU B C 1
ATOM 2608 O O . LEU B 1 49 ? 41.976 49.325 58.747 1.00 25.42 44 LEU B O 1
ATOM 2613 N N . GLY B 1 50 ? 42.143 51.252 57.570 1.00 22.88 45 GLY B N 1
ATOM 2614 C CA . GLY B 1 50 ? 41.658 52.060 58.681 1.00 22.87 45 GLY B CA 1
ATOM 2615 C C . GLY B 1 50 ? 40.234 51.738 59.100 1.00 23.23 45 GLY B C 1
ATOM 2616 O O . GLY B 1 50 ? 39.855 51.983 60.248 1.00 21.00 45 GLY B O 1
ATOM 2617 N N . GLU B 1 51 ? 39.454 51.169 58.197 1.00 24.48 46 GLU B N 1
ATOM 2618 C CA . GLU B 1 51 ? 38.094 50.756 58.520 1.00 28.17 46 GLU B CA 1
ATOM 2619 C C . GLU B 1 51 ? 38.090 49.688 59.605 1.00 36.30 46 GLU B C 1
ATOM 2620 O O . GLU B 1 51 ? 37.186 49.654 60.448 1.00 33.69 46 GLU B O 1
ATOM 2626 N N . ASP B 1 52 ? 39.078 48.784 59.574 1.00 27.95 47 ASP B N 1
ATOM 2627 C CA . ASP B 1 52 ? 39.281 47.824 60.659 1.00 25.54 47 ASP B CA 1
ATOM 2628 C C . ASP B 1 52 ? 39.987 48.474 61.841 1.00 26.97 47 ASP B C 1
ATOM 2629 O O . ASP B 1 52 ? 39.571 48.319 62.991 1.00 26.31 47 ASP B O 1
ATOM 2634 N N . SER B 1 53 ? 41.074 49.197 61.566 1.00 23.12 48 SER B N 1
ATOM 2635 C CA . SER B 1 53 ? 41.974 49.615 62.630 1.00 26.50 48 SER B CA 1
ATOM 2636 C C . SER B 1 53 ? 41.333 50.653 63.548 1.00 26.11 48 SER B C 1
ATOM 2637 O O . SER B 1 53 ? 41.437 50.555 64.777 1.00 25.98 48 SER B O 1
ATOM 2640 N N . PHE B 1 54 ? 40.663 51.656 62.984 1.00 26.50 49 PHE B N 1
ATOM 2641 C CA . PHE B 1 54 ? 40.126 52.704 63.838 1.00 20.94 49 PHE B CA 1
ATOM 2642 C C . PHE B 1 54 ? 38.849 52.270 64.559 1.00 30.35 49 PHE B C 1
ATOM 2643 O O . PHE B 1 54 ? 38.458 52.907 65.541 1.00 25.38 49 PHE B O 1
ATOM 2651 N N . THR B 1 55 ? 38.212 51.184 64.116 1.00 26.60 50 THR B N 1
ATOM 2652 C CA . THR B 1 55 ? 36.993 50.678 64.736 1.00 30.16 50 THR B CA 1
ATOM 2653 C C . THR B 1 55 ? 37.258 49.467 65.629 1.00 33.43 50 THR B C 1
ATOM 2654 O O . THR B 1 55 ? 36.878 49.467 66.805 1.00 28.59 50 THR B O 1
ATOM 2658 N N . LYS B 1 56 ? 37.898 48.420 65.082 1.00 27.16 51 LYS B N 1
ATOM 2659 C CA . LYS B 1 56 ? 38.199 47.215 65.851 1.00 26.74 51 LYS B CA 1
ATOM 2660 C C . LYS B 1 56 ? 39.490 47.329 66.656 1.00 28.23 51 LYS B C 1
ATOM 2661 O O . LYS B 1 56 ? 39.623 46.640 67.671 1.00 28.72 51 LYS B O 1
ATOM 2667 N N . GLY B 1 57 ? 40.434 48.182 66.242 1.00 21.93 52 GLY B N 1
ATOM 2668 C CA . GLY B 1 57 ? 41.724 48.277 66.897 1.00 24.92 52 GLY B CA 1
ATOM 2669 C C . GLY B 1 57 ? 42.760 47.250 66.470 1.00 21.66 52 GLY B C 1
ATOM 2670 O O . GLY B 1 57 ? 43.781 47.115 67.146 1.00 23.78 52 GLY B O 1
ATOM 2671 N N . TYR B 1 58 ? 42.513 46.513 65.394 1.00 19.80 53 TYR B N 1
ATOM 2672 C CA . TYR B 1 58 ? 43.438 45.542 64.808 1.00 20.67 53 TYR B CA 1
ATOM 2673 C C . TYR B 1 58 ? 43.025 45.364 63.343 1.00 24.86 53 TYR B C 1
ATOM 2674 O O . TYR B 1 58 ? 41.945 45.799 62.923 1.00 21.86 53 TYR B O 1
ATOM 2683 N N . ILE B 1 59 ? 43.888 44.716 62.564 1.00 25.28 54 ILE B N 1
ATOM 2684 C CA . ILE B 1 59 ? 43.572 44.376 61.174 1.00 21.38 54 ILE B CA 1
ATOM 2685 C C . ILE B 1 59 ? 42.835 43.043 61.138 1.00 27.09 54 ILE B C 1
ATOM 2686 O O . ILE B 1 59 ? 43.325 42.031 61.662 1.00 25.33 54 ILE B O 1
ATOM 2691 N N . GLY B 1 60 ? 41.671 43.032 60.506 1.00 26.58 55 GLY B N 1
ATOM 2692 C CA . GLY B 1 60 ? 40.922 41.806 60.377 1.00 32.09 55 GLY B CA 1
ATOM 2693 C C . GLY B 1 60 ? 41.573 40.839 59.405 1.00 32.19 55 GLY B C 1
ATOM 2694 O O . GLY B 1 60 ? 42.463 41.178 58.618 1.00 27.75 55 GLY B O 1
ATOM 2695 N N . GLU B 1 61 ? 41.087 39.599 59.455 1.00 29.22 56 GLU B N 1
ATOM 2696 C CA . GLU B 1 61 ? 41.715 38.533 58.686 1.00 33.65 56 GLU B CA 1
ATOM 2697 C C . GLU B 1 61 ? 41.502 38.724 57.190 1.00 25.55 56 GLU B C 1
ATOM 2698 O O . GLU B 1 61 ? 42.400 38.446 56.386 1.00 28.18 56 GLU B O 1
ATOM 2704 N N . GLU B 1 62 ? 40.312 39.164 56.797 1.00 24.20 57 GLU B N 1
ATOM 2705 C CA . GLU B 1 62 ? 40.054 39.407 55.385 1.00 27.34 57 GLU B CA 1
ATOM 2706 C C . GLU B 1 62 ? 41.025 40.439 54.815 1.00 28.94 57 GLU B C 1
ATOM 2707 O O . GLU B 1 62 ? 41.649 40.209 53.776 1.00 23.37 57 GLU B O 1
ATOM 2713 N N . LYS B 1 63 ? 41.172 41.582 55.482 1.00 22.89 58 LYS B N 1
ATOM 2714 C CA . LYS B 1 63 ? 42.085 42.598 54.965 1.00 24.92 58 LYS B CA 1
ATOM 2715 C C . LYS B 1 63 ? 43.536 42.135 55.030 1.00 25.52 58 LYS B C 1
ATOM 2716 O O . LYS B 1 63 ? 44.327 42.450 54.130 1.00 26.73 58 LYS B O 1
ATOM 2722 N N . ALA B 1 64 ? 43.907 41.375 56.063 1.00 24.86 59 ALA B N 1
ATOM 2723 C CA . ALA B 1 64 ? 45.283 40.894 56.142 1.00 24.00 59 ALA B CA 1
ATOM 2724 C C . ALA B 1 64 ? 45.573 39.904 55.018 1.00 25.13 59 ALA B C 1
ATOM 2725 O O . ALA B 1 64 ? 46.637 39.955 54.396 1.00 26.25 59 ALA B O 1
ATOM 2727 N N . ASP B 1 65 ? 44.628 39.011 54.735 1.00 24.86 60 ASP B N 1
ATOM 2728 C CA . ASP B 1 65 ? 44.768 38.118 53.587 1.00 28.41 60 ASP B CA 1
ATOM 2729 C C . ASP B 1 65 ? 44.901 38.919 52.291 1.00 29.87 60 ASP B C 1
ATOM 2730 O O . ASP B 1 65 ? 45.759 38.621 51.453 1.00 27.67 60 ASP B O 1
ATOM 2735 N N . ASN B 1 66 ? 44.079 39.964 52.123 1.00 26.40 61 ASN B N 1
ATOM 2736 C CA . ASN B 1 66 ? 44.153 40.755 50.897 1.00 27.25 61 ASN B CA 1
ATOM 2737 C C . ASN B 1 66 ? 45.470 41.502 50.806 1.00 23.66 61 ASN B C 1
ATOM 2738 O O . ASN B 1 66 ? 45.990 41.682 49.705 1.00 26.36 61 ASN B O 1
ATOM 2743 N N . MET B 1 67 ? 46.016 41.944 51.952 1.00 23.95 62 MET B N 1
ATOM 2744 C CA . MET B 1 67 ? 47.337 42.569 51.976 1.00 23.12 62 MET B CA 1
ATOM 2745 C C . MET B 1 67 ? 48.414 41.622 51.468 1.00 23.96 62 MET B C 1
ATOM 2746 O O . MET B 1 67 ? 49.338 42.045 50.764 1.00 25.42 62 MET B O 1
ATOM 2751 N N . VAL B 1 68 ? 48.357 40.348 51.876 1.00 24.67 63 VAL B N 1
ATOM 2752 C CA . VAL B 1 68 ? 49.304 39.357 51.360 1.00 24.72 63 VAL B CA 1
ATOM 2753 C C . VAL B 1 68 ? 49.156 39.240 49.848 1.00 25.11 63 VAL B C 1
ATOM 2754 O O . VAL B 1 68 ? 50.139 39.301 49.104 1.00 22.27 63 VAL B O 1
ATOM 2758 N N . ARG B 1 69 ? 47.915 39.081 49.376 1.00 27.59 64 ARG B N 1
ATOM 2759 C CA . ARG B 1 69 ? 47.655 39.048 47.938 1.00 28.81 64 ARG B CA 1
ATOM 2760 C C . ARG B 1 69 ? 48.217 40.280 47.245 1.00 30.76 64 ARG B C 1
ATOM 2761 O O . ARG B 1 69 ? 48.826 40.178 46.168 1.00 23.92 64 ARG B O 1
ATOM 2769 N N . LEU B 1 70 ? 48.038 41.455 47.860 1.00 22.97 65 LEU B N 1
ATOM 2770 C CA . LEU B 1 70 ? 48.461 42.685 47.204 1.00 21.49 65 LEU B CA 1
ATOM 2771 C C . LEU B 1 70 ? 49.983 42.797 47.160 1.00 21.96 65 LEU B C 1
ATOM 2772 O O . LEU B 1 70 ? 50.552 43.192 46.134 1.00 19.92 65 LEU B O 1
ATOM 2777 N N . MET B 1 71 ? 50.663 42.454 48.259 1.00 22.77 66 MET B N 1
ATOM 2778 C CA . MET B 1 71 ? 52.125 42.532 48.268 1.00 24.05 66 MET B CA 1
ATOM 2779 C C . MET B 1 71 ? 52.743 41.534 47.298 1.00 28.72 66 MET B C 1
ATOM 2780 O O . MET B 1 71 ? 53.828 41.790 46.756 1.00 25.63 66 MET B O 1
ATOM 2785 N N . ARG B 1 72 ? 52.071 40.407 47.062 1.00 24.05 67 ARG B N 1
ATOM 2786 C CA . ARG B 1 72 ? 52.516 39.480 46.026 1.00 26.48 67 ARG B CA 1
ATOM 2787 C C . ARG B 1 72 ? 52.461 40.133 44.658 1.00 24.06 67 ARG B C 1
ATOM 2788 O O . ARG B 1 72 ? 53.391 39.992 43.857 1.00 23.52 67 ARG B O 1
ATOM 2796 N N . ALA B 1 73 ? 51.343 40.808 44.362 1.00 24.14 68 ALA B N 1
ATOM 2797 C CA . ALA B 1 73 ? 51.152 41.472 43.074 1.00 21.89 68 ALA B CA 1
ATOM 2798 C C . ALA B 1 73 ? 52.168 42.578 42.859 1.00 23.60 68 ALA B C 1
ATOM 2799 O O . ALA B 1 73 ? 52.760 42.684 41.773 1.00 28.11 68 ALA B O 1
ATOM 2801 N N . TYR B 1 74 ? 52.382 43.416 43.884 1.00 24.58 69 TYR B N 1
ATOM 2802 C CA . TYR B 1 74 ? 53.361 44.502 43.775 1.00 24.01 69 TYR B CA 1
ATOM 2803 C C . TYR B 1 74 ? 54.782 43.951 43.668 1.00 26.15 69 TYR B C 1
ATOM 2804 O O . TYR B 1 74 ? 55.625 44.508 42.956 1.00 26.66 69 TYR B O 1
ATOM 2813 N N . ASN B 1 75 ? 55.070 42.855 44.366 1.00 24.34 70 ASN B N 1
ATOM 2814 C CA . ASN B 1 75 ? 56.376 42.226 44.197 1.00 31.36 70 ASN B CA 1
ATOM 2815 C C . ASN B 1 75 ? 56.588 41.775 42.749 1.00 25.84 70 ASN B C 1
ATOM 2816 O O . ASN B 1 75 ? 57.658 42.003 42.170 1.00 25.70 70 ASN B O 1
ATOM 2821 N N . GLU B 1 76 ? 55.573 41.150 42.142 1.00 26.89 71 GLU B N 1
ATOM 2822 C CA . GLU B 1 76 ? 55.675 40.788 40.733 1.00 26.97 71 GLU B CA 1
ATOM 2823 C C . GLU B 1 76 ? 55.939 42.025 39.875 1.00 25.13 71 GLU B C 1
ATOM 2824 O O . GLU B 1 76 ? 56.770 41.987 38.959 1.00 26.58 71 GLU B O 1
ATOM 2830 N N . MET B 1 77 ? 55.237 43.131 40.161 1.00 25.72 72 MET B N 1
ATOM 2831 C CA . MET B 1 77 ? 55.442 44.369 39.420 1.00 24.82 72 MET B CA 1
ATOM 2832 C C . MET B 1 77 ? 56.862 44.880 39.573 1.00 27.37 72 MET B C 1
ATOM 2833 O O . MET B 1 77 ? 57.460 45.359 38.605 1.00 26.71 72 MET B O 1
ATOM 2838 N N . MET B 1 78 ? 57.408 44.810 40.791 1.00 24.43 73 MET B N 1
ATOM 2839 C CA . MET B 1 78 ? 58.763 45.290 41.021 1.00 26.20 73 MET B CA 1
ATOM 2840 C C . MET B 1 78 ? 59.771 44.414 40.284 1.00 29.89 73 MET B C 1
ATOM 2841 O O . MET B 1 78 ? 60.797 44.912 39.817 1.00 30.17 73 MET B O 1
ATOM 2846 N N . GLN B 1 79 ? 59.473 43.109 40.162 1.00 25.57 74 GLN B N 1
ATOM 2847 C CA . GLN B 1 79 ? 60.297 42.198 39.375 1.00 29.45 74 GLN B CA 1
ATOM 2848 C C . GLN B 1 79 ? 60.233 42.541 37.888 1.00 28.26 74 GLN B C 1
ATOM 2849 O O . GLN B 1 79 ? 61.251 42.491 37.194 1.00 29.88 74 GLN B O 1
ATOM 2855 N N . ILE B 1 80 ? 59.049 42.899 37.381 1.00 28.35 75 ILE B N 1
ATOM 2856 C CA . ILE B 1 80 ? 58.930 43.294 35.977 1.00 27.20 75 ILE B CA 1
ATOM 2857 C C . ILE B 1 80 ? 59.876 44.445 35.673 1.00 29.40 75 ILE B C 1
ATOM 2858 O O . ILE B 1 80 ? 60.528 44.464 34.622 1.00 28.59 75 ILE B O 1
ATOM 2863 N N . TYR B 1 81 ? 60.009 45.396 36.603 1.00 25.48 76 TYR B N 1
ATOM 2864 C CA . TYR B 1 81 ? 60.822 46.582 36.351 1.00 28.02 76 TYR B CA 1
ATOM 2865 C C . TYR B 1 81 ? 62.249 46.451 36.856 1.00 30.77 76 TYR B C 1
ATOM 2866 O O . TYR B 1 81 ? 63.001 47.427 36.772 1.00 28.88 76 TYR B O 1
ATOM 2875 N N . ARG B 1 82 ? 62.631 45.278 37.370 1.00 29.20 77 ARG B N 1
ATOM 2876 C CA . ARG B 1 82 ? 63.996 45.027 37.852 1.00 33.57 77 ARG B CA 1
ATOM 2877 C C . ARG B 1 82 ? 64.464 46.131 38.796 1.00 31.12 77 ARG B C 1
ATOM 2878 O O . ARG B 1 82 ? 65.571 46.650 38.669 1.00 31.55 77 ARG B O 1
ATOM 2886 N N . VAL B 1 83 ? 63.606 46.537 39.733 1.00 33.46 78 VAL B N 1
ATOM 2887 C CA . VAL B 1 83 ? 63.900 47.776 40.444 1.00 33.26 78 VAL B CA 1
ATOM 2888 C C . VAL B 1 83 ? 65.178 47.604 41.252 1.00 29.19 78 VAL B C 1
ATOM 2889 O O . VAL B 1 83 ? 65.464 46.526 41.785 1.00 31.92 78 VAL B O 1
ATOM 2893 N N . LYS B 1 84 ? 65.980 48.669 41.291 1.00 30.56 79 LYS B N 1
ATOM 2894 C CA . LYS B 1 84 ? 67.239 48.650 42.029 1.00 32.79 79 LYS B CA 1
ATOM 2895 C C . LYS B 1 84 ? 67.015 48.524 43.529 1.00 33.37 79 LYS B C 1
ATOM 2896 O O . LYS B 1 84 ? 67.811 47.901 44.239 1.00 36.98 79 LYS B O 1
ATOM 2902 N N . ASP B 1 85 ? 65.962 49.146 44.030 1.00 33.76 80 ASP B N 1
ATOM 2903 C CA . ASP B 1 85 ? 65.708 49.239 45.455 1.00 32.22 80 ASP B CA 1
ATOM 2904 C C . ASP B 1 85 ? 64.268 49.673 45.618 1.00 28.40 80 ASP B C 1
ATOM 2905 O O . ASP B 1 85 ? 63.696 50.300 44.725 1.00 27.41 80 ASP B O 1
ATOM 2910 N N . TYR B 1 86 ? 63.693 49.333 46.755 1.00 25.11 81 TYR B N 1
ATOM 2911 C CA . TYR B 1 86 ? 62.355 49.768 47.088 1.00 27.28 81 TYR B CA 1
ATOM 2912 C C . TYR B 1 86 ? 62.316 50.048 48.575 1.00 27.37 81 TYR B C 1
ATOM 2913 O O . TYR B 1 86 ? 63.221 49.673 49.319 1.00 27.85 81 TYR B O 1
ATOM 2922 N N . ARG B 1 87 ? 61.255 50.719 49.003 1.00 26.25 82 ARG B N 1
ATOM 2923 C CA . ARG B 1 87 ? 60.889 50.748 50.408 1.00 27.01 82 ARG B CA 1
ATOM 2924 C C . ARG B 1 87 ? 59.373 50.729 50.503 1.00 23.74 82 ARG B C 1
ATOM 2925 O O . ARG B 1 87 ? 58.680 51.324 49.667 1.00 24.18 82 ARG B O 1
ATOM 2933 N N . ALA B 1 88 ? 58.871 50.008 51.504 1.00 20.15 83 ALA B N 1
ATOM 2934 C CA . ALA B 1 88 ? 57.448 49.947 51.814 1.00 23.25 83 ALA B CA 1
ATOM 2935 C C . ALA B 1 88 ? 57.246 50.524 53.206 1.00 25.18 83 ALA B C 1
ATOM 2936 O O . ALA B 1 88 ? 57.852 50.049 54.178 1.00 23.90 83 ALA B O 1
ATOM 2938 N N . CYS B 1 89 ? 56.400 51.539 53.298 1.00 22.67 84 CYS B N 1
ATOM 2939 C CA . CYS B 1 89 ? 56.107 52.223 54.547 1.00 23.67 84 CYS B CA 1
ATOM 2940 C C . CYS B 1 89 ? 54.628 52.104 54.855 1.00 23.92 84 CYS B C 1
ATOM 2941 O O . CYS B 1 89 ? 53.792 52.175 53.953 1.00 21.25 84 CYS B O 1
ATOM 2944 N N . ALA B 1 90 ? 54.309 51.913 56.129 1.00 24.30 85 ALA B N 1
ATOM 2945 C CA . ALA B 1 90 ? 52.930 51.868 56.583 1.00 22.89 85 ALA B CA 1
ATOM 2946 C C . ALA B 1 90 ? 52.710 52.975 57.604 1.00 25.42 85 ALA B C 1
ATOM 2947 O O . ALA B 1 90 ? 53.579 53.240 58.454 1.00 21.02 85 ALA B O 1
ATOM 2949 N N . THR B 1 91 ? 51.534 53.602 57.539 1.00 22.63 86 THR B N 1
ATOM 2950 C CA . THR B 1 91 ? 51.286 54.763 58.387 1.00 23.70 86 THR B CA 1
ATOM 2951 C C . THR B 1 91 ? 50.113 54.538 59.344 1.00 24.95 86 THR B C 1
ATOM 2952 O O . THR B 1 91 ? 50.052 53.511 60.024 1.00 28.28 86 THR B O 1
ATOM 2956 N N . SER B 1 92 ? 49.175 55.482 59.387 1.00 25.93 87 SER B N 1
ATOM 2957 C CA . SER B 1 92 ? 48.252 55.601 60.511 1.00 31.45 87 SER B CA 1
ATOM 2958 C C . SER B 1 92 ? 47.539 54.288 60.841 1.00 25.88 87 SER B C 1
ATOM 2959 O O . SER B 1 92 ? 47.532 53.854 61.996 1.00 27.52 87 SER B O 1
ATOM 2962 N N . ALA B 1 93 ? 46.936 53.635 59.840 1.00 25.37 88 ALA B N 1
ATOM 2963 C CA . ALA B 1 93 ? 46.136 52.445 60.129 1.00 23.92 88 ALA B CA 1
ATOM 2964 C C . ALA B 1 93 ? 46.974 51.322 60.738 1.00 26.84 88 ALA B C 1
ATOM 2965 O O . ALA B 1 93 ? 46.490 50.594 61.612 1.00 28.27 88 ALA B O 1
ATOM 2967 N N . MET B 1 94 ? 48.223 51.145 60.281 1.00 27.73 89 MET B N 1
ATOM 2968 C CA . MET B 1 94 ? 49.072 50.107 60.872 1.00 24.27 89 MET B CA 1
ATOM 2969 C C . MET B 1 94 ? 49.607 50.517 62.242 1.00 30.82 89 MET B C 1
ATOM 2970 O O . MET B 1 94 ? 49.670 49.687 63.154 1.00 29.59 89 MET B O 1
ATOM 2975 N N . ARG B 1 95 ? 50.020 51.782 62.399 1.00 32.58 90 ARG B N 1
ATOM 2976 C CA . ARG B 1 95 ? 50.390 52.283 63.723 1.00 30.86 90 ARG B CA 1
ATOM 2977 C C . ARG B 1 95 ? 49.328 51.955 64.761 1.00 32.28 90 ARG B C 1
ATOM 2978 O O . ARG B 1 95 ? 49.650 51.609 65.895 1.00 28.28 90 ARG B O 1
ATOM 2986 N N . ASP B 1 96 ? 48.054 52.089 64.399 1.00 29.32 91 ASP B N 1
ATOM 2987 C CA . ASP B 1 96 ? 46.966 51.972 65.354 1.00 26.46 91 ASP B CA 1
ATOM 2988 C C . ASP B 1 96 ? 46.427 50.554 65.501 1.00 30.91 91 ASP B C 1
ATOM 2989 O O . ASP B 1 96 ? 45.488 50.359 66.277 1.00 28.26 91 ASP B O 1
ATOM 2994 N N . ALA B 1 97 ? 46.962 49.566 64.774 1.00 23.78 92 ALA B N 1
ATOM 2995 C CA . ALA B 1 97 ? 46.429 48.206 64.813 1.00 26.38 92 ALA B CA 1
ATOM 2996 C C . ALA B 1 97 ? 47.274 47.343 65.748 1.00 24.54 92 ALA B C 1
ATOM 2997 O O . ALA B 1 97 ? 48.495 47.271 65.606 1.00 26.83 92 ALA B O 1
ATOM 2999 N N . SER B 1 98 ? 46.618 46.673 66.691 1.00 23.34 93 SER B N 1
ATOM 3000 C CA . SER B 1 98 ? 47.361 45.954 67.719 1.00 26.05 93 SER B CA 1
ATOM 3001 C C . SER B 1 98 ? 48.166 44.789 67.139 1.00 28.42 93 SER B C 1
ATOM 3002 O O . SER B 1 98 ? 49.223 44.447 67.682 1.00 29.87 93 SER B O 1
ATOM 3005 N N . ASN B 1 99 ? 47.699 44.182 66.040 1.00 25.66 94 ASN B N 1
ATOM 3006 C CA . ASN B 1 99 ? 48.375 43.044 65.425 1.00 25.69 94 ASN B CA 1
ATOM 3007 C C . ASN B 1 99 ? 49.238 43.447 64.224 1.00 25.61 94 ASN B C 1
ATOM 3008 O O . ASN B 1 99 ? 49.590 42.590 63.407 1.00 26.76 94 ASN B O 1
ATOM 3013 N N . ALA B 1 100 ? 49.621 44.724 64.131 1.00 27.43 95 ALA B N 1
ATOM 3014 C CA . ALA B 1 100 ? 50.341 45.227 62.959 1.00 28.14 95 ALA B CA 1
ATOM 3015 C C . ALA B 1 100 ? 51.651 44.472 62.714 1.00 31.99 95 ALA B C 1
ATOM 3016 O O . ALA B 1 100 ? 51.974 44.114 61.577 1.00 30.59 95 ALA B O 1
ATOM 3018 N N . GLU B 1 101 ? 52.432 44.246 63.767 1.00 31.55 96 GLU B N 1
ATOM 3019 C CA . GLU B 1 101 ? 53.723 43.594 63.587 1.00 32.02 96 GLU B CA 1
ATOM 3020 C C . GLU B 1 101 ? 53.558 42.130 63.178 1.00 30.53 96 GLU B C 1
ATOM 3021 O O . GLU B 1 101 ? 54.332 41.626 62.356 1.00 28.83 96 GLU B O 1
ATOM 3027 N N . ALA B 1 102 ? 52.546 41.441 63.722 1.00 26.40 97 ALA B N 1
ATOM 3028 C CA . ALA B 1 102 ? 52.259 40.070 63.298 1.00 29.51 97 ALA B CA 1
ATOM 3029 C C . ALA B 1 102 ? 51.881 40.017 61.822 1.00 28.23 97 ALA B C 1
ATOM 3030 O O . ALA B 1 102 ? 52.356 39.155 61.075 1.00 30.91 97 ALA B O 1
ATOM 3032 N N . VAL B 1 103 ? 50.991 40.909 61.393 1.00 27.44 98 VAL B N 1
ATOM 3033 C CA . VAL B 1 103 ? 50.602 40.952 59.984 1.00 27.06 98 VAL B CA 1
ATOM 3034 C C . VAL B 1 103 ? 51.824 41.240 59.113 1.00 27.90 98 VAL B C 1
ATOM 3035 O O . VAL B 1 103 ? 52.057 40.576 58.098 1.00 24.51 98 VAL B O 1
ATOM 3039 N N . ILE B 1 104 ? 52.662 42.181 59.53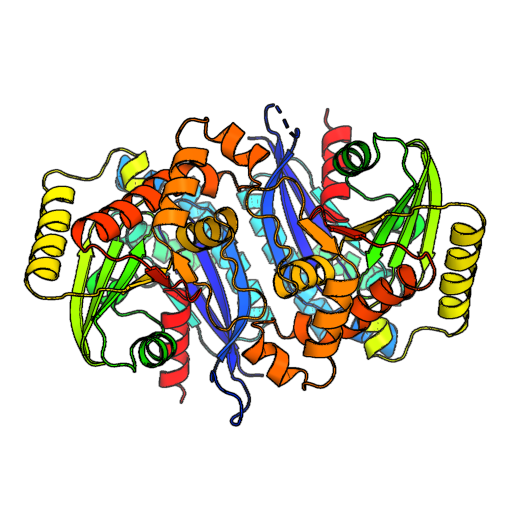9 1.00 25.68 99 ILE B N 1
ATOM 3040 C CA . ILE B 1 104 ? 53.830 42.528 58.746 1.00 24.59 99 ILE B CA 1
ATOM 3041 C C . ILE B 1 104 ? 54.840 41.380 58.716 1.00 27.28 99 ILE B C 1
ATOM 3042 O O . ILE B 1 104 ? 55.433 41.099 57.673 1.00 25.98 99 ILE B O 1
ATOM 3047 N N . ALA B 1 105 ? 55.042 40.682 59.838 1.00 29.62 100 ALA B N 1
ATOM 3048 C CA . ALA B 1 105 ? 55.942 39.525 59.815 1.00 26.29 100 ALA B CA 1
ATOM 3049 C C . ALA B 1 105 ? 55.422 38.437 58.884 1.00 28.64 100 ALA B C 1
ATOM 3050 O O . ALA B 1 105 ? 56.191 37.846 58.111 1.00 26.77 100 ALA B O 1
ATOM 3052 N N . GLN B 1 106 ? 54.112 38.180 58.913 1.00 26.71 101 GLN B N 1
ATOM 3053 C CA . GLN B 1 106 ? 53.538 37.189 58.005 1.00 26.29 101 GLN B CA 1
ATOM 3054 C C . GLN B 1 106 ? 53.618 37.647 56.544 1.00 31.35 101 GLN B C 1
ATOM 3055 O O . GLN B 1 106 ? 53.919 36.844 55.646 1.00 26.55 101 GLN B O 1
ATOM 3061 N N . ILE B 1 107 ? 53.369 38.934 56.278 1.00 28.88 102 ILE B N 1
ATOM 3062 C CA . ILE B 1 107 ? 53.540 39.438 54.913 1.00 26.94 102 ILE B CA 1
ATOM 3063 C C . ILE B 1 107 ? 54.972 39.220 54.440 1.00 24.48 102 ILE B C 1
ATOM 3064 O O . ILE B 1 107 ? 55.208 38.781 53.307 1.00 30.47 102 ILE B O 1
ATOM 3069 N N . ARG B 1 108 ? 55.950 39.516 55.295 1.00 27.45 103 ARG B N 1
ATOM 3070 C CA . ARG B 1 108 ? 57.348 39.353 54.894 1.00 24.87 103 ARG B CA 1
ATOM 3071 C C . ARG B 1 108 ? 57.675 37.894 54.594 1.00 29.00 103 ARG B C 1
ATOM 3072 O O . ARG 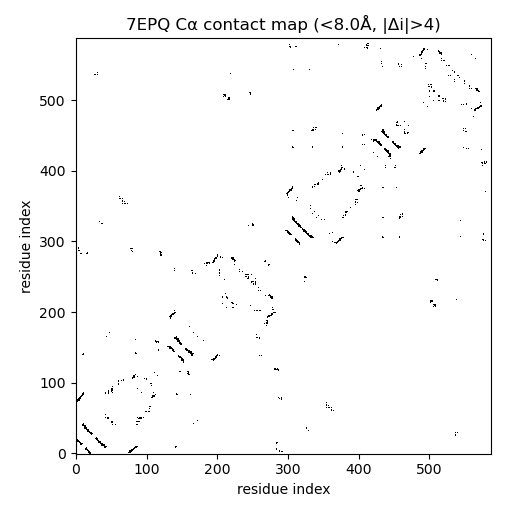B 1 108 ? 58.392 37.595 53.632 1.00 31.97 103 ARG B O 1
ATOM 3080 N N . GLU B 1 109 ? 57.155 36.975 55.411 1.00 28.47 104 GLU B N 1
ATOM 3081 C CA . GLU B 1 109 ? 57.399 35.551 55.224 1.00 29.04 104 GLU B CA 1
ATOM 3082 C C . GLU B 1 109 ? 56.747 35.035 53.953 1.00 28.04 104 GLU B C 1
ATOM 3083 O O . GLU B 1 109 ? 57.345 34.251 53.213 1.00 31.75 104 GLU B O 1
ATOM 3089 N N . LYS B 1 110 ? 55.527 35.463 53.675 1.00 30.20 105 LYS B N 1
ATOM 3090 C CA . LYS B 1 110 ? 54.786 34.887 52.570 1.00 28.67 105 LYS B CA 1
ATOM 3091 C C . LYS B 1 110 ? 55.073 35.556 51.232 1.00 33.35 105 LYS B C 1
ATOM 3092 O O . LYS B 1 110 ? 54.855 34.934 50.189 1.00 29.93 105 LYS B O 1
ATOM 3098 N N . THR B 1 111 ? 55.561 36.798 51.229 1.00 26.43 106 THR B N 1
ATOM 3099 C CA . THR B 1 111 ? 55.725 37.538 49.990 1.00 28.59 106 THR B CA 1
ATOM 3100 C C . THR B 1 111 ? 57.126 38.055 49.749 1.00 25.13 106 THR B C 1
ATOM 3101 O O . THR B 1 111 ? 57.428 38.417 48.609 1.00 32.35 106 THR B O 1
ATOM 3105 N N . GLY B 1 112 ? 57.966 38.153 50.781 1.00 27.78 107 GLY B N 1
ATOM 3106 C CA . GLY B 1 112 ? 59.266 38.779 50.661 1.00 27.38 107 GLY B CA 1
ATOM 3107 C C . GLY B 1 112 ? 59.280 40.284 50.871 1.00 34.08 107 GLY B C 1
ATOM 3108 O O . GLY B 1 112 ? 60.364 40.862 51.003 1.00 31.08 107 GLY B O 1
ATOM 3109 N N . ILE B 1 113 ? 58.120 40.937 50.902 1.00 30.52 108 ILE B N 1
ATOM 3110 C CA . ILE B 1 113 ? 58.050 42.390 51.074 1.00 28.33 108 ILE B CA 1
ATOM 3111 C C . ILE B 1 113 ? 58.165 42.728 52.557 1.00 28.13 108 ILE B C 1
ATOM 3112 O O . ILE B 1 113 ? 57.362 42.260 53.367 1.00 23.27 108 ILE B O 1
ATOM 3117 N N . HIS B 1 114 ? 59.139 43.560 52.913 1.00 28.58 109 HIS B N 1
ATOM 3118 C CA . HIS B 1 114 ? 59.253 44.067 54.275 1.00 36.10 109 HIS B CA 1
ATOM 3119 C C . HIS B 1 114 ? 58.650 45.470 54.369 1.00 30.94 109 HIS B C 1
ATOM 3120 O O . HIS B 1 114 ? 59.098 46.384 53.672 1.00 28.33 109 HIS B O 1
ATOM 3127 N N . ILE B 1 115 ? 57.670 45.643 55.264 1.00 27.43 110 ILE B N 1
ATOM 3128 C CA . ILE B 1 115 ? 56.987 46.921 55.487 1.00 26.41 110 ILE B CA 1
ATOM 3129 C C . ILE B 1 115 ? 57.520 47.564 56.768 1.00 28.63 110 ILE B C 1
ATOM 3130 O O . ILE B 1 115 ? 57.538 46.922 57.827 1.00 28.61 110 ILE B O 1
ATOM 3135 N N . ASP B 1 116 ? 57.956 48.826 56.677 1.00 26.79 111 ASP B N 1
ATOM 3136 C CA . ASP B 1 116 ? 58.313 49.631 57.848 1.00 24.97 111 ASP B CA 1
ATOM 3137 C C . ASP B 1 116 ? 57.089 50.393 58.331 1.00 27.16 111 ASP B C 1
ATOM 3138 O O . ASP B 1 116 ? 56.420 51.059 57.537 1.00 26.41 111 ASP B O 1
ATOM 3143 N N . ILE B 1 117 ? 56.824 50.330 59.628 1.00 26.07 112 ILE B N 1
ATOM 3144 C CA . ILE B 1 117 ? 55.859 51.218 60.264 1.00 25.80 112 ILE B CA 1
ATOM 3145 C C . ILE B 1 117 ? 56.597 52.485 60.668 1.00 26.12 112 ILE B C 1
ATOM 3146 O O . ILE B 1 117 ? 57.553 52.431 61.446 1.00 29.87 112 ILE B O 1
ATOM 3151 N N . ILE B 1 118 ? 56.178 53.617 60.119 1.00 25.57 113 ILE B N 1
ATOM 3152 C CA . ILE B 1 118 ? 56.816 54.895 60.398 1.00 25.79 113 ILE B CA 1
ATOM 3153 C C . ILE B 1 118 ? 55.896 55.712 61.289 1.00 27.03 113 ILE B C 1
ATOM 3154 O O . ILE B 1 118 ? 54.665 55.564 61.240 1.00 25.06 113 ILE B O 1
ATOM 3159 N N . ASP B 1 119 ? 56.493 56.570 62.121 1.00 24.37 114 ASP B N 1
ATOM 3160 C CA . ASP B 1 119 ? 55.681 57.431 62.968 1.00 28.44 114 ASP B CA 1
ATOM 3161 C C . ASP B 1 119 ? 55.282 58.696 62.201 1.00 27.19 114 ASP B C 1
ATOM 3162 O O . ASP B 1 119 ? 55.685 58.914 61.060 1.00 29.83 114 ASP B O 1
ATOM 3167 N N . GLY B 1 120 ? 54.450 59.532 62.831 1.00 33.13 115 GLY B N 1
ATOM 3168 C CA . GLY B 1 120 ? 53.876 60.675 62.142 1.00 25.52 115 GLY B CA 1
ATOM 3169 C C . GLY B 1 120 ? 54.882 61.754 61.796 1.00 28.60 115 GLY B C 1
ATOM 3170 O O . GLY B 1 120 ? 54.718 62.463 60.791 1.00 26.59 115 GLY B O 1
ATOM 3171 N N . ASP B 1 121 ? 55.926 61.903 62.617 1.00 28.46 116 ASP B N 1
ATOM 3172 C CA . ASP B 1 121 ? 57.014 62.823 62.301 1.00 24.74 116 ASP B CA 1
ATOM 3173 C C . ASP B 1 121 ? 57.739 62.389 61.038 1.00 27.09 116 ASP B C 1
ATOM 3174 O O . ASP B 1 121 ? 58.066 63.213 60.174 1.00 27.76 116 ASP B O 1
ATOM 3179 N N . GLU B 1 122 ? 58.070 61.105 60.951 1.00 25.37 117 GLU B N 1
ATOM 3180 C CA . GLU B 1 122 ? 58.738 60.619 59.753 1.00 28.39 117 GLU B CA 1
ATOM 3181 C C . GLU B 1 122 ? 57.821 60.719 58.538 1.00 23.93 117 GLU B C 1
ATOM 3182 O O . GLU B 1 122 ? 58.269 61.060 57.436 1.00 24.19 117 GLU B O 1
ATOM 3188 N N . GLU B 1 123 ? 56.537 60.412 58.726 1.00 21.65 118 GLU B N 1
ATOM 3189 C CA . GLU B 1 123 ? 55.572 60.542 57.644 1.00 24.46 118 GLU B CA 1
ATOM 3190 C C . GLU B 1 123 ? 55.493 61.982 57.148 1.00 23.96 118 GLU B C 1
ATOM 3191 O O . GLU B 1 123 ? 55.480 62.223 55.936 1.00 22.99 118 GLU B O 1
ATOM 3197 N N . ALA B 1 124 ? 55.468 62.953 58.073 1.00 24.15 119 ALA B N 1
ATOM 3198 C CA . ALA B 1 124 ? 55.372 64.363 57.682 1.00 23.89 119 ALA B CA 1
ATOM 3199 C C . ALA B 1 124 ? 56.516 64.771 56.774 1.00 28.28 119 ALA B C 1
ATOM 3200 O O . ALA B 1 124 ? 56.323 65.565 55.839 1.00 24.85 119 ALA B O 1
ATOM 3202 N N . ARG B 1 125 ? 57.712 64.263 57.057 1.00 25.90 120 ARG B N 1
ATOM 3203 C CA . ARG B 1 125 ? 58.930 64.664 56.303 1.00 26.88 120 ARG B CA 1
ATOM 3204 C C . ARG B 1 125 ? 59.213 63.739 55.117 1.00 29.92 120 ARG B C 1
ATOM 3205 O O . ARG B 1 125 ? 60.195 63.978 54.423 1.00 28.95 120 ARG B O 1
ATOM 3213 N N . LEU B 1 126 ? 58.369 62.743 54.880 1.00 26.94 121 LEU B N 1
ATOM 3214 C CA . LEU B 1 126 ? 58.645 61.777 53.815 1.00 28.31 121 LEU B CA 1
ATOM 3215 C C . LEU B 1 126 ? 57.962 62.284 52.547 1.00 30.04 121 LEU B C 1
ATOM 3216 O O . LEU B 1 126 ? 56.883 61.829 52.157 1.00 25.97 121 LEU B O 1
ATOM 3221 N N . VAL B 1 127 ? 58.613 63.267 51.902 1.00 22.91 122 VAL B N 1
ATOM 3222 C CA . VAL B 1 127 ? 58.039 64.018 50.789 1.00 25.04 122 VAL B CA 1
ATOM 3223 C C . VAL B 1 127 ? 59.103 64.264 49.724 1.00 29.55 122 VAL B C 1
ATOM 3224 O O . VAL B 1 127 ? 60.304 64.097 49.961 1.00 29.92 122 VAL B O 1
ATOM 3228 N N . SER B 1 128 ? 58.644 64.657 48.528 1.00 22.78 123 SER B N 1
ATOM 3229 C CA . SER B 1 128 ? 59.554 65.066 47.451 1.00 30.57 123 SER B CA 1
ATOM 3230 C C . SER B 1 128 ? 60.002 66.500 47.697 1.00 28.76 123 SER B C 1
ATOM 3231 O O . SER B 1 128 ? 59.397 67.457 47.210 1.00 27.25 123 SER B O 1
ATOM 3234 N N . ASP B 1 129 ? 61.096 66.649 48.439 1.00 27.95 124 ASP B N 1
ATOM 3235 C CA . ASP B 1 129 ? 61.632 67.979 48.708 1.00 29.37 124 ASP B CA 1
ATOM 3236 C C . ASP B 1 129 ? 62.067 68.679 47.423 1.00 30.27 124 ASP B C 1
ATOM 3237 O O . ASP B 1 129 ? 62.057 69.915 47.352 1.00 28.24 124 ASP B O 1
ATOM 3242 N N . ASN B 1 130 ? 62.399 67.911 46.385 1.00 28.88 125 ASN B N 1
ATOM 3243 C CA . ASN B 1 130 ? 62.752 68.505 45.099 1.00 31.57 125 ASN B CA 1
ATOM 3244 C C . ASN B 1 130 ? 61.582 69.289 44.515 1.00 37.80 125 ASN B C 1
ATOM 3245 O O . ASN B 1 130 ? 61.756 70.416 44.028 1.00 33.11 125 ASN B O 1
ATOM 3250 N N . HIS B 1 131 ? 60.373 68.722 44.574 1.00 31.58 126 HIS B N 1
ATOM 3251 C CA . HIS B 1 131 ? 59.216 69.439 44.045 1.00 29.73 126 HIS B CA 1
ATOM 3252 C C . HIS B 1 131 ? 58.808 70.583 44.965 1.00 30.00 126 HIS B C 1
ATOM 3253 O O . HIS B 1 131 ? 58.450 71.667 44.494 1.00 34.57 126 HIS B O 1
ATOM 3260 N N . ILE B 1 132 ? 58.843 70.362 46.280 1.00 25.69 127 ILE B N 1
ATOM 3261 C CA . ILE B 1 132 ? 58.434 71.414 47.207 1.00 30.61 127 ILE B CA 1
ATOM 3262 C C . ILE B 1 132 ? 59.367 72.607 47.080 1.00 29.87 127 ILE B C 1
ATOM 3263 O O . ILE B 1 132 ? 58.923 73.757 47.003 1.00 29.44 127 ILE B O 1
ATOM 3268 N N . GLU B 1 133 ? 60.677 72.335 47.035 1.00 32.10 128 GLU B N 1
ATOM 3269 C CA . GLU B 1 133 ? 61.690 73.382 46.928 1.00 32.97 128 GLU B CA 1
ATOM 3270 C C . GLU B 1 133 ? 61.414 74.325 45.765 1.00 36.17 128 GLU B C 1
ATOM 3271 O O . GLU B 1 133 ? 61.584 75.544 45.888 1.00 37.55 128 GLU B O 1
ATOM 3277 N N . GLN B 1 134 ? 60.942 73.791 44.643 1.00 35.61 129 GLN B N 1
ATOM 3278 C CA . GLN B 1 134 ? 60.626 74.653 43.515 1.00 36.84 129 GLN B CA 1
ATOM 3279 C C . GLN B 1 134 ? 59.383 75.497 43.791 1.00 36.21 129 GLN B C 1
ATOM 3280 O O . GLN B 1 134 ? 59.372 76.700 43.510 1.00 41.40 129 GLN B O 1
ATOM 3286 N N . ILE B 1 135 ? 58.333 74.892 44.357 1.00 39.61 130 ILE B N 1
ATOM 3287 C CA . ILE B 1 135 ? 57.075 75.610 44.582 1.00 27.24 130 ILE B CA 1
ATOM 3288 C C . ILE B 1 135 ? 57.256 76.769 45.554 1.00 33.26 130 ILE B C 1
ATOM 3289 O O . ILE B 1 135 ? 56.585 77.800 45.423 1.00 33.38 130 ILE B O 1
ATOM 3294 N N . ILE B 1 136 ? 58.156 76.635 46.535 1.00 29.79 131 ILE B N 1
ATOM 3295 C CA . ILE B 1 136 ? 58.292 77.630 47.598 1.00 32.35 131 ILE B CA 1
ATOM 3296 C C . ILE B 1 136 ? 59.506 78.546 47.403 1.00 34.00 131 ILE B C 1
ATOM 3297 O O . ILE B 1 136 ? 59.821 79.339 48.298 1.00 33.16 131 ILE B O 1
ATOM 3302 N N . SER B 1 137 ? 60.185 78.472 46.256 1.00 30.42 132 SER B N 1
ATOM 3303 C CA . SER B 1 137 ? 61.431 79.227 46.083 1.00 37.46 132 SER B CA 1
ATOM 3304 C C . SER B 1 137 ? 61.242 80.745 46.100 1.00 37.52 132 SER B C 1
ATOM 3305 O O . SER B 1 137 ? 62.207 81.466 46.366 1.00 39.63 132 SER B O 1
ATOM 3308 N N . ASP B 1 138 ? 60.038 81.261 45.845 1.00 38.06 133 ASP B N 1
ATOM 3309 C CA . ASP B 1 138 ? 59.877 82.710 45.958 1.00 38.88 133 ASP B CA 1
ATOM 3310 C C . ASP B 1 138 ? 59.929 83.198 47.405 1.00 37.72 133 ASP B C 1
ATOM 3311 O O . ASP B 1 138 ? 59.933 84.411 47.636 1.00 40.24 133 ASP B O 1
ATOM 3316 N N . GLY B 1 139 ? 59.997 82.299 48.380 1.00 32.55 134 GLY B N 1
ATOM 3317 C CA . GLY B 1 139 ? 60.065 82.715 49.763 1.00 26.93 134 GLY B CA 1
ATOM 3318 C C . GLY B 1 139 ? 58.731 83.021 50.404 1.00 34.81 134 GLY B C 1
ATOM 3319 O O . GLY B 1 139 ? 58.707 83.478 51.551 1.00 33.67 134 GLY B O 1
ATOM 3320 N N . GLY B 1 140 ? 57.622 82.780 49.706 1.00 37.10 135 GLY B N 1
ATOM 3321 C CA . GLY B 1 140 ? 56.305 82.993 50.264 1.00 34.85 135 GLY B CA 1
ATOM 3322 C C . GLY B 1 140 ? 56.001 82.034 51.398 1.00 33.59 135 GLY B C 1
ATOM 3323 O O . GLY B 1 140 ? 56.811 81.192 51.790 1.00 31.66 135 GLY B O 1
ATOM 3324 N N . ASN B 1 141 ? 54.793 82.182 51.944 1.00 36.17 136 ASN B N 1
ATOM 3325 C CA . ASN B 1 141 ? 54.316 81.352 53.045 1.00 33.18 136 ASN B CA 1
ATOM 3326 C C . ASN B 1 141 ? 53.425 80.251 52.485 1.00 33.04 136 ASN B C 1
ATOM 3327 O O . ASN B 1 141 ? 52.462 80.534 51.763 1.00 27.60 136 ASN B O 1
ATOM 3332 N N . TYR B 1 142 ? 53.751 79.002 52.809 1.00 27.26 137 TYR B N 1
ATOM 3333 C CA . TYR B 1 142 ? 53.030 77.861 52.264 1.00 26.66 137 TYR B CA 1
ATOM 3334 C C . TYR B 1 142 ? 52.750 76.849 53.358 1.00 27.27 137 TYR B C 1
ATOM 3335 O O . TYR B 1 142 ? 53.598 76.607 54.219 1.00 26.33 137 TYR B O 1
ATOM 3344 N N . ILE B 1 143 ? 51.567 76.244 53.315 1.00 27.45 138 ILE B N 1
ATOM 3345 C CA . ILE B 1 143 ? 51.289 75.060 54.111 1.00 26.53 138 ILE B CA 1
ATOM 3346 C C . ILE B 1 143 ? 51.179 73.882 53.160 1.00 25.83 138 ILE B C 1
ATOM 3347 O O . ILE B 1 143 ? 50.319 73.865 52.271 1.00 25.87 138 ILE B O 1
ATOM 3352 N N . TYR B 1 144 ? 52.078 72.917 53.326 1.00 31.06 139 TYR B N 1
ATOM 3353 C CA . TYR B 1 144 ? 52.016 71.652 52.612 1.00 24.46 139 TYR B CA 1
ATOM 3354 C C . TYR B 1 144 ? 51.129 70.722 53.421 1.00 26.43 139 TYR B C 1
ATOM 3355 O O . TYR B 1 144 ? 51.426 70.444 54.585 1.00 25.52 139 TYR B O 1
ATOM 3364 N N . LEU B 1 145 ? 50.048 70.241 52.820 1.00 26.91 140 LEU B N 1
ATOM 3365 C CA . LEU B 1 145 ? 49.037 69.497 53.563 1.00 26.37 140 LEU B CA 1
ATOM 3366 C C . LEU B 1 145 ? 48.848 68.129 52.917 1.00 25.21 140 LEU B C 1
ATOM 3367 O O . LEU B 1 145 ? 48.520 68.042 51.731 1.00 29.70 140 LEU B O 1
ATOM 3372 N N . ASP B 1 146 ? 49.069 67.079 53.702 1.00 23.84 141 ASP B N 1
ATOM 3373 C CA . ASP B 1 146 ? 48.840 65.687 53.252 1.00 26.85 141 ASP B CA 1
ATOM 3374 C C . ASP B 1 146 ? 47.645 65.133 54.022 1.00 25.34 141 ASP B C 1
ATOM 3375 O O . ASP B 1 146 ? 47.788 64.854 55.206 1.00 28.11 141 ASP B O 1
ATOM 3380 N N . VAL B 1 147 ? 46.527 64.962 53.340 1.00 28.75 142 VAL B N 1
ATOM 3381 C CA . VAL B 1 147 ? 45.297 64.462 53.943 1.00 29.22 142 VAL B CA 1
ATOM 3382 C C . VAL B 1 147 ? 45.174 62.975 53.615 1.00 30.05 142 VAL B C 1
ATOM 3383 O O . VAL B 1 147 ? 44.959 62.591 52.456 1.00 26.28 142 VAL B O 1
ATOM 3387 N N . GLY B 1 148 ? 45.329 62.128 54.632 1.00 23.94 143 GLY B N 1
ATOM 3388 C CA . GLY B 1 148 ? 45.194 60.701 54.476 1.00 27.25 143 GLY B CA 1
ATOM 3389 C C . GLY B 1 148 ? 43.896 60.176 55.062 1.00 27.32 143 GLY B C 1
ATOM 3390 O O . GLY B 1 148 ? 43.007 60.928 55.477 1.00 25.74 143 GLY B O 1
ATOM 3391 N N . GLY B 1 149 ? 43.789 58.843 55.083 1.00 23.64 144 GLY B N 1
ATOM 3392 C CA . GLY B 1 149 ? 42.621 58.231 55.697 1.00 24.94 144 GLY B CA 1
ATOM 3393 C C . GLY B 1 149 ? 42.652 58.221 57.209 1.00 22.13 144 GLY B C 1
ATOM 3394 O O . GLY B 1 149 ? 41.600 58.084 57.841 1.00 23.13 144 GLY B O 1
ATOM 3395 N N . GLY B 1 150 ? 43.834 58.352 57.800 1.00 22.33 145 GLY B N 1
ATOM 3396 C CA . GLY B 1 150 ? 43.992 58.203 59.232 1.00 20.16 145 GLY B CA 1
ATOM 3397 C C . GLY B 1 150 ? 44.621 59.408 59.904 1.00 24.40 145 GLY B C 1
ATOM 3398 O O . GLY B 1 150 ? 44.355 59.681 61.078 1.00 23.86 145 GLY B O 1
ATOM 3399 N N . SER B 1 151 ? 45.447 60.149 59.163 1.00 24.61 146 SER B N 1
ATOM 3400 C CA . SER B 1 151 ? 46.161 61.284 59.728 1.00 26.20 146 SER B CA 1
ATOM 3401 C C . SER B 1 151 ? 46.334 62.343 58.654 1.00 22.97 146 SER B C 1
ATOM 3402 O O . SER B 1 151 ? 46.209 62.063 57.462 1.00 27.07 146 SER B O 1
ATOM 3405 N N . THR B 1 152 ? 46.605 63.570 59.100 1.00 23.80 147 THR B N 1
ATOM 3406 C CA . THR B 1 152 ? 46.865 64.709 58.224 1.00 22.46 147 THR B CA 1
ATOM 3407 C C . THR B 1 152 ? 48.170 65.355 58.669 1.00 24.89 147 THR B C 1
ATOM 3408 O O . THR B 1 152 ? 48.359 65.600 59.860 1.00 25.57 147 THR B O 1
ATOM 3412 N N . GLU B 1 153 ? 49.072 65.615 57.730 1.00 25.47 148 GLU B N 1
ATOM 3413 C CA . GLU B 1 153 ? 50.364 66.197 58.048 1.00 28.18 148 GLU B CA 1
ATOM 3414 C C . GLU B 1 153 ? 50.382 67.630 57.551 1.00 24.04 148 GLU B C 1
ATOM 3415 O O . GLU B 1 153 ? 49.958 67.907 56.427 1.00 23.18 148 GLU B O 1
ATOM 3421 N N . LEU B 1 154 ? 50.856 68.531 58.401 1.00 23.65 149 LEU B N 1
ATOM 3422 C CA . LEU B 1 154 ? 50.964 69.947 58.092 1.00 28.16 149 LEU B CA 1
ATOM 3423 C C . LEU B 1 154 ? 52.428 70.356 58.191 1.00 27.54 149 LEU B C 1
ATOM 3424 O O . LEU B 1 154 ? 53.084 70.076 59.197 1.00 27.03 149 LEU B O 1
ATOM 3429 N N . THR B 1 155 ? 52.941 71.014 57.154 1.00 25.54 150 THR B N 1
ATOM 3430 C CA . THR B 1 155 ? 54.291 71.564 57.187 1.00 24.78 150 THR B CA 1
ATOM 3431 C C . THR B 1 155 ? 54.194 73.020 56.753 1.00 24.78 150 THR B C 1
ATOM 3432 O O . THR B 1 155 ? 53.683 73.314 55.668 1.00 25.17 150 THR B O 1
ATOM 3436 N N . LEU B 1 156 ? 54.653 73.927 57.615 1.00 28.77 151 LEU B N 1
ATOM 3437 C CA . LEU B 1 156 ? 54.662 75.357 57.331 1.00 23.46 151 LEU B CA 1
ATOM 3438 C C . LEU B 1 156 ? 56.010 75.755 56.727 1.00 29.11 151 LEU B C 1
ATOM 3439 O O . LEU B 1 156 ? 57.064 75.504 57.321 1.00 28.26 151 LEU B O 1
ATOM 3444 N N . PHE B 1 157 ? 55.979 76.367 55.549 1.00 26.70 152 PHE B N 1
ATOM 3445 C CA . PHE B 1 157 ? 57.182 76.871 54.897 1.00 29.43 152 PHE B CA 1
ATOM 3446 C C . PHE B 1 157 ? 57.140 78.394 54.853 1.00 31.03 152 PHE B C 1
ATOM 3447 O O . PHE B 1 157 ? 56.091 78.983 54.576 1.00 26.42 152 PHE B O 1
ATOM 3455 N N . SER B 1 158 ? 58.291 79.024 55.092 1.00 28.57 153 SER B N 1
ATOM 3456 C CA . SER B 1 158 ? 58.408 80.477 55.007 1.00 30.45 153 SER B CA 1
ATOM 3457 C C . SER B 1 158 ? 59.861 80.813 54.705 1.00 36.85 153 SER B C 1
ATOM 3458 O O . SER B 1 158 ? 60.766 80.239 55.323 1.00 33.23 153 SER B O 1
ATOM 3461 N N . ASP B 1 159 ? 60.085 81.726 53.753 1.00 34.56 154 ASP B N 1
ATOM 3462 C CA . ASP B 1 159 ? 61.441 82.127 53.364 1.00 37.39 154 ASP B CA 1
ATOM 3463 C C . ASP B 1 159 ? 62.270 80.923 52.919 1.00 38.30 154 ASP B C 1
ATOM 3464 O O . ASP B 1 159 ? 63.479 80.870 53.172 1.00 33.84 154 ASP B O 1
ATOM 3469 N N . THR B 1 160 ? 61.611 79.941 52.292 1.00 29.65 155 THR B N 1
ATOM 3470 C CA . THR B 1 160 ? 62.149 78.660 51.825 1.00 33.75 155 THR B CA 1
ATOM 3471 C C . THR B 1 160 ? 62.498 77.702 52.965 1.00 33.35 155 THR B C 1
ATOM 3472 O O . THR B 1 160 ? 62.996 76.599 52.697 1.00 33.94 155 THR B O 1
ATOM 3476 N N . HIS B 1 161 ? 62.236 78.063 54.214 1.00 29.33 156 HIS B N 1
ATOM 3477 C CA . HIS B 1 161 ? 62.629 77.254 55.360 1.00 35.51 156 HIS B CA 1
ATOM 3478 C C . HIS B 1 161 ? 61.411 76.568 55.970 1.00 33.51 156 HIS B C 1
ATOM 3479 O O . HIS B 1 161 ? 60.290 77.075 55.883 1.00 33.03 156 HIS B O 1
ATOM 3486 N N . ILE B 1 162 ? 61.633 75.405 56.580 1.00 31.53 157 ILE B N 1
ATOM 3487 C CA . ILE B 1 162 ? 60.580 74.733 57.336 1.00 32.89 157 ILE B CA 1
ATOM 3488 C C . ILE B 1 162 ? 60.442 75.415 58.691 1.00 34.66 157 ILE B C 1
ATOM 3489 O O . ILE B 1 162 ? 61.411 75.506 59.450 1.00 30.11 157 ILE B O 1
ATOM 3494 N N . LYS B 1 163 ? 59.232 75.887 59.001 1.00 30.22 158 LYS B N 1
ATOM 3495 C CA . LYS B 1 163 ? 58.965 76.544 60.273 1.00 32.81 158 LYS B CA 1
ATOM 3496 C C . LYS B 1 163 ? 58.199 75.670 61.260 1.00 32.81 158 LYS B C 1
ATOM 3497 O O . LYS B 1 163 ? 58.286 75.905 62.469 1.00 39.68 158 LYS B O 1
ATOM 3503 N N . HIS B 1 164 ? 57.465 74.672 60.782 1.00 34.36 159 HIS B N 1
ATOM 3504 C CA . HIS B 1 164 ? 56.684 73.804 61.650 1.00 33.02 159 HIS B CA 1
ATOM 3505 C C . HIS B 1 164 ? 56.353 72.537 60.876 1.00 30.98 159 HIS B C 1
ATOM 3506 O O . HIS B 1 164 ? 56.124 72.581 59.666 1.00 30.34 159 HIS B O 1
ATOM 3513 N N . SER B 1 165 ? 56.313 71.412 61.582 1.00 28.94 160 SER B N 1
ATOM 3514 C CA . SER B 1 165 ? 55.885 70.166 60.963 1.00 30.86 160 SER B CA 1
ATOM 3515 C C . SER B 1 165 ? 55.173 69.335 62.016 1.00 31.13 160 SER B C 1
ATOM 3516 O O . SER B 1 165 ? 55.733 69.103 63.083 1.00 32.39 160 SER B O 1
ATOM 3519 N N . GLN B 1 166 ? 53.942 68.912 61.725 1.00 32.72 161 GLN B N 1
ATOM 3520 C CA . GLN B 1 166 ? 53.140 68.180 62.697 1.00 31.89 161 GLN B CA 1
ATOM 3521 C C . GLN B 1 166 ? 52.168 67.241 61.986 1.00 29.13 161 GLN B C 1
ATOM 3522 O O . GLN B 1 166 ? 51.660 67.536 60.897 1.00 26.05 161 GLN B O 1
ATOM 3528 N N . SER B 1 167 ? 51.902 66.114 62.630 1.00 28.69 162 SER B N 1
ATOM 3529 C CA . SER B 1 167 ? 50.936 65.128 62.174 1.00 29.14 162 SER B CA 1
ATOM 3530 C C . SER B 1 167 ? 49.777 65.072 63.157 1.00 25.00 162 SER B C 1
ATOM 3531 O O . SER B 1 167 ? 49.987 65.066 64.371 1.00 26.94 162 SER B O 1
ATOM 3534 N N . PHE B 1 168 ? 48.556 65.000 62.636 1.00 27.28 163 PHE B N 1
ATOM 3535 C CA . PHE B 1 168 ? 47.358 64.965 63.468 1.00 21.92 163 PHE B CA 1
ATOM 3536 C C . PHE B 1 168 ? 46.500 63.771 63.085 1.00 22.94 163 PHE B C 1
ATOM 3537 O O . PHE B 1 168 ? 46.270 63.532 61.895 1.00 23.56 163 PHE B O 1
ATOM 3545 N N . ASP B 1 169 ? 45.969 63.064 64.085 1.00 21.37 164 ASP B N 1
ATOM 3546 C CA . ASP B 1 169 ? 45.154 61.871 63.829 1.00 26.09 164 ASP B CA 1
ATOM 3547 C C . ASP B 1 169 ? 43.747 62.269 63.363 1.00 27.26 164 ASP B C 1
ATOM 3548 O O . ASP B 1 169 ? 42.716 61.926 63.952 1.00 27.87 164 ASP B O 1
ATOM 3553 N N . ILE B 1 170 ? 43.727 63.047 62.294 1.00 23.79 165 ILE B N 1
ATOM 3554 C CA . ILE B 1 170 ? 42.517 63.373 61.563 1.00 30.32 165 ILE B CA 1
ATOM 3555 C C . ILE B 1 170 ? 42.702 62.910 60.127 1.00 25.54 165 ILE B C 1
ATOM 3556 O O . ILE B 1 170 ? 43.682 63.280 59.461 1.00 23.68 165 ILE B O 1
ATOM 3561 N N . GLY B 1 171 ? 41.783 62.053 59.666 1.00 28.25 166 GLY B N 1
ATOM 3562 C CA . GLY B 1 171 ? 41.841 61.504 58.323 1.00 23.64 166 GLY B CA 1
ATOM 3563 C C . GLY B 1 171 ? 40.444 61.180 57.841 1.00 22.43 166 GLY B C 1
ATOM 3564 O O . GLY B 1 171 ? 39.489 61.166 58.617 1.00 24.38 166 GLY B O 1
ATOM 3565 N N . THR B 1 172 ? 40.345 60.903 56.540 1.00 22.30 167 THR B N 1
ATOM 3566 C CA . THR B 1 172 ? 39.049 60.687 55.900 1.00 27.06 167 THR B CA 1
ATOM 3567 C C . THR B 1 172 ? 38.337 59.454 56.446 1.00 24.55 167 THR B C 1
ATOM 3568 O O . THR B 1 172 ? 37.146 59.515 56.779 1.00 22.47 167 THR B O 1
ATOM 3572 N N . VAL B 1 173 ? 39.036 58.315 56.526 1.00 22.63 168 VAL B N 1
ATOM 3573 C CA . VAL B 1 173 ? 38.396 57.097 57.037 1.00 19.77 168 VAL B CA 1
ATOM 3574 C C . VAL B 1 173 ? 38.131 57.212 58.541 1.00 23.72 168 VAL B C 1
ATOM 3575 O O . VAL B 1 173 ? 37.106 56.730 59.048 1.00 23.68 168 VAL B O 1
ATOM 3579 N N . ARG B 1 174 ? 39.044 57.841 59.281 1.00 24.90 169 ARG B N 1
ATOM 3580 C CA . ARG B 1 174 ? 38.793 58.046 60.700 1.00 24.22 169 ARG B CA 1
ATOM 3581 C C . ARG B 1 174 ? 37.569 58.928 60.916 1.00 28.58 169 ARG B C 1
ATOM 3582 O O . ARG B 1 174 ? 36.811 58.716 61.866 1.00 24.53 169 ARG B O 1
ATOM 3590 N N . LEU B 1 175 ? 37.353 59.910 60.034 1.00 24.54 170 LEU B N 1
ATOM 3591 C CA . LEU B 1 175 ? 36.177 60.773 60.145 1.00 20.23 170 LEU B CA 1
ATOM 3592 C C . LEU B 1 175 ? 34.890 60.028 59.788 1.00 25.30 170 LEU B C 1
ATOM 3593 O O . LEU B 1 175 ? 33.869 60.179 60.472 1.00 28.47 170 LEU B O 1
ATOM 3598 N N . LEU B 1 176 ? 34.911 59.209 58.733 1.00 27.06 171 LEU B N 1
ATOM 3599 C CA . LEU B 1 176 ? 33.702 58.478 58.359 1.00 26.03 171 LEU B CA 1
ATOM 3600 C C . LEU B 1 176 ? 33.299 57.510 59.454 1.00 33.50 171 LEU B C 1
ATOM 3601 O O . LEU B 1 176 ? 32.107 57.238 59.650 1.00 28.93 171 LEU B O 1
ATOM 3606 N N . SER B 1 177 ? 34.282 56.997 60.182 1.00 34.02 172 SER B N 1
ATOM 3607 C CA . SER B 1 177 ? 34.051 56.094 61.294 1.00 30.84 172 SER B CA 1
ATOM 3608 C C . SER B 1 177 ? 33.687 56.827 62.567 1.00 24.98 172 SER B C 1
ATOM 3609 O O . SER B 1 177 ? 33.384 56.172 63.567 1.00 27.62 172 SER B O 1
ATOM 3612 N N . GLU B 1 178 ? 33.678 58.158 62.543 1.00 31.97 173 GLU B N 1
ATOM 3613 C CA . GLU B 1 178 ? 33.398 58.949 63.736 1.00 32.19 173 GLU B CA 1
ATOM 3614 C C . GLU B 1 178 ? 34.312 58.512 64.878 1.00 33.75 173 GLU B C 1
ATOM 3615 O O . GLU B 1 178 ? 33.879 58.244 66.004 1.00 32.39 173 GLU B O 1
ATOM 3621 N N . LYS B 1 179 ? 35.607 58.425 64.571 1.00 31.67 174 LYS B N 1
ATOM 3622 C CA . LYS B 1 179 ? 36.605 58.046 65.565 1.00 32.35 174 LYS B CA 1
ATOM 3623 C C . LYS B 1 179 ? 37.680 59.105 65.773 1.00 27.48 174 LYS B C 1
ATOM 3624 O O . LYS B 1 179 ? 38.677 58.827 66.444 1.00 31.62 174 LYS B O 1
ATOM 3630 N N . VAL B 1 180 ? 37.527 60.300 65.211 1.00 35.11 175 VAL B N 1
ATOM 3631 C CA . VAL B 1 180 ? 38.500 61.366 65.437 1.00 28.13 175 VAL B CA 1
ATOM 3632 C C . VAL B 1 180 ? 38.246 61.946 66.829 1.00 34.32 175 VAL B C 1
ATOM 3633 O O . VAL B 1 180 ? 37.194 62.526 67.090 1.00 36.27 175 VAL B O 1
ATOM 3637 N N . ARG B 1 181 ? 39.266 61.812 67.676 1.00 32.53 176 ARG B N 1
ATOM 3638 C CA . ARG B 1 181 ? 39.201 62.315 69.062 1.00 36.18 176 ARG B CA 1
ATOM 3639 C C . ARG B 1 181 ? 38.982 63.841 69.074 1.00 34.20 176 ARG B C 1
ATOM 3640 O O . ARG B 1 181 ? 39.665 64.517 68.299 1.00 32.62 176 ARG B O 1
ATOM 3648 N N . PRO B 1 182 ? 38.051 64.425 69.875 1.00 37.79 177 PRO B N 1
ATOM 3649 C CA . PRO B 1 182 ? 37.843 65.877 69.800 1.00 40.71 177 PRO B CA 1
ATOM 3650 C C . PRO B 1 182 ? 39.071 66.684 70.155 1.00 35.89 177 PRO B C 1
ATOM 3651 O O . PRO B 1 182 ? 39.256 67.789 69.617 1.00 31.50 177 PRO B O 1
ATOM 3655 N N . TYR B 1 183 ? 39.916 66.166 71.052 1.00 31.81 178 TYR B N 1
ATOM 3656 C CA . TYR B 1 183 ? 41.125 66.887 71.435 1.00 35.61 178 TYR B CA 1
ATOM 3657 C C . TYR B 1 183 ? 42.039 67.135 70.236 1.00 31.67 178 TYR B C 1
ATOM 3658 O O . TYR B 1 183 ? 42.690 68.183 70.154 1.00 30.65 178 TYR B O 1
ATOM 3667 N N . VAL B 1 184 ? 42.079 66.188 69.290 1.00 29.69 179 VAL B N 1
ATOM 3668 C CA . VAL B 1 184 ? 42.915 66.312 68.091 1.00 27.09 179 VAL B CA 1
ATOM 3669 C C . VAL B 1 184 ? 42.377 67.394 67.165 1.00 24.51 179 VAL B C 1
ATOM 3670 O O . VAL B 1 184 ? 43.147 68.158 66.570 1.00 28.87 179 VAL B O 1
ATOM 3674 N N . ARG B 1 185 ? 41.053 67.459 67.007 1.00 30.16 180 ARG B N 1
ATOM 3675 C CA . ARG B 1 185 ? 40.447 68.516 66.201 1.00 30.50 180 ARG B CA 1
ATOM 3676 C C . ARG B 1 185 ? 40.773 69.885 66.773 1.00 31.96 180 ARG B C 1
ATOM 3677 O O . ARG B 1 185 ? 41.017 70.843 66.023 1.00 30.88 180 ARG B O 1
ATOM 3685 N N . GLU B 1 186 ? 40.794 69.967 68.102 1.00 30.52 181 GLU B N 1
ATOM 3686 C CA . GLU B 1 186 ? 41.094 71.248 68.784 1.00 33.19 181 GLU B CA 1
ATOM 3687 C C . GLU B 1 186 ? 42.557 71.615 68.547 1.00 29.79 181 GLU B C 1
ATOM 3688 O O . GLU B 1 186 ? 42.828 72.786 68.302 1.00 27.25 181 GLU B O 1
ATOM 3694 N N . ALA B 1 187 ? 43.438 70.620 68.603 1.00 25.85 182 ALA B N 1
ATOM 3695 C CA . ALA B 1 187 ? 44.854 70.890 68.394 1.00 26.37 182 ALA B CA 1
ATOM 3696 C C . ALA B 1 187 ? 45.110 71.344 66.960 1.00 28.50 182 ALA B C 1
ATOM 3697 O O . ALA B 1 187 ? 45.831 72.318 66.730 1.00 26.83 182 ALA B O 1
ATOM 3699 N N . PHE B 1 188 ? 44.474 70.685 65.987 1.00 29.44 183 PHE B N 1
ATOM 3700 C CA . PHE B 1 188 ? 44.588 71.089 64.586 1.00 25.23 183 PHE B CA 1
ATOM 3701 C C . PHE B 1 188 ? 44.182 72.551 64.403 1.00 26.02 183 PHE B C 1
ATOM 3702 O O . PHE B 1 188 ? 44.900 73.345 63.779 1.00 24.60 183 PHE B O 1
ATOM 3710 N N . ARG B 1 189 ? 43.026 72.920 64.952 1.00 27.91 184 ARG B N 1
ATOM 3711 C CA . ARG B 1 189 ? 42.515 74.278 64.825 1.00 31.98 184 ARG B CA 1
ATOM 3712 C C . ARG B 1 189 ? 43.416 75.291 65.533 1.00 31.71 184 ARG B C 1
ATOM 3713 O O . ARG B 1 189 ? 43.643 76.392 65.015 1.00 27.69 184 ARG B O 1
ATOM 3721 N N . SER B 1 190 ? 43.913 74.949 66.727 1.00 26.32 185 SER B N 1
ATOM 3722 C CA . SER B 1 190 ? 44.787 75.864 67.470 1.00 34.28 185 SER B CA 1
ATOM 3723 C C . SER B 1 190 ? 46.086 76.119 66.723 1.00 31.54 185 SER B C 1
ATOM 3724 O O . SER B 1 190 ? 46.567 77.255 66.664 1.00 35.58 185 SER B O 1
ATOM 3727 N N . GLU B 1 191 ? 46.687 75.070 66.169 1.00 30.58 186 GLU B N 1
ATOM 3728 C CA . GLU B 1 191 ? 47.901 75.259 65.386 1.00 30.29 186 GLU B CA 1
ATOM 3729 C C . GLU B 1 191 ? 47.626 76.114 64.160 1.00 34.27 186 GLU B C 1
ATOM 3730 O O . GLU B 1 191 ? 48.419 76.998 63.817 1.00 31.88 186 GLU B O 1
ATOM 3736 N N . LEU B 1 192 ? 46.499 75.867 63.490 1.00 29.98 187 LEU B N 1
ATOM 3737 C CA . LEU B 1 192 ? 46.169 76.650 62.308 1.00 26.26 187 LEU B CA 1
ATOM 3738 C C . LEU B 1 192 ? 45.976 78.115 62.672 1.00 33.96 187 LEU B C 1
ATOM 3739 O O . LEU B 1 192 ? 46.373 79.012 61.916 1.00 33.89 187 LEU B O 1
ATOM 3744 N N . MET B 1 193 ? 45.383 78.378 63.836 1.00 28.46 188 MET B N 1
ATOM 3745 C CA . MET B 1 193 ? 45.181 79.761 64.248 1.00 34.33 188 MET B CA 1
ATOM 3746 C C . MET B 1 193 ? 46.507 80.418 64.590 1.00 31.94 188 MET B C 1
ATOM 3747 O O . MET B 1 193 ? 46.742 81.579 64.239 1.00 31.25 188 MET B O 1
ATOM 3752 N N . ALA B 1 194 ? 47.401 79.679 65.240 1.00 29.65 189 ALA B N 1
ATOM 3753 C CA . ALA B 1 194 ? 48.686 80.261 65.598 1.00 33.19 189 ALA B CA 1
ATOM 3754 C C . ALA B 1 194 ? 49.511 80.577 64.353 1.00 36.01 189 ALA B C 1
ATOM 3755 O O . ALA B 1 194 ? 50.197 81.608 64.305 1.00 41.24 189 ALA B O 1
ATOM 3757 N N . ILE B 1 195 ? 49.418 79.732 63.320 1.00 32.84 190 ILE B N 1
ATOM 3758 C CA . ILE B 1 195 ? 50.098 80.008 62.057 1.00 28.39 190 ILE B CA 1
ATOM 3759 C C . ILE B 1 195 ? 49.554 81.285 61.432 1.00 34.24 190 ILE B C 1
ATOM 3760 O O . ILE B 1 195 ? 50.311 82.152 60.980 1.00 38.53 190 ILE B O 1
ATOM 3765 N N . THR B 1 196 ? 48.226 81.407 61.382 1.00 34.66 191 THR B N 1
ATOM 3766 C CA . THR B 1 196 ? 47.599 82.542 60.717 1.00 37.99 191 THR B CA 1
ATOM 3767 C C . THR B 1 196 ? 47.922 83.850 61.433 1.00 41.40 191 THR B C 1
ATOM 3768 O O . THR B 1 196 ? 48.147 84.880 60.793 1.00 38.44 191 THR B O 1
ATOM 3772 N N . LYS B 1 197 ? 47.965 83.811 62.761 1.00 38.02 192 LYS B N 1
ATOM 3773 C CA . LYS B 1 197 ? 48.344 84.973 63.550 1.00 37.66 192 LYS B CA 1
ATOM 3774 C C . LYS B 1 197 ? 49.721 85.498 63.154 1.00 45.12 192 LYS B C 1
ATOM 3775 O O . LYS B 1 197 ? 49.975 86.704 63.241 1.00 43.79 192 LYS B O 1
ATOM 3781 N N . GLU B 1 198 ? 50.612 84.617 62.688 1.00 43.01 193 GLU B N 1
ATOM 3782 C CA . GLU B 1 198 ? 52.014 84.959 62.489 1.00 39.10 193 GLU B CA 1
ATOM 3783 C C . GLU B 1 198 ? 52.454 85.007 61.031 1.00 42.39 193 GLU B C 1
ATOM 3784 O O . GLU B 1 198 ? 53.485 85.626 60.746 1.00 43.77 193 GLU B O 1
ATOM 3790 N N . TYR B 1 199 ? 51.717 84.375 60.106 1.00 39.11 194 TYR B N 1
ATOM 3791 C CA . TYR B 1 199 ? 52.079 84.379 58.688 1.00 40.00 194 TYR B CA 1
ATOM 3792 C C . TYR B 1 199 ? 50.888 84.806 57.838 1.00 43.24 194 TYR B C 1
ATOM 3793 O O . TYR B 1 199 ? 49.771 84.312 58.027 1.00 37.00 194 TYR B O 1
ATOM 3802 N N . THR B 1 200 ? 51.133 85.710 56.895 1.00 38.15 195 THR B N 1
ATOM 3803 C CA . THR B 1 200 ? 50.110 86.196 55.981 1.00 45.56 195 THR B CA 1
ATOM 3804 C C . THR B 1 200 ? 50.270 85.571 54.598 1.00 38.52 195 THR B C 1
ATOM 3805 O O . THR B 1 200 ? 51.268 84.920 54.293 1.00 41.66 195 THR B O 1
ATOM 3809 N N . ASP B 1 201 ? 49.270 85.808 53.757 1.00 32.56 196 ASP B N 1
ATOM 3810 C CA . ASP B 1 201 ? 49.285 85.431 52.345 1.00 39.07 196 ASP B CA 1
ATOM 3811 C C . ASP B 1 201 ? 49.765 83.988 52.157 1.00 33.06 196 ASP B C 1
ATOM 3812 O O . ASP B 1 201 ? 50.733 83.701 51.458 1.00 32.26 196 ASP B O 1
ATOM 3817 N N . ILE B 1 202 ? 49.051 83.081 52.796 1.00 34.79 197 ILE B N 1
ATOM 3818 C CA . ILE B 1 202 ? 49.406 81.670 52.786 1.00 30.05 197 ILE B CA 1
ATOM 3819 C C . ILE B 1 202 ? 48.857 81.020 51.526 1.00 32.52 197 ILE B C 1
ATOM 3820 O O . ILE B 1 202 ? 47.711 81.275 51.127 1.00 32.60 197 ILE B O 1
ATOM 3825 N N . THR B 1 203 ? 49.676 80.187 50.885 1.00 32.49 198 THR B N 1
ATOM 3826 C CA . THR B 1 203 ? 49.221 79.289 49.829 1.00 31.72 198 THR B CA 1
ATOM 3827 C C . THR B 1 203 ? 49.280 77.854 50.340 1.00 32.57 198 THR B C 1
ATOM 3828 O O . THR B 1 203 ? 50.274 77.455 50.947 1.00 30.96 198 THR B O 1
ATOM 3832 N N . ILE B 1 204 ? 48.226 77.080 50.099 1.00 30.91 199 ILE B N 1
ATOM 3833 C CA . ILE B 1 204 ? 48.214 75.667 50.468 1.00 29.64 199 ILE B CA 1
ATOM 3834 C C . ILE B 1 204 ? 48.825 74.846 49.335 1.00 32.45 199 ILE B C 1
ATOM 3835 O O . ILE B 1 204 ? 48.502 75.049 48.159 1.00 29.68 199 ILE B O 1
ATOM 3840 N N . ILE B 1 205 ? 49.735 73.941 49.686 1.00 29.17 200 ILE B N 1
ATOM 3841 C CA . ILE B 1 205 ? 50.211 72.898 48.782 1.00 25.33 200 ILE B CA 1
ATOM 3842 C C . ILE B 1 205 ? 49.525 71.615 49.223 1.00 25.64 200 ILE B C 1
ATOM 3843 O O . ILE B 1 205 ? 49.850 71.071 50.281 1.00 25.07 200 ILE B O 1
ATOM 3848 N N . GLY B 1 206 ? 48.567 71.131 48.442 1.00 25.75 201 GLY B N 1
ATOM 3849 C CA . GLY B 1 206 ? 47.720 70.018 48.846 1.00 23.29 201 GLY B CA 1
ATOM 3850 C C . GLY B 1 206 ? 48.110 68.725 48.146 1.00 25.18 201 GLY B C 1
ATOM 3851 O O . GLY B 1 206 ? 48.371 68.718 46.943 1.00 27.18 201 GLY B O 1
ATOM 3852 N N . THR B 1 207 ? 48.144 67.635 48.912 1.00 26.22 202 THR B N 1
ATOM 3853 C CA . THR B 1 207 ? 48.427 66.316 48.364 1.00 28.54 202 THR B CA 1
ATOM 3854 C C . THR B 1 207 ? 47.465 65.297 48.961 1.00 31.94 202 THR B C 1
ATOM 3855 O O . THR B 1 207 ? 46.829 65.528 49.999 1.00 30.51 202 THR B O 1
ATOM 3859 N N . GLY B 1 208 ? 47.397 64.150 48.291 1.00 35.63 203 GLY B N 1
ATOM 3860 C CA . GLY B 1 208 ? 46.472 63.084 48.602 1.00 36.48 203 GLY B CA 1
ATOM 3861 C C . GLY B 1 208 ? 45.740 62.664 47.338 1.00 42.87 203 GLY B C 1
ATOM 3862 O O . GLY B 1 208 ? 45.624 63.448 46.388 1.00 38.50 203 GLY B O 1
ATOM 3863 N N . GLY B 1 209 ? 45.257 61.422 47.302 1.00 39.86 204 GLY B N 1
ATOM 3864 C CA . GLY B 1 209 ? 44.396 61.023 46.207 1.00 45.99 204 GLY B CA 1
ATOM 3865 C C . GLY B 1 209 ? 43.150 61.880 46.099 1.00 43.07 204 GLY B C 1
ATOM 3866 O O . GLY B 1 209 ? 42.670 62.150 44.990 1.00 41.76 204 GLY B O 1
ATOM 3867 N N . ASN B 1 210 ? 42.630 62.354 47.239 1.00 34.61 205 ASN B N 1
ATOM 3868 C CA . ASN B 1 210 ? 41.381 63.102 47.210 1.00 34.08 205 ASN B CA 1
ATOM 3869 C C . ASN B 1 210 ? 41.553 64.458 46.528 1.00 34.49 205 ASN B C 1
ATOM 3870 O O . ASN B 1 210 ? 40.731 64.838 45.686 1.00 30.25 205 ASN B O 1
ATOM 3875 N N . ILE B 1 211 ? 42.630 65.184 46.847 1.00 33.38 206 ILE B N 1
ATOM 3876 C CA . ILE B 1 211 ? 42.788 66.538 46.316 1.00 34.11 206 ILE B CA 1
ATOM 3877 C C . ILE B 1 211 ? 42.977 66.504 44.808 1.00 32.89 206 ILE B C 1
ATOM 3878 O O . ILE B 1 211 ? 42.508 67.394 44.094 1.00 31.85 206 ILE B O 1
ATOM 3883 N N . ASN B 1 212 ? 43.666 65.492 44.296 1.00 33.39 207 ASN B N 1
ATOM 3884 C CA . ASN B 1 212 ? 43.876 65.438 42.857 1.00 35.99 207 ASN B CA 1
ATOM 3885 C C . ASN B 1 212 ? 42.550 65.272 42.136 1.00 32.56 207 ASN B C 1
ATOM 3886 O O . ASN B 1 212 ? 42.301 65.919 41.109 1.00 34.71 207 ASN B O 1
ATOM 3891 N N . ARG B 1 213 ? 41.651 64.473 42.707 1.00 33.10 208 ARG B N 1
ATOM 3892 C CA . ARG B 1 213 ? 40.324 64.319 42.124 1.00 33.33 208 ARG B CA 1
ATOM 3893 C C . ARG B 1 213 ? 39.497 65.598 42.275 1.00 35.11 208 ARG B C 1
ATOM 3894 O O . ARG B 1 213 ? 38.790 65.999 41.342 1.00 31.08 208 ARG B O 1
ATOM 3902 N N . LEU B 1 214 ? 39.570 66.254 43.439 1.00 30.19 209 LEU B N 1
ATOM 3903 C CA . LEU B 1 214 ? 38.781 67.469 43.641 1.00 33.81 209 LEU B CA 1
ATOM 3904 C C . LEU B 1 214 ? 39.225 68.566 42.685 1.00 30.91 209 LEU B C 1
ATOM 3905 O O . LEU B 1 214 ? 38.401 69.343 42.180 1.00 30.13 209 LEU B O 1
ATOM 3910 N N . VAL B 1 215 ? 40.524 68.629 42.414 1.00 28.15 210 VAL B N 1
ATOM 3911 C CA . VAL B 1 215 ? 41.063 69.567 41.434 1.00 27.22 210 VAL B CA 1
ATOM 3912 C C . VAL B 1 215 ? 40.426 69.379 40.064 1.00 33.53 210 VAL B C 1
ATOM 3913 O O . VAL B 1 215 ? 40.080 70.354 39.386 1.00 36.80 210 VAL B O 1
ATOM 3917 N N . ARG B 1 216 ? 40.270 68.130 39.621 1.00 35.55 211 ARG B N 1
ATOM 3918 C CA . ARG B 1 216 ? 39.718 67.906 38.288 1.00 33.99 211 ARG B CA 1
ATOM 3919 C C . ARG B 1 216 ? 38.229 68.214 38.250 1.00 33.18 211 ARG B C 1
ATOM 3920 O O . ARG B 1 216 ? 37.750 68.833 37.292 1.00 34.58 211 ARG B O 1
ATOM 3928 N N . LEU B 1 217 ? 37.487 67.815 39.296 1.00 30.79 212 LEU B N 1
ATOM 3929 C CA . LEU B 1 217 ? 36.061 68.127 39.375 1.00 30.65 212 LEU B CA 1
ATOM 3930 C C . LEU B 1 217 ? 35.810 69.627 39.401 1.00 31.59 212 LEU B C 1
ATOM 3931 O O . LEU B 1 217 ? 34.768 70.082 38.927 1.00 39.17 212 LEU B O 1
ATOM 3936 N N . SER B 1 218 ? 36.748 70.406 39.938 1.00 33.13 213 SER B N 1
ATOM 3937 C CA . SER B 1 218 ? 36.649 71.858 40.022 1.00 34.94 213 SER B CA 1
ATOM 3938 C C . SER B 1 218 ? 37.108 72.573 38.760 1.00 35.08 213 SER B C 1
ATOM 3939 O O . SER B 1 218 ? 37.250 73.794 38.786 1.00 34.71 213 SER B O 1
ATOM 3942 N N . GLY B 1 219 ? 37.405 71.851 37.687 1.00 35.95 214 GLY B N 1
ATOM 3943 C CA . GLY B 1 219 ? 37.904 72.503 36.497 1.00 33.55 214 GLY B CA 1
ATOM 3944 C C . GLY B 1 219 ? 39.293 73.095 36.620 1.00 37.19 214 GLY B C 1
ATOM 3945 O O . GLY B 1 219 ? 39.608 74.049 35.906 1.00 35.85 214 GLY B O 1
ATOM 3946 N N . SER B 1 220 ? 40.153 72.542 37.483 1.00 30.25 215 SER B N 1
ATOM 3947 C CA . SER B 1 220 ? 41.500 73.079 37.652 1.00 33.47 215 SER B CA 1
ATOM 3948 C C . SER B 1 220 ? 42.585 72.055 37.313 1.00 39.26 215 SER B C 1
ATOM 3949 O O . SER B 1 220 ? 43.725 72.180 37.784 1.00 35.57 215 SER B O 1
ATOM 3952 N N . ASP B 1 221 ? 42.256 71.045 36.507 1.00 37.44 216 ASP B N 1
ATOM 3953 C CA . ASP B 1 221 ? 43.263 70.124 35.990 1.00 40.61 216 ASP B CA 1
ATOM 3954 C C . ASP B 1 221 ? 44.409 70.904 35.357 1.00 41.60 216 ASP B C 1
ATOM 3955 O O . ASP B 1 221 ? 44.193 71.941 34.725 1.00 40.00 216 ASP B O 1
ATOM 3960 N N . ARG B 1 222 ? 45.643 70.429 35.560 1.00 45.68 217 ARG B N 1
ATOM 3961 C CA . ARG B 1 222 ? 46.782 71.155 34.999 1.00 44.43 217 ARG B CA 1
ATOM 3962 C C . ARG B 1 222 ? 46.829 71.002 33.487 1.00 49.11 217 ARG B C 1
ATOM 3963 O O . ARG B 1 222 ? 46.939 71.996 32.754 1.00 50.38 217 ARG B O 1
ATOM 3971 N N . GLY B 1 223 ? 46.707 69.764 33.001 1.00 51.99 218 GLY B N 1
ATOM 3972 C CA . GLY B 1 223 ? 46.883 69.483 31.592 1.00 51.68 218 GLY B CA 1
ATOM 3973 C C . GLY B 1 223 ? 48.259 69.896 31.118 1.00 47.31 218 GLY B C 1
ATOM 3974 O O . GLY B 1 223 ? 49.269 69.282 31.492 1.00 49.50 218 GLY B O 1
ATOM 3975 N N . SER B 1 224 ? 48.316 70.960 30.321 1.00 44.32 219 SER B N 1
ATOM 3976 C CA . SER B 1 224 ? 49.583 71.416 29.761 1.00 51.40 219 SER B CA 1
ATOM 3977 C C . SER B 1 224 ? 50.318 72.413 30.658 1.00 49.23 219 SER B C 1
ATOM 3978 O O . SER B 1 224 ? 51.429 72.822 30.313 1.00 51.57 219 SER B O 1
ATOM 3981 N N . SER B 1 225 ? 49.748 72.797 31.802 1.00 51.12 220 SER B N 1
ATOM 3982 C CA . SER B 1 225 ? 50.449 73.667 32.740 1.00 50.32 220 SER B CA 1
ATOM 3983 C C . SER B 1 225 ? 51.432 72.858 33.587 1.00 50.02 220 SER B C 1
ATOM 3984 O O . SER B 1 225 ? 51.432 71.624 33.580 1.00 49.60 220 SER B O 1
ATOM 3987 N N . ARG B 1 226 ? 52.283 73.569 34.333 1.00 49.42 221 ARG B N 1
ATOM 3988 C CA . ARG B 1 226 ? 53.204 72.881 35.232 1.00 48.80 221 ARG B CA 1
ATOM 3989 C C . ARG B 1 226 ? 52.469 72.310 36.439 1.00 47.41 221 ARG B C 1
ATOM 3990 O O . ARG B 1 226 ? 52.677 71.151 36.812 1.00 48.74 221 ARG B O 1
ATOM 3998 N N . TYR B 1 227 ? 51.600 73.106 37.059 1.00 42.29 222 TYR B N 1
ATOM 3999 C CA . TYR B 1 227 ? 50.882 72.687 38.255 1.00 42.22 222 TYR B CA 1
ATOM 4000 C C . TYR B 1 227 ? 49.388 72.900 38.085 1.00 37.52 222 TYR B C 1
ATOM 4001 O O . TYR B 1 227 ? 48.949 73.829 37.399 1.00 36.76 222 TYR B O 1
ATOM 4010 N N . SER B 1 228 ? 48.610 72.043 38.738 1.00 33.23 223 SER B N 1
ATOM 4011 C CA . SER B 1 228 ? 47.192 72.303 38.934 1.00 32.88 223 SER B CA 1
ATOM 4012 C C . SER B 1 228 ? 47.036 73.308 40.066 1.00 34.30 223 SER B C 1
ATOM 4013 O O . SER B 1 228 ? 47.628 73.139 41.133 1.00 32.47 223 SER B O 1
ATOM 4016 N N . ILE B 1 229 ? 46.238 74.351 39.841 1.00 34.22 224 ILE B N 1
ATOM 4017 C CA . ILE B 1 229 ? 46.066 75.428 40.810 1.00 33.31 224 ILE B CA 1
ATOM 4018 C C . ILE B 1 229 ? 44.577 75.666 40.938 1.00 31.03 224 ILE B C 1
ATOM 4019 O O . ILE B 1 229 ? 43.931 76.095 39.975 1.00 37.94 224 ILE B O 1
ATOM 4024 N N . MET B 1 230 ? 44.024 75.363 42.108 1.00 25.39 225 MET B N 1
ATOM 4025 C CA . MET B 1 230 ? 42.594 75.449 42.341 1.00 30.44 225 MET B CA 1
ATOM 4026 C C . MET B 1 230 ? 42.300 76.594 43.296 1.00 36.15 225 MET B C 1
ATOM 4027 O O . MET B 1 230 ? 42.788 76.565 44.438 1.00 34.51 225 MET B O 1
ATOM 4032 N N . PRO B 1 231 ? 41.539 77.617 42.893 1.00 34.50 226 PRO B N 1
ATOM 4033 C CA . PRO B 1 231 ? 41.047 78.588 43.881 1.00 35.10 226 PRO B CA 1
ATOM 4034 C C . PRO B 1 231 ? 40.199 77.889 44.929 1.00 32.35 226 PRO B C 1
ATOM 4035 O O . PRO B 1 231 ? 39.411 76.990 44.622 1.00 31.23 226 PRO B O 1
ATOM 4039 N N . VAL B 1 232 ? 40.360 78.317 46.180 1.00 29.53 227 VAL B N 1
ATOM 4040 C CA . VAL B 1 232 ? 39.563 77.732 47.250 1.00 33.04 227 VAL B CA 1
ATOM 4041 C C . VAL B 1 232 ? 38.069 77.897 46.969 1.00 35.01 227 VAL B C 1
ATOM 4042 O O . VAL B 1 232 ? 37.265 77.010 47.297 1.00 34.04 227 VAL B O 1
ATOM 4046 N N . GLU B 1 233 ? 37.677 79.012 46.338 1.00 32.47 228 GLU B N 1
ATOM 4047 C CA . GLU B 1 233 ? 36.276 79.215 45.970 1.00 39.35 228 GLU B CA 1
ATOM 4048 C C . GLU B 1 233 ? 35.771 78.067 45.111 1.00 34.16 228 GLU B C 1
ATOM 4049 O O . GLU B 1 233 ? 34.633 77.609 45.280 1.00 36.73 228 GLU B O 1
ATOM 4055 N N . ALA B 1 234 ? 36.611 77.579 44.187 1.00 33.90 229 ALA B N 1
ATOM 4056 C CA . ALA B 1 234 ? 36.183 76.498 43.305 1.00 35.95 229 ALA B CA 1
ATOM 4057 C C . ALA B 1 234 ? 36.024 75.197 44.078 1.00 31.00 229 ALA B C 1
ATOM 4058 O O . ALA B 1 234 ? 35.112 74.411 43.794 1.00 36.60 229 ALA B O 1
ATOM 4060 N N . LEU B 1 235 ? 36.909 74.945 45.052 1.00 36.30 230 LEU B N 1
ATOM 4061 C CA . LEU B 1 235 ? 36.733 73.777 45.914 1.00 30.67 230 LEU B CA 1
ATOM 4062 C C . LEU B 1 235 ? 35.421 73.873 46.678 1.00 33.23 230 LEU B C 1
ATOM 4063 O O . LEU B 1 235 ? 34.704 72.878 46.833 1.00 29.22 230 LEU B O 1
ATOM 4068 N N . HIS B 1 236 ? 35.086 75.074 47.153 1.00 31.52 231 HIS B N 1
ATOM 4069 C CA . HIS B 1 236 ? 33.865 75.229 47.931 1.00 36.07 231 HIS B CA 1
ATOM 4070 C C . HIS B 1 236 ? 32.626 74.928 47.087 1.00 28.40 231 HIS B C 1
ATOM 4071 O O . HIS B 1 236 ? 31.700 74.257 47.555 1.00 32.35 231 HIS B O 1
ATOM 4078 N N . LYS B 1 237 ? 32.613 75.377 45.827 1.00 31.56 232 LYS B N 1
ATOM 4079 C CA . LYS B 1 237 ? 31.508 75.062 44.919 1.00 35.29 232 LYS B CA 1
ATOM 4080 C C . LYS B 1 237 ? 31.465 73.572 44.594 1.00 37.49 232 LYS B C 1
ATOM 4081 O O . LYS B 1 237 ? 30.385 72.970 44.555 1.00 36.47 232 LYS B O 1
ATOM 4087 N N . THR B 1 238 ? 32.630 72.964 44.336 1.00 34.85 233 THR B N 1
ATOM 4088 C CA . THR B 1 238 ? 32.693 71.519 44.114 1.00 30.70 233 THR B CA 1
ATOM 4089 C C . THR B 1 238 ? 32.193 70.757 45.336 1.00 33.02 233 THR B C 1
ATOM 4090 O O . THR B 1 238 ? 31.502 69.740 45.204 1.00 30.98 233 THR B O 1
ATOM 4094 N N . TYR B 1 239 ? 32.520 71.241 46.537 1.00 29.03 234 TYR B N 1
ATOM 4095 C CA . TYR B 1 239 ? 31.997 70.610 47.743 1.00 33.24 234 TYR B CA 1
ATOM 4096 C C . TYR B 1 239 ? 30.478 70.720 47.805 1.00 34.16 234 TYR B C 1
ATOM 4097 O O . TYR B 1 239 ? 29.786 69.756 48.163 1.00 36.80 234 TYR B O 1
ATOM 4106 N N . ASP B 1 240 ? 29.939 71.892 47.463 1.00 33.17 235 ASP B N 1
ATOM 4107 C CA . ASP B 1 240 ? 28.492 72.072 47.532 1.00 40.21 235 ASP B CA 1
ATOM 4108 C C . ASP B 1 240 ? 27.789 71.231 46.479 1.00 37.70 235 ASP B C 1
ATOM 4109 O O . ASP B 1 240 ? 26.679 70.741 46.706 1.00 40.72 235 ASP B O 1
ATOM 4114 N N . LEU B 1 241 ? 28.450 71.000 45.352 1.00 34.65 236 LEU B N 1
ATOM 4115 C CA . LEU B 1 241 ? 27.908 70.099 44.346 1.00 37.40 236 LEU B CA 1
ATOM 4116 C C . LEU B 1 241 ? 27.873 68.651 44.843 1.00 38.36 236 LEU B C 1
ATOM 4117 O O . LEU B 1 241 ? 26.888 67.936 44.623 1.00 41.17 236 LEU B O 1
ATOM 4122 N N . LEU B 1 242 ? 28.908 68.214 45.562 1.00 36.73 237 LEU B N 1
ATOM 4123 C CA . LEU B 1 242 ? 29.041 66.802 45.923 1.00 37.82 237 LEU B CA 1
ATOM 4124 C C . LEU B 1 242 ? 28.311 66.420 47.204 1.00 33.50 237 LEU B C 1
ATOM 4125 O O . LEU B 1 242 ? 27.828 65.289 47.314 1.00 34.45 237 LEU B O 1
ATOM 4130 N N . LYS B 1 243 ? 28.252 67.323 48.183 1.00 37.53 238 LYS B N 1
ATOM 4131 C CA . LYS B 1 243 ? 27.782 66.965 49.522 1.00 30.27 238 LYS B CA 1
ATOM 4132 C C . LYS B 1 243 ? 26.354 66.430 49.571 1.00 37.14 238 LYS B C 1
ATOM 4133 O O . LYS B 1 243 ? 26.147 65.355 50.160 1.00 39.20 238 LYS B O 1
ATOM 4139 N N . PRO B 1 244 ? 25.335 67.103 49.020 1.00 36.50 239 PRO B N 1
ATOM 4140 C CA . PRO B 1 244 ? 23.955 66.665 49.286 1.00 43.66 239 PRO B CA 1
ATOM 4141 C C . PRO B 1 244 ? 23.620 65.345 48.629 1.00 42.96 239 PRO B C 1
ATOM 4142 O O . PRO B 1 244 ? 22.738 64.629 49.114 1.00 47.89 239 PRO B O 1
ATOM 4146 N N . ILE B 1 245 ? 24.323 65.004 47.551 1.00 43.65 240 ILE B N 1
ATOM 4147 C CA . ILE B 1 245 ? 24.087 63.787 46.789 1.00 43.30 240 ILE B CA 1
ATOM 4148 C C . ILE B 1 245 ? 24.532 62.558 47.587 1.00 43.20 240 ILE B C 1
ATOM 4149 O O . ILE B 1 245 ? 25.463 62.620 48.402 1.00 47.25 240 ILE B O 1
ATOM 4154 N N . SER B 1 246 ? 23.863 61.428 47.361 1.00 43.59 241 SER B N 1
ATOM 4155 C CA . SER B 1 246 ? 24.246 60.185 48.023 1.00 45.61 241 SER B CA 1
ATOM 4156 C C . SER B 1 246 ? 25.565 59.650 47.468 1.00 42.40 241 SER B C 1
ATOM 4157 O O . SER B 1 246 ? 25.960 59.949 46.339 1.00 47.68 241 SER B O 1
ATOM 4160 N N . THR B 1 247 ? 26.242 58.832 48.284 1.00 42.83 242 THR B N 1
ATOM 4161 C CA . THR B 1 247 ? 27.542 58.286 47.896 1.00 41.74 242 THR B CA 1
ATOM 4162 C C . THR B 1 247 ? 27.462 57.535 46.582 1.00 42.70 242 THR B C 1
ATOM 4163 O O . THR B 1 247 ? 28.335 57.676 45.715 1.00 39.09 242 THR B O 1
ATOM 4167 N N . GLU B 1 248 ? 26.437 56.701 46.427 1.00 48.00 243 GLU B N 1
ATOM 4168 C CA . GLU B 1 248 ? 26.337 55.966 45.185 1.00 45.75 243 GLU B CA 1
ATOM 4169 C C . GLU B 1 248 ? 26.021 56.883 44.029 1.00 42.95 243 GLU B C 1
ATOM 4170 O O . GLU B 1 248 ? 26.396 56.579 42.894 1.00 38.41 243 GLU B O 1
ATOM 4176 N N . GLU B 1 249 ? 25.262 57.960 44.209 1.00 44.94 244 GLU B N 1
ATOM 4177 C CA . GLU B 1 249 ? 24.907 58.786 43.017 1.00 47.90 244 GLU B CA 1
ATOM 4178 C C . GLU B 1 249 ? 26.163 59.517 42.541 1.00 48.99 244 GLU B C 1
ATOM 4179 O O . GLU B 1 249 ? 26.380 59.564 41.339 1.00 50.59 244 GLU B O 1
ATOM 4185 N N . ARG B 1 250 ? 26.928 60.087 43.449 1.00 43.58 245 ARG B N 1
ATOM 4186 C CA . ARG B 1 250 ? 28.226 60.719 43.188 1.00 42.96 245 ARG B CA 1
ATOM 4187 C C . ARG B 1 250 ? 29.154 59.822 42.381 1.00 43.65 245 ARG B C 1
ATOM 4188 O O . ARG B 1 250 ? 29.882 60.280 41.493 1.00 40.59 245 ARG B O 1
ATOM 4196 N N . MET B 1 251 ? 29.249 58.565 42.797 1.00 43.69 246 MET B N 1
ATOM 4197 C CA . MET B 1 251 ? 29.971 57.549 42.050 1.00 42.35 246 MET B CA 1
ATOM 4198 C C . MET B 1 251 ? 29.583 57.567 40.578 1.00 47.81 246 MET B C 1
ATOM 4199 O O . MET B 1 251 ? 30.423 57.749 39.690 1.00 47.51 246 MET B O 1
ATOM 4204 N N . VAL B 1 252 ? 28.294 57.414 40.307 1.00 47.12 247 VAL B N 1
ATOM 4205 C CA . VAL B 1 252 ? 27.830 57.312 38.929 1.00 49.42 247 VAL B CA 1
ATOM 4206 C C . VAL B 1 252 ? 27.916 58.663 38.227 1.00 51.65 247 VAL B C 1
ATOM 4207 O O . VAL B 1 252 ? 28.501 58.781 37.144 1.00 52.63 247 VAL B O 1
ATOM 4211 N N . ARG B 1 253 ? 27.348 59.705 38.840 1.00 51.69 248 ARG B N 1
ATOM 4212 C CA . ARG B 1 253 ? 27.265 61.013 38.193 1.00 47.28 248 ARG B CA 1
ATOM 4213 C C . ARG B 1 253 ? 28.651 61.607 37.941 1.00 48.29 248 ARG B C 1
ATOM 4214 O O . ARG B 1 253 ? 28.939 62.087 36.839 1.00 49.18 248 ARG B O 1
ATOM 4222 N N . PHE B 1 254 ? 29.525 61.604 38.947 1.00 45.52 249 PHE B N 1
ATOM 4223 C CA . PHE B 1 254 ? 30.815 62.270 38.813 1.00 45.81 249 PHE B CA 1
ATOM 4224 C C . PHE B 1 254 ? 31.970 61.306 38.591 1.00 44.29 249 PHE B C 1
ATOM 4225 O O . PHE B 1 254 ? 33.131 61.720 38.710 1.00 37.73 249 PHE B O 1
ATOM 4233 N N . HIS B 1 255 ? 31.677 60.041 38.262 1.00 39.99 250 HIS B N 1
ATOM 4234 C CA . HIS B 1 255 ? 32.684 59.065 37.825 1.00 48.32 250 HIS B CA 1
ATOM 4235 C C . HIS B 1 255 ? 33.772 58.869 38.878 1.00 42.29 250 HIS B C 1
ATOM 4236 O O . HIS B 1 255 ? 34.965 58.877 38.584 1.00 43.17 250 HIS B O 1
ATOM 4243 N N . LEU B 1 256 ? 33.337 58.699 40.120 1.00 43.19 251 LEU B N 1
ATOM 4244 C CA . LEU B 1 256 ? 34.226 58.440 41.239 1.00 46.21 251 LEU B CA 1
ATOM 4245 C C . LEU B 1 256 ? 34.209 56.954 41.558 1.00 39.47 251 LEU B C 1
ATOM 4246 O O . LEU B 1 256 ? 33.143 56.338 41.599 1.00 35.11 251 LEU B O 1
ATOM 4251 N N . LYS B 1 257 ? 35.390 56.383 41.782 1.00 36.20 252 LYS B N 1
ATOM 4252 C CA . LYS B 1 257 ? 35.450 55.018 42.275 1.00 38.08 252 LYS B CA 1
ATOM 4253 C C . LYS B 1 257 ? 34.793 54.947 43.653 1.00 37.66 252 LYS B C 1
ATOM 4254 O O . LYS B 1 257 ? 34.744 55.950 44.373 1.00 34.29 252 LYS B O 1
ATOM 4260 N N . PRO B 1 258 ? 34.262 53.776 44.033 1.00 40.42 253 PRO B N 1
ATOM 4261 C CA . PRO B 1 258 ? 33.519 53.683 45.305 1.00 37.53 253 PRO B CA 1
ATOM 4262 C C . PRO B 1 258 ? 34.350 54.032 46.523 1.00 35.28 253 PRO B C 1
ATOM 4263 O O . PRO B 1 258 ? 33.830 54.670 47.447 1.00 29.99 253 PRO B O 1
ATOM 4267 N N . ASP B 1 259 ? 35.628 53.639 46.553 1.00 32.49 254 ASP B N 1
ATOM 4268 C CA . ASP B 1 259 ? 36.498 53.978 47.675 1.00 34.80 254 ASP B CA 1
ATOM 4269 C C . ASP B 1 259 ? 36.891 55.445 47.689 1.00 31.18 254 ASP B C 1
ATOM 4270 O O . ASP B 1 259 ? 37.551 55.890 48.636 1.00 32.86 254 ASP B O 1
ATOM 4275 N N . ARG B 1 260 ? 36.570 56.182 46.637 1.00 29.75 255 ARG B N 1
ATOM 4276 C CA . ARG B 1 260 ? 36.842 57.607 46.586 1.00 30.65 255 ARG B CA 1
ATOM 4277 C C . ARG B 1 260 ? 35.598 58.432 46.867 1.00 30.44 255 ARG B C 1
ATOM 4278 O O . ARG B 1 260 ? 35.706 59.516 47.455 1.00 28.61 255 ARG B O 1
ATOM 4286 N N . ALA B 1 261 ? 34.418 57.904 46.520 1.00 27.48 256 ALA B N 1
ATOM 4287 C CA . ALA B 1 261 ? 33.189 58.698 46.556 1.00 29.44 256 ALA B CA 1
ATOM 4288 C C . ALA B 1 261 ? 32.710 59.004 47.972 1.00 25.93 256 ALA B C 1
ATOM 4289 O O . ALA B 1 261 ? 31.984 59.989 48.162 1.00 29.01 256 ALA B O 1
ATOM 4291 N N . ASP B 1 262 ? 33.100 58.211 48.974 1.00 29.15 257 ASP B N 1
ATOM 4292 C CA . ASP B 1 262 ? 32.752 58.586 50.341 1.00 27.99 257 ASP B CA 1
ATOM 4293 C C . ASP B 1 262 ? 33.815 59.468 50.993 1.00 28.37 257 ASP B C 1
ATOM 4294 O O . ASP B 1 262 ? 33.480 60.502 51.587 1.00 27.85 257 ASP B O 1
ATOM 4299 N N . VAL B 1 263 ? 35.095 59.099 50.881 1.00 25.79 258 VAL B N 1
ATOM 4300 C CA . VAL B 1 263 ? 36.136 59.863 51.574 1.00 26.90 258 VAL B CA 1
ATOM 4301 C C . VAL B 1 263 ? 36.367 61.245 50.991 1.00 23.69 258 VAL B C 1
ATOM 4302 O O . VAL B 1 263 ? 37.022 62.076 51.634 1.00 25.93 258 VAL B O 1
ATOM 4306 N N . ILE B 1 264 ? 35.857 61.522 49.792 1.00 23.74 259 ILE B N 1
ATOM 4307 C CA . ILE B 1 264 ? 36.128 62.816 49.189 1.00 25.22 259 ILE B CA 1
ATOM 4308 C C . ILE B 1 264 ? 35.476 63.949 49.976 1.00 25.70 259 ILE B C 1
ATOM 4309 O O . ILE B 1 264 ? 35.953 65.092 49.925 1.00 25.50 259 ILE B O 1
ATOM 4314 N N . ILE B 1 265 ? 34.415 63.659 50.724 1.00 23.30 260 ILE B N 1
ATOM 4315 C CA . ILE B 1 265 ? 33.676 64.675 51.475 1.00 27.25 260 ILE B CA 1
ATOM 4316 C C . ILE B 1 265 ? 34.504 65.133 52.674 1.00 26.33 260 ILE B C 1
ATOM 4317 O O . ILE B 1 265 ? 34.787 66.336 52.778 1.00 28.18 260 ILE B O 1
ATOM 4322 N N . PRO B 1 266 ? 34.925 64.250 53.596 1.00 25.37 261 PRO B N 1
ATOM 4323 C CA . PRO B 1 266 ? 35.719 64.752 54.738 1.00 23.24 261 PRO B CA 1
ATOM 4324 C C . PRO B 1 266 ? 37.060 65.316 54.319 1.00 27.28 261 PRO B C 1
ATOM 4325 O O . PRO B 1 266 ? 37.598 66.181 55.021 1.00 26.15 261 PRO B O 1
ATOM 4329 N N . ALA B 1 267 ? 37.627 64.840 53.205 1.00 23.31 262 ALA B N 1
ATOM 4330 C CA . ALA B 1 267 ? 38.860 65.430 52.691 1.00 27.56 262 ALA B CA 1
ATOM 4331 C C . ALA B 1 267 ? 38.643 66.882 52.282 1.00 25.05 262 ALA B C 1
ATOM 4332 O O . ALA B 1 267 ? 39.410 67.766 52.667 1.00 26.42 262 ALA B O 1
ATOM 4334 N N . ALA B 1 268 ? 37.600 67.145 51.490 1.00 27.08 263 ALA B N 1
ATOM 4335 C CA . ALA B 1 268 ? 37.244 68.524 51.157 1.00 31.90 263 ALA B CA 1
ATOM 4336 C C . ALA B 1 268 ? 37.066 69.373 52.413 1.00 27.50 263 ALA B C 1
ATOM 4337 O O . ALA B 1 268 ? 37.563 70.503 52.492 1.00 26.38 263 ALA B O 1
ATOM 4339 N N . GLU B 1 269 ? 36.396 68.818 53.421 1.00 23.24 264 GLU B N 1
ATOM 4340 C CA . GLU B 1 269 ? 36.124 69.558 54.647 1.00 27.13 264 GLU B CA 1
ATOM 4341 C C . GLU B 1 269 ? 37.406 69.907 55.389 1.00 35.58 264 GLU B C 1
ATOM 4342 O O . GLU B 1 269 ? 37.530 71.010 55.943 1.00 29.86 264 GLU B O 1
ATOM 4348 N N . ILE B 1 270 ? 38.371 68.984 55.415 1.00 27.34 265 ILE B N 1
ATOM 4349 C CA . ILE B 1 270 ? 39.651 69.287 56.041 1.00 23.22 265 ILE B CA 1
ATOM 4350 C C . ILE B 1 270 ? 40.336 70.428 55.301 1.00 27.23 265 ILE B C 1
ATOM 4351 O O . ILE B 1 270 ? 40.787 71.405 55.910 1.00 28.33 265 ILE B O 1
ATOM 4356 N N . PHE B 1 271 ? 40.388 70.338 53.965 1.00 28.18 266 PHE B N 1
ATOM 4357 C CA . PHE B 1 271 ? 41.025 71.385 53.169 1.00 25.53 266 PHE B CA 1
ATOM 4358 C C . PHE B 1 271 ? 40.325 72.732 53.326 1.00 28.17 266 PHE B C 1
ATOM 4359 O O . PHE B 1 271 ? 40.987 73.777 53.382 1.00 29.22 266 PHE B O 1
ATOM 4367 N N . LEU B 1 272 ? 38.984 72.736 53.343 1.00 25.95 267 LEU B N 1
ATOM 4368 C CA . LEU B 1 272 ? 38.250 73.988 53.490 1.00 30.56 267 LEU B CA 1
ATOM 4369 C C . LEU B 1 272 ? 38.444 74.599 54.874 1.00 30.70 267 LEU B C 1
ATOM 4370 O O . LEU B 1 272 ? 38.486 75.825 55.008 1.00 30.73 267 LEU B O 1
ATOM 4375 N N . GLU B 1 273 ? 38.575 73.768 55.903 1.00 26.79 268 GLU B N 1
ATOM 4376 C CA . GLU B 1 273 ? 38.848 74.274 57.238 1.00 28.36 268 GLU B CA 1
ATOM 4377 C C . GLU B 1 273 ? 40.205 74.959 57.287 1.00 33.46 268 GLU B C 1
ATOM 4378 O O . GLU B 1 273 ? 40.338 76.053 57.847 1.00 28.73 268 GLU B O 1
ATOM 4384 N N . VAL B 1 274 ? 41.229 74.320 56.710 1.00 27.88 269 VAL B N 1
ATOM 4385 C CA . VAL B 1 274 ? 42.549 74.937 56.637 1.00 26.46 269 VAL B CA 1
ATOM 4386 C C . VAL B 1 274 ? 42.465 76.275 55.914 1.00 29.69 269 VAL B C 1
ATOM 4387 O O . VAL B 1 274 ? 43.016 77.280 56.373 1.00 27.81 269 VAL B O 1
ATOM 4391 N N . ALA B 1 275 ? 41.779 76.304 54.766 1.00 27.13 270 ALA B N 1
ATOM 4392 C CA . 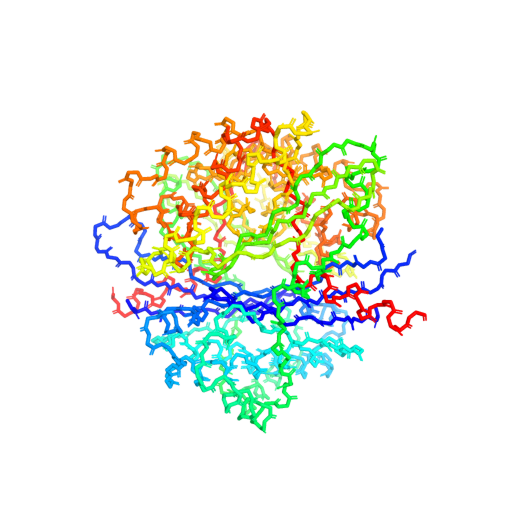ALA B 1 275 ? 41.666 77.544 53.998 1.00 30.66 270 ALA B CA 1
ATOM 4393 C C . ALA B 1 275 ? 40.837 78.597 54.737 1.00 33.37 270 ALA B C 1
ATOM 4394 O O . ALA B 1 275 ? 41.199 79.776 54.746 1.00 34.90 270 ALA B O 1
ATOM 4396 N N A ASP B 1 276 ? 39.736 78.187 55.368 0.50 33.20 271 ASP B N 1
ATOM 4397 N N B ASP B 1 276 ? 39.714 78.200 55.349 0.50 33.39 271 ASP B N 1
ATOM 4398 C CA A ASP B 1 276 ? 38.896 79.149 56.072 0.50 34.46 271 ASP B CA 1
ATOM 4399 C CA B ASP B 1 276 ? 38.900 79.163 56.090 0.50 34.08 271 ASP B CA 1
ATOM 4400 C C A ASP B 1 276 ? 39.646 79.799 57.236 0.50 34.44 271 ASP B C 1
ATOM 4401 C C B ASP B 1 276 ? 39.710 79.819 57.202 0.50 34.45 271 ASP B C 1
ATOM 4402 O O A ASP B 1 276 ? 39.543 81.014 57.443 0.50 34.31 271 ASP B O 1
ATOM 4403 O O B ASP B 1 276 ? 39.709 81.048 57.343 0.50 34.18 271 ASP B O 1
ATOM 4412 N N . ILE B 1 277 ? 40.430 79.014 57.989 1.00 33.24 272 ILE B N 1
ATOM 4413 C CA . ILE B 1 277 ? 41.158 79.566 59.137 1.00 30.89 272 ILE B CA 1
ATOM 4414 C C . ILE B 1 277 ? 42.361 80.394 58.689 1.00 34.27 272 ILE B C 1
ATOM 4415 O O . ILE B 1 277 ? 42.631 81.465 59.248 1.00 35.93 272 ILE B O 1
ATOM 4420 N N . THR B 1 278 ? 43.109 79.928 57.688 1.00 27.51 273 THR B N 1
ATOM 4421 C CA . THR B 1 278 ? 44.291 80.674 57.279 1.00 31.96 273 THR B CA 1
ATOM 4422 C C . THR B 1 278 ? 43.980 81.764 56.262 1.00 31.84 273 THR B C 1
ATOM 4423 O O . THR B 1 278 ? 44.832 82.621 56.013 1.00 30.78 273 THR B O 1
ATOM 4427 N N . GLY B 1 279 ? 42.789 81.765 55.676 1.00 33.49 274 GLY B N 1
ATOM 4428 C CA . GLY B 1 279 ? 42.518 82.709 54.611 1.00 32.65 274 GLY B CA 1
ATOM 4429 C C . GLY B 1 279 ? 43.269 82.438 53.327 1.00 37.66 274 GLY B C 1
ATOM 4430 O O . GLY B 1 279 ? 43.401 83.344 52.496 1.00 38.13 274 GLY B O 1
ATOM 4431 N N . ALA B 1 280 ? 43.782 81.221 53.138 1.00 31.54 275 ALA B N 1
ATOM 4432 C CA . ALA B 1 280 ? 44.452 80.905 51.885 1.00 32.24 275 ALA B CA 1
ATOM 4433 C C . ALA B 1 280 ? 43.460 80.973 50.736 1.00 27.51 275 ALA B C 1
ATOM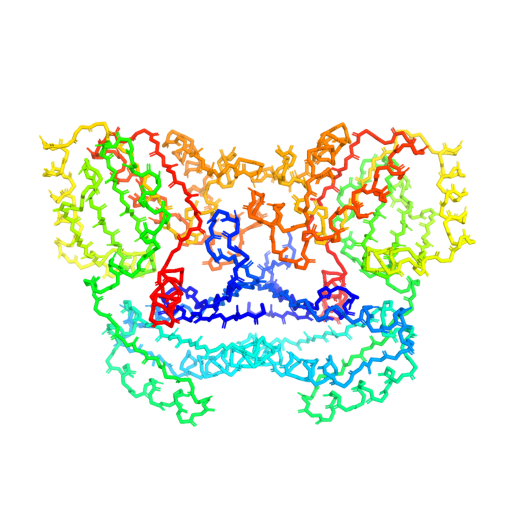 4434 O O . ALA B 1 280 ? 42.324 80.512 50.846 1.00 32.11 275 ALA B O 1
ATOM 4436 N N . LYS B 1 281 ? 43.889 81.566 49.631 1.00 27.30 276 LYS B N 1
ATOM 4437 C CA . LYS B 1 281 ? 43.021 81.722 48.477 1.00 38.72 276 LYS B CA 1
ATOM 4438 C C . LYS B 1 281 ? 43.202 80.620 47.438 1.00 37.18 276 LYS B C 1
ATOM 4439 O O . LYS B 1 281 ? 42.298 80.396 46.619 1.00 32.03 276 LYS B O 1
ATOM 4445 N N . THR B 1 282 ? 44.326 79.915 47.478 1.00 28.79 277 THR B N 1
ATOM 4446 C CA . THR B 1 282 ? 44.756 79.020 46.418 1.00 29.54 277 THR B CA 1
ATOM 4447 C C . THR B 1 282 ? 45.274 77.707 47.004 1.00 30.62 277 THR B C 1
ATOM 4448 O O . THR B 1 282 ? 45.841 77.669 48.100 1.00 29.47 277 THR B O 1
ATOM 4452 N N . ILE B 1 283 ? 45.046 76.623 46.270 1.00 27.14 278 ILE B N 1
ATOM 4453 C CA . ILE B 1 283 ? 45.602 75.312 46.582 1.00 29.91 278 ILE B CA 1
ATOM 4454 C C . ILE B 1 283 ? 46.408 74.878 45.371 1.00 29.48 278 ILE B C 1
ATOM 4455 O O . ILE B 1 283 ? 45.856 74.760 44.271 1.00 30.01 278 ILE B O 1
ATOM 4460 N N . ILE B 1 284 ? 47.718 74.693 45.553 1.00 28.82 279 ILE B N 1
ATOM 4461 C CA . ILE B 1 284 ? 48.553 74.083 44.520 1.00 29.84 279 ILE B CA 1
ATOM 4462 C C . ILE B 1 284 ? 48.591 72.581 44.769 1.00 27.53 279 ILE B C 1
ATOM 4463 O O . ILE B 1 284 ? 48.874 72.132 45.886 1.00 26.32 279 ILE B O 1
ATOM 4468 N N . ALA B 1 285 ? 48.282 71.804 43.731 1.00 30.67 280 ALA B N 1
ATOM 4469 C CA . ALA B 1 285 ? 48.256 70.344 43.811 1.00 31.78 280 ALA B CA 1
ATOM 4470 C C . ALA B 1 285 ? 49.341 69.801 42.887 1.00 32.73 280 ALA B C 1
ATOM 4471 O O . ALA B 1 285 ? 49.110 69.626 41.680 1.00 32.19 280 ALA B O 1
ATOM 4473 N N . PRO B 1 286 ? 50.543 69.529 43.403 1.00 28.82 281 PRO B N 1
ATOM 4474 C CA . PRO B 1 286 ? 51.642 69.083 42.539 1.00 27.21 281 PRO B CA 1
ATOM 4475 C C . PRO B 1 286 ? 51.617 67.599 42.192 1.00 30.73 281 PRO B C 1
ATOM 4476 O O . PRO B 1 286 ? 52.508 67.145 41.471 1.00 32.28 281 PRO B O 1
ATOM 4480 N N . ILE B 1 287 ? 50.643 66.833 42.689 1.00 32.37 282 ILE B N 1
ATOM 4481 C CA . ILE B 1 287 ? 50.448 65.429 42.314 1.00 32.44 282 ILE B CA 1
ATOM 4482 C C . ILE B 1 287 ? 51.691 64.641 42.705 1.00 33.70 282 ILE B C 1
ATOM 4483 O O . ILE B 1 287 ? 52.214 63.842 41.919 1.00 28.71 282 ILE B O 1
ATOM 4488 N N . VAL B 1 288 ? 52.198 64.898 43.911 1.00 29.90 283 VAL B N 1
ATOM 4489 C CA . VAL B 1 288 ? 53.225 64.075 44.526 1.00 24.39 283 VAL B CA 1
ATOM 4490 C C . VAL B 1 288 ? 52.737 63.775 45.929 1.00 27.76 283 VAL B C 1
ATOM 4491 O O . VAL B 1 288 ? 51.851 64.447 46.454 1.00 31.90 283 VAL B O 1
ATOM 4495 N N . GLY B 1 289 ? 53.305 62.731 46.525 1.00 28.42 284 GLY B N 1
ATOM 4496 C CA . GLY B 1 289 ? 52.877 62.298 47.838 1.00 24.49 284 GLY B CA 1
ATOM 4497 C C . GLY B 1 289 ? 53.967 61.553 48.576 1.00 29.64 284 GLY B C 1
ATOM 4498 O O . GLY B 1 289 ? 55.151 61.684 48.258 1.00 23.05 284 GLY B O 1
ATOM 4499 N N . LEU B 1 290 ? 53.566 60.774 49.579 1.00 29.11 285 LEU B N 1
ATOM 4500 C CA . LEU B 1 290 ? 54.530 60.053 50.391 1.00 25.15 285 LEU B CA 1
ATOM 4501 C C . LEU B 1 290 ? 55.390 59.127 49.538 1.00 29.90 285 LEU B C 1
ATOM 4502 O O . LEU B 1 290 ? 56.610 59.050 49.729 1.00 23.54 285 LEU B O 1
ATOM 4507 N N . ALA B 1 291 ? 54.771 58.423 48.587 1.00 22.06 286 ALA B N 1
ATOM 4508 C CA . ALA B 1 291 ? 55.516 57.480 47.761 1.00 26.31 286 ALA B CA 1
ATOM 4509 C C . ALA B 1 291 ? 56.644 58.170 46.990 1.00 29.00 286 ALA B C 1
ATOM 4510 O O . ALA B 1 291 ? 57.736 57.602 46.827 1.00 23.24 286 ALA B O 1
ATOM 4512 N N . ASP B 1 292 ? 56.395 59.385 46.487 1.00 25.66 287 ASP B N 1
ATOM 4513 C CA . ASP B 1 292 ? 57.465 60.144 45.847 1.00 29.14 287 ASP B CA 1
ATOM 4514 C C . ASP B 1 292 ? 58.576 60.470 46.833 1.00 25.76 287 ASP B C 1
ATOM 4515 O O . ASP B 1 292 ? 59.743 60.544 46.442 1.00 23.49 287 ASP B O 1
ATOM 4520 N N . GLY B 1 293 ? 58.231 60.682 48.105 1.00 25.62 288 GLY B N 1
ATOM 4521 C CA . GLY B 1 293 ? 59.254 60.946 49.100 1.00 21.77 288 GLY B CA 1
ATOM 4522 C C . GLY B 1 293 ? 60.122 59.732 49.365 1.00 26.91 288 GLY B C 1
ATOM 4523 O O . GLY B 1 293 ? 61.335 59.859 49.573 1.00 20.81 288 GLY B O 1
ATOM 4524 N N . ILE B 1 294 ? 59.517 58.535 49.375 1.00 20.87 289 ILE B N 1
ATOM 4525 C CA . ILE B 1 294 ? 60.324 57.329 49.513 1.00 22.28 289 ILE B CA 1
ATOM 4526 C C . ILE B 1 294 ? 61.310 57.229 48.357 1.00 27.30 289 ILE B C 1
ATOM 4527 O O . ILE B 1 294 ? 62.499 56.958 48.555 1.00 26.43 289 ILE B O 1
ATOM 4532 N N . ILE B 1 295 ? 60.845 57.495 47.135 1.00 24.06 290 ILE B N 1
ATOM 4533 C CA . ILE B 1 295 ? 61.708 57.297 45.979 1.00 22.60 290 ILE B CA 1
ATOM 4534 C C . ILE B 1 295 ? 62.826 58.334 45.967 1.00 26.79 290 ILE B C 1
ATOM 4535 O O . ILE B 1 295 ? 63.971 58.019 45.630 1.00 29.20 290 ILE B O 1
ATOM 4540 N N . GLU B 1 296 ? 62.520 59.583 46.337 1.00 24.51 291 GLU B N 1
ATOM 4541 C CA . GLU B 1 296 ? 63.582 60.567 46.509 1.00 31.92 291 GLU B CA 1
ATOM 4542 C C . GLU B 1 296 ? 64.649 60.058 47.484 1.00 29.67 291 GLU B C 1
ATOM 4543 O O . GLU B 1 296 ? 65.849 60.146 47.203 1.00 27.60 291 GLU B O 1
ATOM 4549 N N . ASP B 1 297 ? 64.228 59.487 48.613 1.00 25.66 292 ASP B N 1
ATOM 4550 C CA . ASP B 1 297 ? 65.184 58.980 49.596 1.00 28.73 292 ASP B CA 1
ATOM 4551 C C . ASP B 1 297 ? 66.033 57.855 49.017 1.00 30.93 292 ASP B C 1
ATOM 4552 O O . ASP B 1 297 ? 67.246 57.791 49.261 1.00 32.31 292 ASP B O 1
ATOM 4557 N N . LEU B 1 298 ? 65.403 56.934 48.283 1.00 29.50 293 LEU B N 1
ATOM 4558 C CA . LEU B 1 298 ? 66.148 55.833 47.685 1.00 29.68 293 LEU B CA 1
ATOM 4559 C C . LEU B 1 298 ? 67.132 56.339 46.639 1.00 34.83 293 LEU B C 1
ATOM 4560 O O . LEU B 1 298 ? 68.256 55.833 46.534 1.00 31.50 293 LEU B O 1
ATOM 4565 N N . TYR B 1 299 ? 66.719 57.334 45.851 1.00 27.61 294 TYR B N 1
ATOM 4566 C CA . TYR B 1 299 ? 67.608 57.918 44.853 1.00 31.18 294 TYR B CA 1
ATOM 4567 C C . TYR B 1 299 ? 68.804 58.599 45.513 1.00 38.76 294 TYR B C 1
ATOM 4568 O O . TYR B 1 299 ? 69.942 58.442 45.053 1.00 34.42 294 TYR B O 1
ATOM 4577 N N . ILE B 1 300 ? 68.565 59.358 46.594 1.00 31.91 295 ILE B N 1
ATOM 4578 C CA . ILE B 1 300 ? 69.664 59.985 47.333 1.00 36.07 295 ILE B CA 1
ATOM 4579 C C . ILE B 1 300 ? 70.635 58.927 47.837 1.00 39.83 295 ILE B C 1
ATOM 4580 O O . ILE B 1 300 ? 71.859 59.097 47.753 1.00 37.11 295 ILE B O 1
ATOM 4585 N N . ARG B 1 301 ? 70.103 57.820 48.373 1.00 33.50 296 ARG B N 1
ATOM 4586 C CA . ARG B 1 301 ? 70.951 56.787 48.958 1.00 34.38 296 ARG B CA 1
ATOM 4587 C C . ARG B 1 301 ? 71.889 56.155 47.925 1.00 39.07 296 ARG B C 1
ATOM 4588 O O . ARG B 1 301 ? 72.997 55.736 48.269 1.00 38.61 296 ARG B O 1
ATOM 4596 N N . HIS B 1 302 ? 71.482 56.088 46.663 1.00 36.94 297 HIS B N 1
ATOM 4597 C CA . HIS B 1 302 ? 72.278 55.406 45.656 1.00 43.26 297 HIS B CA 1
ATOM 4598 C C . HIS B 1 302 ? 73.026 56.365 44.724 1.00 47.27 297 HIS B C 1
ATOM 4599 O O . HIS B 1 302 ? 73.680 55.908 43.783 1.00 48.62 297 HIS B O 1
ATOM 4606 N N . GLN B 1 303 ? 72.997 57.670 44.988 1.00 43.18 298 GLN B N 1
ATOM 4607 C CA . GLN B 1 303 ? 73.718 58.617 44.129 1.00 54.60 298 GLN B CA 1
ATOM 4608 C C . GLN B 1 303 ? 75.156 58.850 44.615 1.00 53.70 298 GLN B C 1
ATOM 4609 O O . GLN B 1 303 ? 75.532 58.431 45.719 1.00 55.17 298 GLN B O 1
#

B-factor: mean 36.3, std 10.88, range [17.12, 105.11]

Solvent-accessible surface area: 23563 Å² total; per-residue (Å²): 221,62,32,7,0,0,0,21,2,13,5,13,13,0,59,0,4,0,11,13,43,16,56,169,78,50,122,39,36,18,13,70,6,4,59,2,43,1,28,10,24,1,0,81,10,4,13,68,106,31,96,4,8,142,105,34,9,60,15,2,5,76,0,0,77,0,0,46,28,1,6,94,18,33,208,30,122,34,63,52,0,0,0,8,2,1,4,66,63,7,101,46,8,123,66,8,4,48,65,1,89,153,111,20,56,3,88,4,38,58,4,83,13,102,76,16,4,94,8,9,4,54,61,29,4,116,91,17,6,73,112,26,27,24,17,0,4,0,25,5,28,8,1,3,0,6,0,3,4,11,16,94,70,116,82,102,62,39,61,27,10,72,6,0,1,2,20,40,82,30,149,62,14,134,116,178,34,91,90,54,1,94,64,44,0,102,57,6,49,192,123,35,97,126,6,28,0,0,0,0,17,17,10,0,36,67,0,2,50,8,24,69,16,32,48,13,36,56,127,42,3,93,0,66,22,128,16,0,77,140,3,31,83,87,1,104,106,53,62,64,76,91,13,15,41,114,10,39,7,44,46,15,21,0,31,0,0,15,8,0,1,61,7,0,21,44,0,2,116,37,10,40,6,161,43,0,22,0,6,55,13,17,13,6,17,0,1,0,18,64,0,56,112,138,71,178,218,55,33,7,0,0,0,22,1,12,5,14,14,0,57,0,5,0,12,12,44,18,149,76,46,14,7,66,8,2,59,2,42,1,30,9,26,0,0,82,7,3,18,82,107,30,95,4,7,138,125,27,17,66,21,2,16,70,0,0,93,0,0,38,23,0,4,76,15,29,143,29,117,39,62,60,0,0,0,7,2,0,3,69,56,7,103,44,5,116,61,15,6,59,84,1,134,134,116,16,54,1,68,4,43,57,3,82,13,103,72,15,3,91,7,8,4,50,65,16,4,118,109,16,5,66,115,20,28,24,14,0,6,0,26,5,28,7,1,3,0,4,0,3,4,6,7,86,68,105,79,100,56,41,59,31,7,52,5,0,1,3,18,26,81,34,141,102,9,135,103,167,14,105,95,36,1,104,60,40,0,90,54,6,43,191,131,38,101,136,8,29,0,0,0,1,15,17,9,0,34,65,0,1,53,12,22,70,14,34,46,10,38,59,86,41,2,93,0,55,19,118,21,0,72,135,6,34,78,79,1,95,109,40,67,60,48,80,12,15,23,93,6,70,4,38,42,15,18,0,30,0,0,11,5,0,1,64,3,0,12,60,0,2,99,48,12,50,6,171,38,0,21,0,7,48,15,18,14,6,15,0,0,0,22,69,7,51,93,181,73,146

Secondary structure (DSSP, 8-state):
--EEEEEEE-SS-EEEEEEEE--TTSSSSEEEEEEEEE---HHHHHHHHSS--HHHHHHHHHHHHHHHHHHHHTT-SEEEEEE-HHHHT-TTHHHHHHHHHHHH-PPEEE--HHHHHH-S-HHHHHHHSTT--EEEEEEE-SS-EEEEEEETTEEEEEEEES--HHHHHTT-PPTTHHHHHHHHHHHHHHH--SEEEEEESHHHHHHHHHTT---TTSSSEEEEHHHHHHHHHHHTTS-HHHHHHHHT--HHHHTTHHHHHHHHHHHHHHHT--EEEE-S--HHHHHHHHHHHHT-/--EEEEEEE-SS-EEEEEEEE----EEEEEEEEE---HHHHHHHHSS--HHHHHHHHHHHHHHHHHHHHTT-SEEEEEE-HHHHT-TTHHHHHHHHHHHHSPPEEE--HHHHHH-S-HHHHHHHTTT--EEEEEEE-SS-EEEEEEETTEEEEEEEES--HHHHHTT---HHHHHHHHHHHHHHHHH--SEEEEEESHHHHHHHHHTT---TTSSSEEEEHHHHHHHHHHHSSS-HHHHHHHHT--HHHHTTHHHHHHHHHHHHHHHT--EEEE-S--HHHHHHHHHHHHH-

InterPro domains:
  IPR003695 Ppx/GppA phosphatase, N-terminal [PF02541] (37-293)
  IPR043129 ATPase, nucleotide binding domain [SSF53067] (5-122)
  IPR043129 ATPase, nucleotide binding domain [SSF53067] (134-296)
  IPR050273 GppA/Ppx guanosine pentaphosphate hydrolase [PTHR30005] (5-293)

Foldseek 3Di:
DAKEWEWEAEQFWIKIWIWDQDDDPDDDRIGTDDMD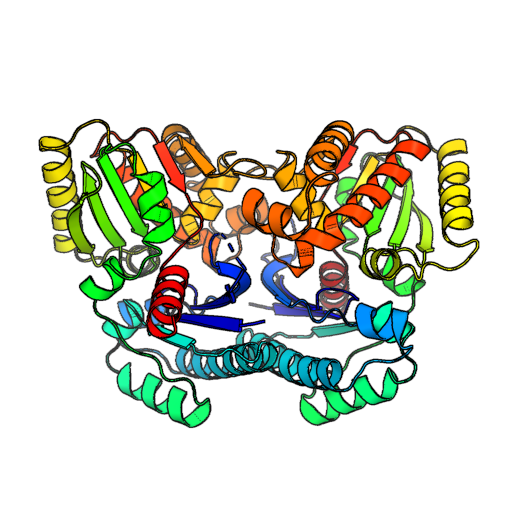THGLRLQLCCLPVQARDPVSLVVVLVVLQVSLVVCVVVVHPYYAYEYEDSLVRHPCNVVSQVVSCVRHVHHYHYDYFQVQQQLWDLVVVLVVCCVQAWEWEWEAGAFKIWTWIGGHSDTDDIGIARDHLNCVVVVRRDPPRVVVVLVVLLVCLVPHAQYEYAYEDPLVQLLLVLLPQHQPPHQWGKDWLVSLVVSLVVLPPDDQVCQCVVVVDDSSRSRSSNVVSVVVNSSCVSNVHGMYIYNHTHSRSSRVSVVVVVVD/DAKEWEWEAFQFWTKIWIWDQDVVRIDTDDMDIHGLNLQLCCLPVQAGDPVSLVVVLVVLQVSLVVCVVVVHPYYAYEYEQSLVRHPCNVVSQVVSCVRRVHHYHYDYQQCQQQLWDLVVVLVVCVVQAWEWEWEAGAFKIWTWIGGHSDTDDIDIARDHLVCVVVVRRDVVRVVVVLVVLLVCLVPHAQYEYAYDDPLVQLLLVLLVQHQVPHQWRKHFLVSLVVSLVVLPVDDLVVCCVPVVDDSSRSRSSNVVSVVVNSSCVNNVHGMYIYNHIHSRSSRVVVVVVVVD

Sequence (588 aa):
KVHYAAIDVGSNAVRLLIKCVNSEGMEEPLSKVLIMRVPIRLGEDSFTKGYIGEEKADNMVRLMRAYNEMMQIYRVKDYRACATSAMRDASNAEAVIAQIREKTGIHIDIIDGDEEARLVSDNHIEQIISDGGNYIYLDVGGGSTELTLFSDTHIKHSQSFDIGTVRLLSEKVRPYVREAFRSELMAITKEYTDITIIGTGGNINRLVRLSGSDRGSSRYSIMPVEALHKTYDLLKPISTEERMVRFHLKPDRADVIIPAAEIFLEVADITGAKTIIAPIVGLADGIIEDLYIRHQKVHYAAIDVGSNAVRLLIKCVNSEPLSKVLIMRVPIRLGEDSFTKGYIGEEKADNMVRLMRAYNEMMQIYRVKDYRACATSAMRDASNAEAVIAQIREKTGIHIDIIDGDEEARLVSDNHIEQIISDGGNYIYLDVGGGSTELTLFSDTHIKHSQSFDIGTVRLLSEKVRPYVREAFRSELMAITKEYTDITIIGTGGNINRLVRLSGSDRGSSRYSIMPVEALHKTYDLLKPISTEERMVRFHLKPDRADVIIPAAEIFLEVADDITGAKTIIAPIVGLADGIIEDLYIRHQ